Protein AF-0000000080304837 (afdb_homodimer)

Nearest PDB structures (foldseek):
  4jed-assembly1_A-2  TM=8.653E-01  e=2.737E-11  Methylobacterium radiotolerans JCM 2831
  4mk3-assembly1_A-2  TM=8.573E-01  e=1.306E-10  Cupriavidus metallidurans CH34
  3tou-assembly1_B  TM=8.451E-01  e=2.853E-10  Ralstonia solanacearum
  3lxt-assembly1_A  TM=8.981E-01  e=2.446E-09  Pseudomonas protegens Pf-5
  8agq-assembly1_A  TM=6.876E-01  e=3.053E-06  Populus trichocarpa

Secondary structure (DSSP, 8-state):
-EEEE-SS-HHHHHHHHHHHHTT--PPPEE--GGGT-HHHHHH-TT--S-EEE-TTS-EEESHHHHHHHHHHHS-TTTS--SS-SS-HHHHHHHHHHHHHHHHHHHHHHHHHHIIIII--TTGGGSHHHHHHHHHHHHHHHHHHHTGGGGSTTSTT-SSPPHHHHHHHHHHHHHHHHHTT-TTSPP-HHHHHHHHHHTTSHHHHTT------/-EEEE-SS-HHHHHHHHHHHHTT--PPPEE--GGGT-HHHHHH-TT--S-EEE-TTS-EEESHHHHHHHHHHHS-TTTS--SS-SS-HHHHHHHHHHHHHHHHHHHHHHHHHHIIIII--TTGGGSHHHHHHHHHHHHHHHHHHHTGGGGSTTSTT-SSPPHHHHHHHHHHHHHHHHHTT-TTSPP-HHHHHHHHHHTTSHHHHTT------

InterPro domains:
  IPR004045 Glutathione S-transferase, N-terminal [PF13409] (8-71)
  IPR004045 Glutathione S-transferase, N-terminal [PS50404] (1-78)
  IPR036249 Thioredoxin-like superfamily [SSF52833] (2-75)

Sequence (424 aa):
MQLLANTTSPFVRIARIALAEKGLAIEPTLVDPWADDPRLRAANAATRVPTLLLDDGTALTESLLIVHWLELQRPAPDWPSLVGGPDAARAAGVLARAGIALGAIDASVHTIITRKVTAPVLFDETPVGLRRRRSMVEGLQRLDALADRMAPGTPAGTAPTLDAICAVTLFDYQQFRYADQPWLPATPRLRALAEAWRTRPSFAATMPFVPAMQLLANTTSPFVRIARIALAEKGLAIEPTLVDPWADDPRLRAANAATRVPTLLLDDGTALTESLLIVHWLELQRPAPDWPSLVGGPDAARAAGVLARAGIALGAIDASVHTIITRKVTAPVLFDETPVGLRRRRSMVEGLQRLDALADRMAPGTPAGTAPTLDAICAVTLFDYQQFRYADQPWLPATPRLRALAEAWRTRPSFAATMPFVPA

Foldseek 3Di:
DAWEDAQQQLLQLLLQLLCVQLPNNHDHDYDDLVVPPVVLVVQDVVSDDGWDQDPVGHIDHTSVSSNVVSCVVRNPPNTQAQQLPPDPVSSVVLVVLLVLLVQLSVLLVVLVCCCPPVNPDQCCPDPSNVVSLVSNQVSLVVCLVVLVCQAAPHPSHRGGHSSLSSLLSSVLSCCVRPVPPPSRDDRVSSVVRNVRCCVPPSNVVSRGDDDD/DAWEDAQQQLLQLLLQLLCVQLPNNHDHDYDDLVVPPVVLVVQDVVSDDGWDQDPVGHIDHTSVSSNVVSCVVRPPPNTQAQQLPPDPVSSVVLVVLLVLLVQLSVLLVVLVCCCPPVNDPCCCVDPSNVVSLCSNQVSLVVCLVVLVCQAAPHNSHRGGHSSLSSLLSSVLSCCVRPVPPPSRDDRVSSVVRNVRCCVDPSNVVSRGDDDD

pLDDT: mean 93.9, std 8.25, range [54.12, 98.94]

Solvent-accessible surface area (backbone atoms only — not comparable to full-atom values): 22064 Å² total; per-residue (Å²): 108,46,36,39,23,47,56,66,43,55,46,23,34,44,39,51,30,54,32,30,66,63,72,48,75,69,79,62,45,77,52,46,63,86,70,66,35,64,70,47,47,74,63,28,52,53,35,58,61,27,29,37,31,41,80,88,63,52,37,33,27,53,41,68,46,43,50,54,47,43,50,64,70,44,34,64,86,86,23,67,41,47,44,44,56,87,45,52,69,49,21,50,52,31,42,20,50,21,28,37,24,47,38,17,39,52,30,50,53,54,51,54,46,41,57,72,64,60,49,56,92,60,51,66,76,34,67,60,33,44,50,28,50,46,10,36,39,44,18,48,53,56,47,25,76,46,25,79,81,50,33,84,71,35,91,71,34,85,57,72,30,47,21,35,46,32,40,37,40,35,53,53,46,44,54,70,76,40,65,85,40,86,75,58,69,92,42,69,50,38,51,51,41,34,58,62,51,40,72,38,66,46,47,50,77,45,59,66,51,77,82,131,106,46,36,39,23,48,55,66,43,54,46,23,34,45,39,52,31,53,32,32,67,64,73,49,76,68,79,62,46,78,52,48,63,87,69,67,36,66,71,48,48,73,64,27,52,54,35,58,61,27,30,38,30,41,81,88,63,52,37,33,26,52,40,68,48,44,51,52,48,44,51,63,72,44,36,63,86,85,23,68,40,48,45,44,55,86,45,51,69,50,21,48,52,32,42,20,50,22,27,38,23,48,38,16,39,52,28,51,52,53,50,53,48,40,59,73,63,59,50,56,88,61,48,65,75,32,67,60,34,44,50,28,50,46,10,35,38,43,19,49,53,55,45,25,76,45,26,77,79,51,34,82,70,34,93,70,34,85,54,72,31,46,21,36,46,33,41,36,41,34,53,52,45,44,55,72,75,40,64,85,41,86,76,59,71,91,42,70,48,38,51,51,41,35,58,61,51,40,73,38,66,47,49,50,77,45,61,67,51,78,82,130

Organism: Piscinibacter sakaiensis (NCBI:txid1547922)

Radius of gyration: 19.9 Å; Cα contacts (8 Å, |Δi|>4): 736; chains: 2; bounding box: 52×54×52 Å

Structure (mmCIF, N/CA/C/O backbone):
data_AF-0000000080304837-model_v1
#
loop_
_entity.id
_entity.type
_entity.pdbx_description
1 polymer 'Glutathione S-transferase family protein'
#
loop_
_atom_site.group_PDB
_atom_site.id
_atom_site.type_symbol
_atom_site.label_atom_id
_atom_site.label_alt_id
_atom_site.label_comp_id
_atom_site.label_asym_id
_atom_site.label_entity_id
_atom_site.label_seq_id
_atom_site.pdbx_PDB_ins_code
_atom_site.Cartn_x
_atom_site.Cartn_y
_atom_site.Cartn_z
_atom_site.occupancy
_atom_site.B_iso_or_equiv
_atom_site.auth_seq_id
_atom_site.auth_comp_id
_atom_site.auth_asym_id
_atom_site.auth_atom_id
_atom_site.pdbx_PDB_model_num
ATOM 1 N N . MET A 1 1 ? -10.492 4.805 -20.047 1 95.44 1 MET A N 1
ATOM 2 C CA . MET A 1 1 ? -9.617 4.344 -18.969 1 95.44 1 MET A CA 1
ATOM 3 C C . MET A 1 1 ? -8.297 3.828 -19.516 1 95.44 1 MET A C 1
ATOM 5 O O . MET A 1 1 ? -8.266 3.168 -20.562 1 95.44 1 MET A O 1
ATOM 9 N N . GLN A 1 2 ? -7.219 4.285 -18.953 1 97.94 2 GLN A N 1
ATOM 10 C CA . GLN A 1 2 ? -5.875 3.9 -19.375 1 97.94 2 GLN A CA 1
ATOM 11 C C . GLN A 1 2 ? -5.039 3.428 -18.188 1 97.94 2 GLN A C 1
ATOM 13 O O . GLN A 1 2 ? -5.051 4.055 -17.125 1 97.94 2 GLN A O 1
ATOM 18 N N . LEU A 1 3 ? -4.387 2.279 -18.422 1 98.56 3 LEU A N 1
ATOM 19 C CA . LEU A 1 3 ? -3.486 1.78 -17.375 1 98.56 3 LEU A CA 1
ATOM 20 C C . LEU A 1 3 ? -2.029 1.972 -17.781 1 98.56 3 LEU A C 1
ATOM 22 O O . LEU A 1 3 ? -1.565 1.358 -18.75 1 98.56 3 LEU A O 1
ATOM 26 N N . LEU A 1 4 ? -1.303 2.9 -17.156 1 98.75 4 LEU A N 1
ATOM 27 C CA . LEU A 1 4 ? 0.145 3.008 -17.312 1 98.75 4 LEU A CA 1
ATOM 28 C C . LEU A 1 4 ? 0.854 1.923 -16.5 1 98.75 4 LEU A C 1
ATOM 30 O O . LEU A 1 4 ? 0.629 1.792 -15.297 1 98.75 4 LEU A O 1
ATOM 34 N N . ALA A 1 5 ? 1.633 1.119 -17.172 1 98.06 5 ALA A N 1
ATOM 35 C CA . ALA A 1 5 ? 2.131 -0.117 -16.578 1 98.06 5 ALA A CA 1
ATOM 36 C C . ALA A 1 5 ? 3.467 -0.523 -17.188 1 98.06 5 ALA A C 1
ATOM 38 O O . ALA A 1 5 ? 3.879 0.027 -18.219 1 98.06 5 ALA A O 1
ATOM 39 N N . ASN A 1 6 ? 4.199 -1.329 -16.516 1 97 6 ASN A N 1
ATOM 40 C CA . ASN A 1 6 ? 5.273 -2.125 -17.094 1 97 6 ASN A CA 1
ATOM 41 C C . ASN A 1 6 ? 5.043 -3.619 -16.891 1 97 6 ASN A C 1
ATOM 43 O O . ASN A 1 6 ? 4.207 -4.012 -16.078 1 97 6 ASN A O 1
ATOM 47 N N . THR A 1 7 ? 5.715 -4.473 -17.594 1 95.88 7 THR A N 1
ATOM 48 C CA . THR A 1 7 ? 5.395 -5.895 -17.672 1 95.88 7 THR A CA 1
ATOM 49 C C . THR A 1 7 ? 5.996 -6.656 -16.5 1 95.88 7 THR A C 1
ATOM 51 O O . THR A 1 7 ? 5.602 -7.789 -16.219 1 95.88 7 THR A O 1
ATOM 54 N N . THR A 1 8 ? 6.934 -6.059 -15.812 1 97.38 8 THR A N 1
ATOM 55 C CA . THR A 1 8 ? 7.676 -6.816 -14.812 1 97.38 8 THR A CA 1
ATOM 56 C C . THR A 1 8 ? 7.191 -6.473 -13.406 1 97.38 8 THR A C 1
ATOM 58 O O . THR A 1 8 ? 7.559 -7.141 -12.438 1 97.38 8 THR A O 1
ATOM 61 N N . SER A 1 9 ? 6.391 -5.469 -13.273 1 98.12 9 SER A N 1
ATOM 62 C CA . SER A 1 9 ? 5.996 -4.996 -11.945 1 98.12 9 SER A CA 1
ATOM 63 C C . SER A 1 9 ? 4.949 -5.91 -11.32 1 98.12 9 SER A C 1
ATOM 65 O O . SER A 1 9 ? 3.869 -6.098 -11.883 1 98.12 9 SER A O 1
ATOM 67 N N . PRO A 1 10 ? 5.219 -6.41 -10.148 1 98.81 10 PRO A N 1
ATOM 68 C CA . PRO A 1 10 ? 4.188 -7.203 -9.477 1 98.81 10 PRO A CA 1
ATOM 69 C C . PRO A 1 10 ? 2.99 -6.367 -9.039 1 98.81 10 PRO A C 1
ATOM 71 O O . PRO A 1 10 ? 1.874 -6.883 -8.938 1 98.81 10 PRO A O 1
ATOM 74 N N . PHE A 1 11 ? 3.17 -5.082 -8.766 1 98.81 11 PHE A N 1
ATOM 75 C CA . PHE A 1 11 ? 2.062 -4.207 -8.398 1 98.81 11 PHE A CA 1
ATOM 76 C C . PHE A 1 11 ? 1.133 -3.984 -9.586 1 98.81 11 PHE A C 1
ATOM 78 O O . PHE A 1 11 ? -0.09 -3.961 -9.43 1 98.81 11 PHE A O 1
ATOM 85 N N . VAL A 1 12 ? 1.728 -3.852 -10.719 1 98.69 12 VAL A N 1
ATOM 86 C CA . VAL A 1 12 ? 0.948 -3.766 -11.945 1 98.69 12 VAL A CA 1
ATOM 87 C C . VAL A 1 12 ? 0.152 -5.055 -12.141 1 98.69 12 VAL A C 1
ATOM 89 O O . VAL A 1 12 ? -1.025 -5.016 -12.508 1 98.69 12 VAL A O 1
ATOM 92 N N . ARG A 1 13 ? 0.797 -6.18 -11.945 1 98.81 13 ARG A N 1
ATOM 93 C CA . ARG A 1 13 ? 0.136 -7.461 -12.164 1 98.81 13 ARG A CA 1
ATOM 94 C C . ARG A 1 13 ? -1.069 -7.617 -11.242 1 98.81 13 ARG A C 1
ATOM 96 O O . ARG A 1 13 ? -2.131 -8.07 -11.672 1 98.81 13 ARG A O 1
ATOM 103 N N . ILE A 1 14 ? -0.943 -7.254 -10.016 1 98.88 14 ILE A N 1
ATOM 104 C CA . ILE A 1 14 ? -2.061 -7.301 -9.078 1 98.88 14 ILE A CA 1
ATOM 105 C C . ILE A 1 14 ? -3.225 -6.477 -9.625 1 98.88 14 ILE A C 1
ATOM 107 O O . ILE A 1 14 ? -4.359 -6.957 -9.672 1 98.88 14 ILE A O 1
ATOM 111 N N . ALA A 1 15 ? -2.938 -5.254 -10.039 1 98.75 15 ALA A N 1
ATOM 112 C CA . ALA A 1 15 ? -3.973 -4.367 -10.57 1 98.75 15 ALA A CA 1
ATOM 113 C C . ALA A 1 15 ? -4.613 -4.957 -11.82 1 98.75 15 ALA A C 1
ATOM 115 O O . ALA A 1 15 ? -5.836 -4.934 -11.977 1 98.75 15 ALA A O 1
ATOM 116 N N . ARG A 1 16 ? -3.775 -5.504 -12.664 1 98.69 16 ARG A N 1
ATOM 117 C CA . ARG A 1 16 ? -4.277 -6.035 -13.93 1 98.69 16 ARG A CA 1
ATOM 118 C C . ARG A 1 16 ? -5.184 -7.242 -13.695 1 98.69 16 ARG A C 1
ATOM 120 O O . ARG A 1 16 ? -6.238 -7.363 -14.32 1 98.69 16 ARG A O 1
ATOM 127 N N . ILE A 1 17 ? -4.766 -8.156 -12.8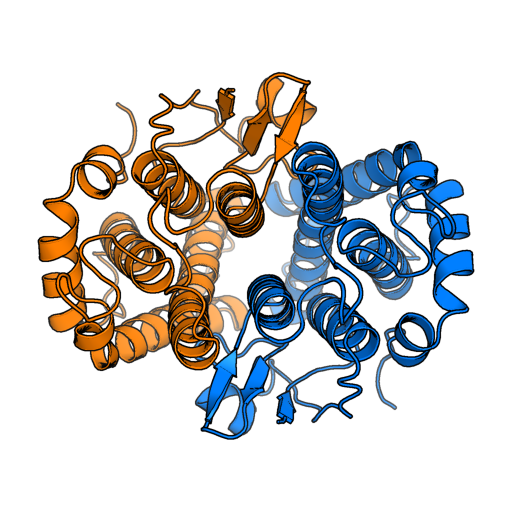28 1 98.62 17 ILE A N 1
ATOM 128 C CA . ILE A 1 17 ? -5.59 -9.32 -12.516 1 98.62 17 ILE A CA 1
ATOM 129 C C . ILE A 1 17 ? -6.914 -8.875 -11.914 1 98.62 17 ILE A C 1
ATOM 131 O O . ILE A 1 17 ? -7.984 -9.328 -12.328 1 98.62 17 ILE A O 1
ATOM 135 N N . ALA A 1 18 ? -6.867 -7.961 -10.938 1 98.5 18 ALA A N 1
ATOM 136 C CA . ALA A 1 18 ? -8.078 -7.457 -10.289 1 98.5 18 ALA A CA 1
ATOM 137 C C . ALA A 1 18 ? -9.016 -6.812 -11.312 1 98.5 18 ALA A C 1
ATOM 139 O O . ALA A 1 18 ? -10.219 -7.059 -11.297 1 98.5 18 ALA A O 1
ATOM 140 N N . LEU A 1 19 ? -8.453 -5.949 -12.18 1 98.44 19 LEU A N 1
ATOM 141 C CA . LEU A 1 19 ? -9.234 -5.293 -13.227 1 98.44 19 LEU A CA 1
ATOM 142 C C . LEU A 1 19 ? -9.922 -6.324 -14.117 1 98.44 19 LEU A C 1
ATOM 144 O O . LEU A 1 19 ? -11.125 -6.227 -14.367 1 98.44 19 LEU A O 1
ATOM 148 N N . ALA A 1 20 ? -9.188 -7.309 -14.523 1 97.94 20 ALA A N 1
ATOM 149 C CA . ALA A 1 20 ? -9.727 -8.328 -15.406 1 97.94 20 ALA A CA 1
ATOM 150 C C . ALA A 1 20 ? -10.852 -9.109 -14.727 1 97.94 20 ALA A C 1
ATOM 152 O O . ALA A 1 20 ? -11.891 -9.367 -15.336 1 97.94 20 ALA A O 1
ATOM 153 N N . GLU A 1 21 ? -10.672 -9.5 -13.477 1 96.75 21 GLU A N 1
ATOM 154 C CA . GLU A 1 21 ? -11.664 -10.273 -12.734 1 96.75 21 GLU A CA 1
ATOM 155 C C . GLU A 1 21 ? -12.945 -9.477 -12.523 1 96.75 21 GLU A C 1
ATOM 157 O O . GLU A 1 21 ? -14.008 -10.047 -12.281 1 96.75 21 GLU A O 1
ATOM 162 N N . LYS A 1 22 ? -12.805 -8.141 -12.602 1 96.81 22 LYS A N 1
ATOM 163 C CA . LYS A 1 22 ? -13.969 -7.262 -12.453 1 96.81 22 LYS A CA 1
ATOM 164 C C . LYS A 1 22 ? -14.469 -6.789 -13.812 1 96.81 22 LYS A C 1
ATOM 166 O O . LYS A 1 22 ? -15.188 -5.789 -13.906 1 96.81 22 LYS A O 1
ATOM 171 N N . GLY A 1 23 ? -13.977 -7.43 -14.867 1 96.62 23 GLY A N 1
ATOM 172 C CA . GLY A 1 23 ? -14.523 -7.227 -16.203 1 96.62 23 GLY A CA 1
ATOM 173 C C . GLY A 1 23 ? -13.898 -6.055 -16.922 1 96.62 23 GLY A C 1
ATOM 174 O O . GLY A 1 23 ? -14.469 -5.551 -17.906 1 96.62 23 GLY A O 1
ATOM 175 N N . LEU A 1 24 ? -12.82 -5.535 -16.453 1 95.94 24 LEU A N 1
ATOM 176 C CA . LEU A 1 24 ? -12.102 -4.422 -17.062 1 95.94 24 LEU A CA 1
ATOM 177 C C . LEU A 1 24 ? -10.742 -4.879 -17.594 1 95.94 24 LEU A C 1
ATOM 179 O O . LEU A 1 24 ? -9.703 -4.391 -17.141 1 95.94 24 LEU A O 1
ATOM 183 N N . ALA A 1 25 ? -10.781 -5.754 -18.578 1 91.69 25 ALA A N 1
ATOM 184 C CA . ALA A 1 25 ? -9.516 -6.176 -19.188 1 91.69 25 ALA A CA 1
ATOM 185 C C . ALA A 1 25 ? -8.945 -5.078 -20.078 1 91.69 25 ALA A C 1
ATOM 187 O O . ALA A 1 25 ? -9.234 -5.023 -21.266 1 91.69 25 ALA A O 1
ATOM 188 N N . ILE A 1 26 ? -8.07 -4.27 -19.562 1 93.81 26 ILE A N 1
ATOM 189 C CA . ILE A 1 26 ? -7.484 -3.109 -20.234 1 93.81 26 ILE A CA 1
ATOM 190 C C . ILE A 1 26 ? -6.09 -3.455 -20.75 1 93.81 26 ILE A C 1
ATOM 192 O O . ILE A 1 26 ? -5.25 -3.961 -20 1 93.81 26 ILE A O 1
ATOM 196 N N . GLU A 1 27 ? -5.883 -3.303 -22.016 1 94.12 27 GLU A N 1
ATOM 197 C CA . GLU A 1 27 ? -4.52 -3.391 -22.516 1 94.12 27 GLU A CA 1
ATOM 198 C C . GLU A 1 27 ? -3.648 -2.264 -21.969 1 94.12 27 GLU A C 1
ATOM 200 O O . GLU A 1 27 ? -3.957 -1.086 -22.156 1 94.12 27 GLU A O 1
ATOM 205 N N . PRO A 1 28 ? -2.59 -2.604 -21.359 1 97.06 28 PRO A N 1
ATOM 206 C CA . PRO A 1 28 ? -1.823 -1.55 -20.688 1 97.06 28 PRO A CA 1
ATOM 207 C C . PRO A 1 28 ? -1.027 -0.688 -21.656 1 97.06 28 PRO A C 1
ATOM 209 O O . PRO A 1 28 ? -0.631 -1.163 -22.734 1 97.06 28 PRO A O 1
ATOM 212 N N . THR A 1 29 ? -0.875 0.567 -21.344 1 97.81 29 THR A N 1
ATOM 213 C CA . THR A 1 29 ? 0.123 1.437 -21.953 1 97.81 29 THR A CA 1
ATOM 214 C C . THR A 1 29 ? 1.469 1.299 -21.25 1 97.81 29 THR A C 1
ATOM 216 O O . THR A 1 29 ? 1.617 1.716 -20.094 1 97.81 29 THR A O 1
ATOM 219 N N . LEU A 1 30 ? 2.404 0.739 -21.984 1 97.06 30 LEU A N 1
ATOM 220 C CA . LEU A 1 30 ? 3.695 0.444 -21.375 1 97.06 30 LEU A CA 1
ATOM 221 C C . LEU A 1 30 ? 4.516 1.716 -21.203 1 97.06 30 LEU A C 1
ATOM 223 O O . LEU A 1 30 ? 4.641 2.514 -22.125 1 97.06 30 LEU A O 1
ATOM 227 N N . VAL A 1 31 ? 4.977 1.954 -19.984 1 97.19 31 VAL A N 1
ATOM 228 C CA . VAL A 1 31 ? 5.863 3.064 -19.641 1 97.19 31 VAL A CA 1
ATOM 229 C C . VAL A 1 31 ? 7.066 2.545 -18.859 1 97.19 31 VAL A C 1
ATOM 231 O O . VAL A 1 31 ? 7.027 1.445 -18.312 1 97.19 31 VAL A O 1
ATOM 234 N N . ASP A 1 32 ? 8.125 3.311 -18.906 1 93.62 32 ASP A N 1
ATOM 235 C CA . ASP A 1 32 ? 9.305 3.049 -18.078 1 93.62 32 ASP A CA 1
ATOM 236 C C . ASP A 1 32 ? 9.43 4.074 -16.953 1 93.62 32 ASP A C 1
ATOM 238 O O . ASP A 1 32 ? 9.812 5.223 -17.188 1 93.62 32 ASP A O 1
ATOM 242 N N . PRO A 1 33 ? 9.141 3.627 -15.75 1 92.31 33 PRO A N 1
ATOM 243 C CA . PRO A 1 33 ? 9.219 4.574 -14.633 1 92.31 33 PRO A CA 1
ATOM 244 C C . PRO A 1 33 ? 10.625 5.148 -14.445 1 92.31 33 PRO A C 1
ATOM 246 O O . PRO A 1 33 ? 10.781 6.234 -13.883 1 92.31 33 PRO A O 1
ATOM 249 N N . TRP A 1 34 ? 11.625 4.52 -14.945 1 90.88 34 TRP A N 1
ATOM 250 C CA . TRP A 1 34 ? 13.008 4.93 -14.711 1 90.88 34 TRP A CA 1
ATOM 251 C C . TRP A 1 34 ? 13.5 5.84 -15.828 1 90.88 34 TRP A C 1
ATOM 253 O O . TRP A 1 34 ? 14.602 6.398 -15.742 1 90.88 34 TRP A O 1
ATOM 263 N N . ALA A 1 35 ? 12.727 6.012 -16.859 1 91.56 35 ALA A N 1
ATOM 264 C CA . ALA A 1 35 ? 13.102 6.875 -17.984 1 91.56 35 ALA A CA 1
ATOM 265 C C . ALA A 1 35 ? 12.359 8.211 -17.922 1 91.56 35 ALA A C 1
ATOM 267 O O . ALA A 1 35 ? 12.297 8.938 -18.922 1 91.56 35 ALA A O 1
ATOM 268 N N . ASP A 1 36 ? 11.734 8.523 -16.844 1 88.38 36 ASP A N 1
ATOM 269 C CA . ASP A 1 36 ? 10.992 9.766 -16.641 1 88.38 36 ASP A CA 1
ATOM 270 C C . ASP A 1 36 ? 9.938 9.961 -17.734 1 88.38 36 ASP A C 1
ATOM 272 O O . ASP A 1 36 ? 9.898 11 -18.391 1 88.38 36 ASP A O 1
ATOM 276 N N . ASP A 1 37 ? 9.273 8.93 -18 1 93.19 37 ASP A N 1
ATOM 277 C CA . ASP A 1 37 ? 8.18 8.977 -18.969 1 93.19 37 ASP A CA 1
ATOM 278 C C . ASP A 1 37 ? 7.234 10.133 -18.656 1 93.19 37 ASP A C 1
ATOM 280 O O . ASP A 1 37 ? 6.668 10.211 -17.578 1 93.19 37 ASP A O 1
ATOM 284 N N . PRO A 1 38 ? 7.035 11.094 -19.641 1 94.25 38 PRO A N 1
ATOM 285 C CA . PRO A 1 38 ? 6.258 12.297 -19.344 1 94.25 38 PRO A CA 1
ATOM 286 C C . PRO A 1 38 ? 4.801 11.992 -19 1 94.25 38 PRO A C 1
ATOM 288 O O . PRO A 1 38 ? 4.188 12.711 -18.203 1 94.25 38 PRO A O 1
ATOM 291 N N . ARG A 1 39 ? 4.242 10.938 -19.656 1 95.88 39 ARG A N 1
ATOM 292 C CA . ARG A 1 39 ? 2.867 10.562 -19.359 1 95.88 39 ARG A CA 1
ATOM 293 C C . ARG A 1 39 ? 2.732 10.117 -17.906 1 95.88 39 ARG A C 1
ATOM 295 O O . ARG A 1 39 ? 1.801 10.531 -17.203 1 95.88 39 ARG A O 1
ATOM 302 N N . LEU A 1 40 ? 3.682 9.32 -17.438 1 97.69 40 LEU A N 1
ATOM 303 C CA . LEU A 1 40 ? 3.676 8.82 -16.062 1 97.69 40 LEU A CA 1
ATOM 304 C C . LEU A 1 40 ? 3.932 9.953 -15.086 1 97.69 40 LEU A C 1
ATOM 306 O O . LEU A 1 40 ? 3.258 10.055 -14.055 1 97.69 40 LEU A O 1
ATOM 310 N N . ARG A 1 41 ? 4.832 10.836 -15.43 1 95.81 41 ARG A N 1
ATOM 311 C CA . ARG A 1 41 ? 5.168 11.953 -14.562 1 95.81 41 ARG A CA 1
ATOM 312 C C . ARG A 1 41 ? 3.971 12.883 -14.375 1 95.81 41 ARG A C 1
ATOM 314 O O . ARG A 1 41 ? 3.734 13.391 -13.273 1 95.81 41 ARG A O 1
ATOM 321 N N . ALA A 1 42 ? 3.275 13.086 -15.359 1 96.56 42 ALA A N 1
ATOM 322 C CA . ALA A 1 42 ? 2.109 13.969 -15.305 1 96.56 42 ALA A CA 1
ATOM 323 C C . ALA A 1 42 ? 0.991 13.344 -14.469 1 96.56 42 ALA A C 1
ATOM 325 O O . ALA A 1 42 ? 0.3 14.047 -13.727 1 96.56 42 ALA A O 1
ATOM 326 N N . ALA A 1 43 ? 0.842 12.016 -14.531 1 97.88 43 ALA A N 1
ATOM 327 C CA . ALA A 1 43 ? -0.298 11.32 -13.938 1 97.88 43 ALA A CA 1
ATOM 328 C C . ALA A 1 43 ? -0.024 10.969 -12.477 1 97.88 43 ALA A C 1
ATOM 330 O O . ALA A 1 43 ? -0.954 10.852 -11.672 1 97.88 43 ALA A O 1
ATOM 331 N N . ASN A 1 44 ? 1.217 10.812 -12.148 1 98.31 44 ASN A N 1
ATOM 332 C CA . ASN A 1 44 ? 1.599 10.266 -10.844 1 98.31 44 ASN A CA 1
ATOM 333 C C . ASN A 1 44 ? 2.855 10.945 -10.305 1 98.31 44 ASN A C 1
ATOM 335 O O . ASN A 1 44 ? 3.961 1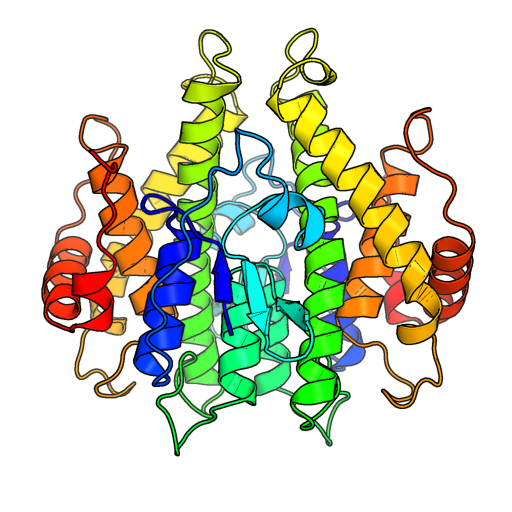0.672 -10.773 1 98.31 44 ASN A O 1
ATOM 339 N N . ALA A 1 45 ? 2.686 11.727 -9.234 1 97.12 45 ALA A N 1
ATOM 340 C CA . ALA A 1 45 ? 3.793 12.477 -8.641 1 97.12 45 ALA A CA 1
ATOM 341 C C . ALA A 1 45 ? 4.93 11.539 -8.234 1 97.12 45 ALA A C 1
ATOM 343 O O . ALA A 1 45 ? 6.102 11.914 -8.281 1 97.12 45 ALA A O 1
ATOM 344 N N . ALA A 1 46 ? 4.629 10.297 -7.879 1 97.69 46 ALA A N 1
ATOM 345 C CA . ALA A 1 46 ? 5.633 9.328 -7.438 1 97.69 46 ALA A CA 1
ATOM 346 C C . ALA A 1 46 ? 6.27 8.617 -8.625 1 97.69 46 ALA A C 1
ATOM 348 O O . ALA A 1 46 ? 7.25 7.887 -8.469 1 97.69 46 ALA A O 1
ATOM 349 N N . THR A 1 47 ? 5.75 8.805 -9.891 1 97.12 47 THR A N 1
ATOM 350 C CA . THR A 1 47 ? 6.262 8.219 -11.125 1 97.12 47 THR A CA 1
ATOM 351 C C . THR A 1 47 ? 6.406 6.707 -10.984 1 97.12 47 THR A C 1
ATOM 353 O O . THR A 1 47 ? 7.461 6.148 -11.305 1 97.12 47 THR A O 1
ATOM 356 N N . ARG A 1 48 ? 5.348 6.105 -10.477 1 97 48 ARG A N 1
ATOM 357 C CA . ARG A 1 48 ? 5.328 4.66 -10.273 1 97 48 ARG A CA 1
ATOM 358 C C . ARG A 1 48 ? 4.152 4.023 -11.008 1 97 48 ARG A C 1
ATOM 360 O O . ARG A 1 48 ? 3.227 4.715 -11.43 1 97 48 ARG A O 1
ATOM 367 N N . VAL A 1 49 ? 4.242 2.805 -11.203 1 98.25 49 VAL A N 1
ATOM 368 C CA . VAL A 1 49 ? 3.18 1.989 -11.781 1 98.25 49 VAL A CA 1
ATOM 369 C C . VAL A 1 49 ? 2.711 0.954 -10.766 1 98.25 49 VAL A C 1
ATOM 371 O O . VAL A 1 49 ? 3.482 0.539 -9.891 1 98.25 49 VAL A O 1
ATOM 374 N N . PRO A 1 50 ? 1.469 0.552 -10.828 1 98.62 50 PRO A N 1
ATOM 375 C CA . PRO A 1 50 ? 0.441 0.935 -11.797 1 98.62 50 PRO A CA 1
ATOM 376 C C . PRO A 1 50 ? -0.111 2.338 -11.547 1 98.62 50 PRO A C 1
ATOM 378 O O . PRO A 1 50 ? -0.171 2.787 -10.406 1 98.62 50 PRO A O 1
ATOM 381 N N . THR A 1 51 ? -0.459 3.012 -12.594 1 98.88 51 THR A N 1
ATOM 382 C CA . THR A 1 51 ? -1.278 4.219 -12.57 1 98.88 51 THR A CA 1
ATOM 383 C C . THR A 1 51 ? -2.48 4.074 -13.5 1 98.88 51 THR A C 1
ATOM 385 O O . THR A 1 51 ? -2.318 3.955 -14.719 1 98.88 51 THR A O 1
ATOM 388 N N . LEU A 1 52 ? -3.674 4.008 -12.953 1 98.81 52 LEU A N 1
ATOM 389 C CA . LEU A 1 52 ? -4.914 3.881 -13.711 1 98.81 52 LEU A CA 1
ATOM 390 C C . LEU A 1 52 ? -5.559 5.246 -13.93 1 98.81 52 LEU A C 1
ATOM 392 O O . LEU A 1 52 ? -6.02 5.879 -12.977 1 98.81 52 LEU A O 1
ATOM 396 N N . LEU A 1 53 ? -5.566 5.719 -15.133 1 98.44 53 LEU A N 1
ATOM 397 C CA . LEU A 1 53 ? -6.246 6.953 -15.5 1 98.44 53 LEU A CA 1
ATOM 398 C C . LEU A 1 53 ? -7.695 6.684 -15.891 1 98.44 53 LEU A C 1
ATOM 400 O O . LEU A 1 53 ? -7.961 5.988 -16.875 1 98.44 53 LEU A O 1
ATOM 404 N N . LEU A 1 54 ? -8.57 7.211 -15.102 1 97.5 54 LEU A N 1
ATOM 405 C CA . LEU A 1 54 ? -9.992 7.09 -15.43 1 97.5 54 LEU A CA 1
ATOM 406 C C . LEU A 1 54 ? -10.375 8.047 -16.562 1 97.5 54 LEU A C 1
ATOM 408 O O . LEU A 1 54 ? -9.57 8.898 -16.953 1 97.5 54 LEU A O 1
ATOM 412 N N . ASP A 1 55 ? -11.594 7.949 -17.031 1 95.62 55 ASP A N 1
ATOM 413 C CA . ASP A 1 55 ? -12.031 8.703 -18.203 1 95.62 55 ASP A CA 1
ATOM 414 C C . ASP A 1 55 ? -12.102 10.195 -17.891 1 95.62 55 ASP A C 1
ATOM 416 O O . ASP A 1 55 ? -11.906 11.031 -18.781 1 95.62 55 ASP A O 1
ATOM 420 N N . ASP A 1 56 ? -12.352 10.547 -16.672 1 95.62 56 ASP A N 1
ATOM 421 C CA . ASP A 1 56 ? -12.492 11.953 -16.312 1 95.62 56 ASP A CA 1
ATOM 422 C C . ASP A 1 56 ? -11.141 12.562 -15.938 1 95.62 56 ASP A C 1
ATOM 424 O O . ASP A 1 56 ? -11.07 13.703 -15.477 1 95.62 56 ASP A O 1
ATOM 428 N N . GLY A 1 57 ? -10.117 11.75 -16.016 1 95.94 57 GLY A N 1
ATOM 429 C CA . GLY A 1 57 ? -8.781 12.258 -15.766 1 95.94 57 GLY A CA 1
ATOM 430 C C . GLY A 1 57 ? -8.266 11.906 -14.375 1 95.94 57 GLY A C 1
ATOM 431 O O . GLY A 1 57 ? -7.086 12.109 -14.078 1 95.94 57 GLY A O 1
ATOM 432 N N . THR A 1 58 ? -9.109 11.359 -13.555 1 97.44 58 THR A N 1
ATOM 433 C CA . THR A 1 58 ? -8.688 10.953 -12.219 1 97.44 58 THR A CA 1
ATOM 434 C C . THR A 1 58 ? -7.641 9.844 -12.297 1 97.44 58 THR A C 1
ATOM 436 O O . THR A 1 58 ? -7.824 8.867 -13.031 1 97.44 58 THR A O 1
ATOM 439 N N . ALA A 1 59 ? -6.52 9.992 -11.594 1 98.62 59 ALA A N 1
ATOM 440 C CA . ALA A 1 59 ? -5.465 8.977 -11.57 1 98.62 59 ALA A CA 1
ATOM 441 C C . ALA A 1 59 ? -5.484 8.188 -10.266 1 98.62 59 ALA A C 1
ATOM 443 O O . ALA A 1 59 ? -5.34 8.766 -9.188 1 98.62 59 ALA A O 1
ATOM 444 N N . LEU A 1 60 ? -5.758 6.965 -10.398 1 98.56 60 LEU A N 1
ATOM 445 C CA . LEU A 1 60 ? -5.641 6.059 -9.258 1 98.56 60 LEU A CA 1
ATOM 446 C C . LEU A 1 60 ? -4.289 5.352 -9.266 1 98.56 60 LEU A C 1
ATOM 448 O O . LEU A 1 60 ? -3.924 4.703 -10.25 1 98.56 60 LEU A O 1
ATOM 452 N N . THR A 1 61 ? -3.607 5.582 -8.164 1 98.44 61 THR A N 1
ATOM 453 C CA . THR A 1 61 ? -2.289 4.977 -8.016 1 98.44 61 THR A CA 1
ATOM 454 C C . THR A 1 61 ? -2.291 3.93 -6.906 1 98.44 61 THR A C 1
ATOM 456 O O . THR A 1 61 ? -3.33 3.67 -6.293 1 98.44 61 THR A O 1
ATOM 459 N N . GLU A 1 62 ? -1.194 3.281 -6.66 1 97.88 62 GLU A N 1
ATOM 460 C CA . GLU A 1 62 ? -1.11 2.213 -5.668 1 97.88 62 GLU A CA 1
ATOM 461 C C . GLU A 1 62 ? -2.07 1.074 -6.004 1 97.88 62 GLU A C 1
ATOM 463 O O . GLU A 1 62 ? -3.277 1.291 -6.129 1 97.88 62 GLU A O 1
ATOM 468 N N . SER A 1 63 ? -1.547 -0.1 -6.086 1 98.62 63 SER A N 1
ATOM 469 C CA . SER A 1 63 ? -2.355 -1.251 -6.477 1 98.62 63 SER A CA 1
ATOM 470 C C . SER A 1 63 ? -3.539 -1.438 -5.531 1 98.62 63 SER A C 1
ATOM 472 O O . SER A 1 63 ? -4.656 -1.705 -5.973 1 98.62 63 SER A O 1
ATOM 474 N N . LEU A 1 64 ? -3.338 -1.195 -4.207 1 98.62 64 LEU A N 1
ATOM 475 C CA . LEU A 1 64 ? -4.395 -1.454 -3.236 1 98.62 64 LEU A CA 1
ATOM 476 C C . LEU A 1 64 ? -5.488 -0.395 -3.328 1 98.62 64 LEU A C 1
ATOM 478 O O . LEU A 1 64 ? -6.652 -0.671 -3.031 1 98.62 64 LEU A O 1
ATOM 482 N N . LEU A 1 65 ? -5.152 0.833 -3.734 1 98.5 65 LEU A N 1
ATOM 483 C CA . LEU A 1 65 ? -6.188 1.845 -3.928 1 98.5 65 LEU A CA 1
ATOM 484 C C . LEU A 1 65 ? -7.016 1.546 -5.176 1 98.5 65 LEU A C 1
ATOM 486 O O . LEU A 1 65 ? -8.227 1.788 -5.195 1 98.5 65 LEU A O 1
ATOM 490 N N . ILE A 1 66 ? -6.367 1.009 -6.199 1 98.31 66 ILE A N 1
ATOM 491 C CA . ILE A 1 66 ? -7.09 0.572 -7.391 1 98.31 66 ILE A CA 1
ATOM 492 C C . ILE A 1 66 ? -8.039 -0.566 -7.027 1 98.31 66 ILE A C 1
ATOM 494 O O . ILE A 1 66 ? -9.195 -0.573 -7.453 1 98.31 66 ILE A O 1
ATOM 498 N N . VAL A 1 67 ? -7.57 -1.488 -6.219 1 97.88 67 VAL A N 1
ATOM 499 C CA . VAL A 1 67 ? -8.391 -2.607 -5.773 1 97.88 67 VAL A CA 1
ATOM 500 C C . VAL A 1 67 ? -9.594 -2.088 -4.98 1 97.88 67 VAL A C 1
ATOM 502 O O . VAL A 1 67 ? -10.719 -2.547 -5.176 1 97.88 67 VAL A O 1
ATOM 505 N N . HIS A 1 68 ? -9.312 -1.129 -4.066 1 96.5 68 HIS A N 1
ATOM 506 C CA . HIS A 1 68 ? -10.398 -0.547 -3.283 1 96.5 68 HIS A CA 1
ATOM 507 C C . HIS A 1 68 ? -11.422 0.142 -4.184 1 96.5 68 HIS A C 1
ATOM 509 O O . HIS A 1 68 ? -12.625 -0.015 -3.992 1 96.5 68 HIS A O 1
ATOM 515 N N . TRP A 1 69 ? -10.953 0.849 -5.164 1 96.69 69 TRP A N 1
ATOM 516 C CA . TRP A 1 69 ? -11.836 1.513 -6.121 1 96.69 69 TRP A CA 1
ATOM 517 C C . TRP A 1 69 ? -12.695 0.497 -6.867 1 96.69 69 TRP A C 1
ATOM 519 O O . TRP A 1 69 ? -13.898 0.694 -7.027 1 96.69 69 TRP A O 1
ATOM 529 N N . LEU A 1 70 ? -12.086 -0.61 -7.258 1 96.31 70 LEU A N 1
ATOM 530 C CA . LEU A 1 70 ? -12.797 -1.656 -7.992 1 96.31 70 LEU A CA 1
ATOM 531 C C . LEU A 1 70 ? -13.914 -2.248 -7.145 1 96.31 70 LEU A C 1
ATOM 533 O O . LEU A 1 70 ? -15 -2.531 -7.656 1 96.31 70 LEU A O 1
ATOM 537 N N . GLU A 1 71 ? -13.617 -2.424 -5.848 1 94.19 71 GLU A N 1
ATOM 538 C CA . GLU A 1 71 ? -14.633 -2.971 -4.953 1 94.19 71 GLU A CA 1
ATOM 539 C C . GLU A 1 71 ? -15.844 -2.043 -4.855 1 94.19 71 GLU A C 1
ATOM 541 O O . GLU A 1 71 ? -16.969 -2.506 -4.691 1 94.19 71 GLU A O 1
ATOM 546 N N . LEU A 1 72 ? -15.602 -0.776 -5 1 93.25 72 LEU A N 1
ATOM 547 C CA . LEU A 1 72 ? -16.672 0.207 -4.898 1 93.25 72 LEU A CA 1
ATOM 548 C C . LEU A 1 72 ? -17.406 0.347 -6.227 1 93.25 72 LEU A C 1
ATOM 550 O O . LEU A 1 72 ? -18.641 0.48 -6.25 1 93.25 72 LEU A O 1
ATOM 554 N N . GLN A 1 73 ? -16.688 0.284 -7.297 1 94 73 GLN A N 1
ATOM 555 C CA . GLN A 1 73 ? -17.234 0.517 -8.625 1 94 73 GLN A CA 1
ATOM 556 C C . GLN A 1 73 ? -17.984 -0.714 -9.133 1 94 73 GLN A C 1
ATOM 558 O O . GLN A 1 73 ? -18.969 -0.592 -9.875 1 94 73 GLN A O 1
ATOM 563 N N . ARG A 1 74 ? -17.516 -1.877 -8.734 1 94.31 74 ARG A N 1
ATOM 564 C CA . ARG A 1 74 ? -18.062 -3.152 -9.18 1 94.31 74 ARG A CA 1
ATOM 565 C C . ARG A 1 74 ? -18.188 -4.133 -8.016 1 94.31 74 ARG A C 1
ATOM 567 O O . ARG A 1 74 ? -17.453 -5.117 -7.949 1 94.31 74 ARG A O 1
ATOM 574 N N . PRO A 1 75 ? -19.156 -3.82 -7.223 1 92.12 75 PRO A N 1
ATOM 575 C CA . PRO A 1 75 ? -19.297 -4.574 -5.977 1 92.12 75 PRO A CA 1
ATOM 576 C C . PRO A 1 75 ? -19.938 -5.941 -6.18 1 92.12 75 PRO A C 1
ATOM 578 O O . PRO A 1 75 ? -20.578 -6.18 -7.207 1 92.12 75 PRO A O 1
ATOM 581 N N . ALA A 1 76 ? -19.672 -6.785 -5.145 1 89.81 76 ALA A N 1
ATOM 582 C CA . ALA A 1 76 ? -20.453 -8.016 -5.035 1 89.81 76 ALA A CA 1
ATOM 583 C C . ALA A 1 76 ? -21.922 -7.711 -4.77 1 89.81 76 ALA A C 1
ATOM 585 O O . ALA A 1 76 ? -22.25 -6.723 -4.113 1 89.81 76 ALA A O 1
ATOM 586 N N . PRO A 1 77 ? -22.891 -8.508 -5.262 1 90.06 77 PRO A N 1
ATOM 587 C CA . PRO A 1 77 ? -22.656 -9.781 -5.949 1 90.06 77 PRO A CA 1
ATOM 588 C C . PRO A 1 77 ? -22.578 -9.625 -7.465 1 90.06 77 PRO A C 1
ATOM 590 O O . PRO A 1 77 ? -22.359 -10.609 -8.18 1 90.06 77 PRO A O 1
ATOM 593 N N . ASP A 1 78 ? -22.703 -8.453 -7.934 1 93.31 78 ASP A N 1
ATOM 594 C CA . ASP A 1 78 ? -22.688 -8.258 -9.375 1 93.31 78 ASP A CA 1
ATOM 595 C C . ASP A 1 78 ? -21.328 -8.656 -9.961 1 93.31 78 ASP A C 1
ATOM 597 O O . ASP A 1 78 ? -21.25 -9.109 -11.109 1 93.31 78 ASP A O 1
ATOM 601 N N . TRP A 1 79 ? -20.281 -8.477 -9.25 1 93.56 79 TRP A N 1
ATOM 602 C CA . TRP A 1 79 ? -18.922 -8.891 -9.57 1 93.56 79 TRP A CA 1
ATOM 603 C C . TRP A 1 79 ? -18.297 -9.633 -8.398 1 93.56 79 TRP A C 1
ATOM 605 O O . TRP A 1 79 ? -18.703 -9.469 -7.25 1 93.56 79 TRP A O 1
ATOM 615 N N . PRO A 1 80 ? -17.375 -10.484 -8.727 1 93 80 PRO A N 1
ATOM 616 C CA . PRO A 1 80 ? -16.719 -11.203 -7.637 1 93 80 PRO A CA 1
ATOM 617 C C . PRO A 1 80 ? -16.062 -10.266 -6.621 1 93 80 PRO A C 1
ATOM 619 O O . PRO A 1 80 ? -15.508 -9.227 -7 1 93 80 PRO A O 1
ATOM 622 N N . SER A 1 81 ? -16.203 -10.664 -5.324 1 94.19 81 SER A N 1
ATOM 623 C CA . SER A 1 81 ? -15.531 -9.891 -4.285 1 94.19 81 SER A CA 1
ATOM 624 C C . SER A 1 81 ? -14.039 -10.203 -4.242 1 94.19 81 SER A C 1
ATOM 626 O O . SER A 1 81 ? -13.648 -11.367 -4.191 1 94.19 81 SER A O 1
ATOM 628 N N . LEU A 1 82 ? -13.227 -9.188 -4.223 1 96 82 LEU A N 1
ATOM 629 C CA . LEU A 1 82 ? -11.781 -9.375 -4.105 1 96 82 LEU A CA 1
ATOM 630 C C . LEU A 1 82 ? -11.375 -9.602 -2.652 1 96 82 LEU A C 1
ATOM 632 O O . LEU A 1 82 ? -10.273 -10.062 -2.377 1 96 82 LEU A O 1
ATOM 636 N N . VAL A 1 83 ? -12.297 -9.266 -1.722 1 94.19 83 VAL A N 1
ATOM 637 C CA . VAL A 1 83 ? -11.906 -9.328 -0.317 1 94.19 83 VAL A CA 1
ATOM 638 C C . VAL A 1 83 ? -12.703 -10.43 0.389 1 94.19 83 VAL A C 1
ATOM 640 O O . VAL A 1 83 ? -12.656 -10.539 1.616 1 94.19 83 VAL A O 1
ATOM 643 N N . GLY A 1 84 ? -13.352 -11.312 -0.266 1 86.56 84 GLY A N 1
ATOM 644 C CA . GLY A 1 84 ? -13.984 -12.5 0.289 1 86.56 84 GLY A CA 1
ATOM 645 C C . GLY A 1 84 ? -15.414 -12.266 0.735 1 86.56 84 GLY A C 1
ATOM 646 O O . GLY A 1 84 ? -15.969 -13.055 1.508 1 86.56 84 GLY A O 1
ATOM 647 N N . GLY A 1 85 ? -16.156 -11.258 0.227 1 76.88 85 GLY A N 1
ATOM 648 C CA . GLY A 1 85 ? -17.578 -11.016 0.469 1 76.88 85 GLY A CA 1
ATOM 649 C C . GLY A 1 85 ? -17.828 -10.148 1.689 1 76.88 85 GLY A C 1
ATOM 650 O O . GLY A 1 85 ? -16.906 -9.523 2.217 1 76.88 85 GLY A O 1
ATOM 651 N N . PRO A 1 86 ? -19.094 -10.234 2.068 1 73.5 86 PRO A N 1
ATOM 652 C CA . PRO A 1 86 ? -19.516 -9.32 3.133 1 73.5 86 PRO A CA 1
ATOM 653 C C . PRO A 1 86 ? -19.203 -9.859 4.527 1 73.5 86 PRO A C 1
ATOM 655 O O . PRO A 1 86 ? -19.344 -9.133 5.52 1 73.5 86 PRO A O 1
ATOM 658 N N . ASP A 1 87 ? -18.734 -11.102 4.547 1 82.5 87 ASP A N 1
ATOM 659 C CA . ASP A 1 87 ? -18.375 -11.656 5.844 1 82.5 87 ASP A CA 1
ATOM 660 C C . ASP A 1 87 ? -17.062 -11.062 6.352 1 82.5 87 ASP A C 1
ATOM 662 O O . ASP A 1 87 ? -15.992 -11.328 5.785 1 82.5 87 ASP A O 1
ATOM 666 N N . ALA A 1 88 ? -17.188 -10.406 7.418 1 80.88 88 ALA A N 1
ATOM 667 C CA . ALA A 1 88 ? -16.062 -9.633 7.938 1 80.88 88 ALA A CA 1
ATOM 668 C C . ALA A 1 88 ? -14.922 -10.555 8.367 1 80.88 88 ALA A C 1
ATOM 670 O O . ALA A 1 88 ? -13.742 -10.219 8.203 1 80.88 88 ALA A O 1
ATOM 671 N N . ALA A 1 89 ? -15.289 -11.672 8.914 1 85.62 89 ALA A N 1
ATOM 672 C CA . ALA A 1 89 ? -14.258 -12.609 9.344 1 85.62 89 ALA A CA 1
ATOM 673 C C . ALA A 1 89 ? -13.492 -13.172 8.156 1 85.62 89 ALA A C 1
ATOM 675 O O . ALA A 1 89 ? -12.266 -13.289 8.195 1 85.62 89 ALA A O 1
ATOM 676 N N . ARG A 1 90 ? -14.234 -13.516 7.148 1 90 90 ARG A N 1
ATOM 677 C CA . ARG A 1 90 ? -13.594 -14.008 5.934 1 90 90 ARG A CA 1
ATOM 678 C C . ARG A 1 90 ? -12.719 -12.93 5.301 1 90 90 ARG A C 1
ATOM 680 O O . ARG A 1 90 ? -11.586 -13.203 4.895 1 90 90 ARG A O 1
ATOM 687 N N . ALA A 1 91 ? -13.211 -11.766 5.305 1 93.88 91 ALA A N 1
ATOM 688 C CA . ALA A 1 91 ? -12.469 -10.648 4.73 1 93.88 91 ALA A CA 1
ATOM 689 C C . ALA A 1 91 ? -11.172 -10.406 5.492 1 93.88 91 ALA A C 1
ATOM 691 O O . ALA A 1 91 ? -10.125 -10.148 4.891 1 93.88 91 ALA A O 1
ATOM 692 N N . ALA A 1 92 ? -11.258 -10.531 6.816 1 96.62 92 ALA A N 1
ATOM 693 C CA . ALA A 1 92 ? -10.062 -10.344 7.637 1 96.62 92 ALA A CA 1
ATOM 694 C C . ALA A 1 92 ? -8.984 -11.352 7.273 1 96.62 92 ALA A C 1
ATOM 696 O O . ALA A 1 92 ? -7.805 -11.008 7.188 1 96.62 92 ALA A O 1
ATOM 697 N N . GLY A 1 93 ? -9.422 -12.609 7.07 1 96.62 93 GLY A N 1
ATOM 698 C CA . GLY A 1 93 ? -8.484 -13.641 6.672 1 96.62 93 GLY A CA 1
ATOM 699 C C . GLY A 1 93 ? -7.848 -13.375 5.316 1 96.62 93 GLY A C 1
ATOM 700 O O . GLY A 1 93 ? -6.633 -13.516 5.156 1 96.62 93 GLY A O 1
ATOM 701 N N . VAL A 1 94 ? -8.625 -12.977 4.352 1 97.12 94 VAL A N 1
ATOM 702 C CA . VAL A 1 94 ? -8.148 -12.664 3.008 1 97.12 94 VAL A CA 1
ATOM 703 C C . VAL A 1 94 ? -7.148 -11.516 3.066 1 97.12 94 VAL A C 1
ATOM 705 O O . VAL A 1 94 ? -6.055 -11.609 2.504 1 97.12 94 VAL A O 1
ATOM 708 N N . LEU A 1 95 ? -7.512 -10.477 3.781 1 98.31 95 LEU A N 1
ATOM 709 C CA . LEU A 1 95 ? -6.672 -9.289 3.861 1 98.31 95 LEU A CA 1
ATOM 710 C C . LEU A 1 95 ? -5.379 -9.586 4.621 1 98.31 95 LEU A C 1
ATOM 712 O O . LEU A 1 95 ? -4.32 -9.055 4.281 1 98.31 95 LEU A O 1
ATOM 716 N N . ALA A 1 96 ? -5.473 -10.438 5.605 1 98.56 96 ALA A N 1
ATOM 717 C CA . ALA A 1 96 ? -4.285 -10.828 6.359 1 98.56 96 ALA A CA 1
ATOM 718 C C . ALA A 1 96 ? -3.287 -11.562 5.469 1 98.56 96 ALA A C 1
ATOM 720 O O . ALA A 1 96 ? -2.094 -11.25 5.473 1 98.56 96 ALA A O 1
ATOM 721 N N . ARG A 1 97 ? -3.746 -12.5 4.688 1 98.56 97 ARG A N 1
ATOM 722 C CA . ARG A 1 97 ? -2.871 -13.266 3.805 1 98.56 97 ARG A CA 1
ATOM 723 C C . ARG A 1 97 ? -2.326 -12.391 2.682 1 98.56 97 ARG A C 1
ATOM 725 O O . ARG A 1 97 ? -1.167 -12.531 2.287 1 98.56 97 ARG A O 1
ATOM 732 N N . ALA A 1 98 ? -3.154 -11.469 2.178 1 98.81 98 ALA A N 1
ATOM 733 C CA . ALA A 1 98 ? -2.664 -10.5 1.205 1 98.81 98 ALA A CA 1
ATOM 734 C C . ALA A 1 98 ? -1.52 -9.672 1.787 1 98.81 98 ALA A C 1
ATOM 736 O O . ALA A 1 98 ? -0.547 -9.367 1.091 1 98.81 98 ALA A O 1
ATOM 737 N N . GLY A 1 99 ? -1.644 -9.336 3.061 1 98.88 99 GLY A N 1
ATOM 738 C CA . GLY A 1 99 ? -0.609 -8.555 3.725 1 98.88 99 GLY A CA 1
ATOM 739 C C . GLY A 1 99 ? 0.729 -9.266 3.779 1 98.88 99 GLY A C 1
ATOM 740 O O . GLY A 1 99 ? 1.777 -8.648 3.59 1 98.88 99 GLY A O 1
ATOM 741 N N . ILE A 1 100 ? 0.686 -10.531 4.035 1 98.88 100 ILE A N 1
ATOM 742 C CA . ILE A 1 100 ? 1.911 -11.328 4.031 1 98.88 100 ILE A CA 1
ATOM 743 C C . ILE A 1 100 ? 2.584 -11.234 2.666 1 98.88 100 ILE A C 1
ATOM 745 O O . ILE A 1 100 ? 3.783 -10.961 2.572 1 98.88 100 ILE A O 1
ATOM 749 N N . ALA A 1 101 ? 1.805 -11.445 1.635 1 98.94 101 ALA A N 1
ATOM 750 C CA . ALA A 1 101 ? 2.336 -11.43 0.274 1 98.94 101 ALA A CA 1
ATOM 751 C C . ALA A 1 101 ? 2.881 -10.055 -0.091 1 98.94 101 ALA A C 1
ATOM 753 O O . ALA A 1 101 ? 3.965 -9.938 -0.667 1 98.94 101 ALA A O 1
ATOM 754 N N . LEU A 1 102 ? 2.166 -9.023 0.26 1 98.88 102 LEU A N 1
ATOM 755 C CA . LEU A 1 102 ? 2.533 -7.66 -0.114 1 98.88 102 LEU A CA 1
ATOM 756 C C . LEU A 1 102 ? 3.832 -7.238 0.567 1 98.88 102 LEU A C 1
ATOM 758 O O . LEU A 1 102 ? 4.648 -6.531 -0.026 1 98.88 102 LEU A O 1
ATOM 762 N N . GLY A 1 103 ? 3.979 -7.652 1.851 1 98.69 103 GLY A N 1
ATOM 763 C CA . GLY A 1 103 ? 5.25 -7.391 2.51 1 98.69 103 GLY A CA 1
ATOM 764 C C . GLY A 1 103 ? 6.434 -7.992 1.779 1 98.69 103 GLY A C 1
ATOM 765 O O . GLY A 1 103 ? 7.469 -7.34 1.625 1 98.69 103 GLY A O 1
ATOM 766 N N . ALA A 1 104 ? 6.301 -9.195 1.334 1 98.81 104 ALA A N 1
ATOM 767 C CA . ALA A 1 104 ? 7.371 -9.891 0.621 1 98.81 104 ALA A CA 1
ATOM 768 C C . ALA A 1 104 ? 7.555 -9.312 -0.782 1 98.81 104 ALA A C 1
ATOM 770 O O . ALA A 1 104 ? 8.672 -9.258 -1.294 1 98.81 104 ALA A O 1
ATOM 771 N N . ILE A 1 105 ? 6.469 -8.914 -1.433 1 98.88 105 ILE A N 1
ATOM 772 C CA . ILE A 1 105 ? 6.547 -8.273 -2.74 1 98.88 105 ILE A CA 1
ATOM 773 C C . ILE A 1 105 ? 7.344 -6.973 -2.631 1 98.88 105 ILE A C 1
ATOM 775 O O . ILE A 1 105 ? 8.266 -6.738 -3.414 1 98.88 105 ILE A O 1
ATOM 779 N N . ASP A 1 106 ? 7.008 -6.16 -1.64 1 98.44 106 ASP A N 1
ATOM 780 C CA . ASP A 1 106 ? 7.715 -4.902 -1.424 1 98.44 106 ASP A CA 1
ATOM 781 C C . ASP A 1 106 ? 9.211 -5.141 -1.229 1 98.44 106 ASP A C 1
ATOM 783 O O . ASP A 1 106 ? 10.039 -4.48 -1.863 1 98.44 106 ASP A O 1
ATOM 787 N N . ALA A 1 107 ? 9.547 -6.094 -0.382 1 97.75 107 ALA A N 1
ATOM 788 C CA . ALA A 1 107 ? 10.945 -6.441 -0.151 1 97.75 107 ALA A CA 1
ATOM 789 C C . ALA A 1 107 ? 11.633 -6.859 -1.448 1 97.75 107 ALA A C 1
ATOM 791 O O . ALA A 1 107 ? 12.75 -6.438 -1.732 1 97.75 107 ALA A O 1
ATOM 792 N N . SER A 1 108 ? 10.984 -7.66 -2.227 1 98.19 108 SER A N 1
ATOM 793 C CA . SER A 1 108 ? 11.539 -8.188 -3.469 1 98.19 108 SER A CA 1
ATOM 794 C C . SER A 1 108 ? 11.805 -7.07 -4.477 1 98.19 108 SER A C 1
ATOM 796 O O . SER A 1 108 ? 12.867 -7.016 -5.09 1 98.19 108 SER A O 1
ATOM 798 N N . VAL A 1 109 ? 10.828 -6.172 -4.605 1 97 109 VAL A N 1
ATOM 799 C CA . VAL A 1 109 ? 10.914 -5.098 -5.59 1 97 109 VAL A CA 1
ATOM 800 C C . VAL A 1 109 ? 12.016 -4.117 -5.188 1 97 109 VAL A C 1
ATOM 802 O O . VAL A 1 109 ? 12.836 -3.723 -6.016 1 97 109 VAL A O 1
ATOM 805 N N . HIS A 1 110 ? 12.055 -3.777 -3.93 1 93.69 110 HIS A N 1
ATOM 806 C CA . HIS A 1 110 ? 13.062 -2.816 -3.486 1 93.69 110 HIS A CA 1
ATOM 807 C C . HIS A 1 110 ? 14.461 -3.408 -3.576 1 93.69 110 HIS A C 1
ATOM 809 O O . HIS A 1 110 ? 15.43 -2.689 -3.852 1 93.69 110 HIS A O 1
ATOM 815 N N . THR A 1 111 ? 14.586 -4.707 -3.344 1 93.88 111 THR A N 1
ATOM 816 C CA . THR A 1 111 ? 15.875 -5.367 -3.488 1 93.88 111 THR A CA 1
ATOM 817 C C . THR A 1 111 ? 16.359 -5.293 -4.934 1 93.88 111 THR A C 1
ATOM 819 O O . THR A 1 111 ? 17.5 -4.891 -5.188 1 93.88 111 THR A O 1
ATOM 822 N N . ILE A 1 112 ? 15.492 -5.594 -5.891 1 92.5 112 ILE A N 1
ATOM 823 C CA . ILE A 1 112 ? 15.898 -5.594 -7.293 1 92.5 112 ILE A CA 1
ATOM 824 C C . ILE A 1 112 ? 16.219 -4.168 -7.738 1 92.5 112 ILE A C 1
ATOM 826 O O . ILE A 1 112 ? 17.172 -3.941 -8.477 1 92.5 112 ILE A O 1
ATOM 830 N N . ILE A 1 113 ? 15.484 -3.16 -7.32 1 90.81 113 ILE A N 1
ATOM 831 C CA . ILE A 1 113 ? 15.719 -1.765 -7.676 1 90.81 113 ILE A CA 1
ATOM 832 C C . ILE A 1 113 ? 17.062 -1.31 -7.117 1 90.81 113 ILE A C 1
ATOM 834 O O . ILE A 1 113 ? 17.844 -0.672 -7.82 1 90.81 113 ILE A O 1
ATOM 838 N N . THR A 1 114 ? 17.266 -1.656 -5.863 1 87.25 114 THR A N 1
ATOM 839 C CA . THR A 1 114 ? 18.516 -1.258 -5.242 1 87.25 114 THR A CA 1
ATOM 840 C C . THR A 1 114 ? 19.703 -1.896 -5.965 1 87.25 114 THR A C 1
ATOM 842 O O . THR A 1 114 ? 20.703 -1.229 -6.234 1 87.25 114 THR A O 1
ATOM 845 N N . ARG A 1 115 ? 19.625 -3.15 -6.316 1 86 115 ARG A N 1
ATOM 846 C CA . ARG A 1 115 ? 20.672 -3.869 -7.023 1 86 115 ARG A CA 1
ATOM 847 C C . ARG A 1 115 ? 20.953 -3.234 -8.383 1 86 115 ARG A C 1
ATOM 849 O O . ARG A 1 115 ? 22.125 -3.086 -8.773 1 86 115 ARG A O 1
ATOM 856 N N . LYS A 1 116 ? 19.906 -2.795 -9.055 1 84.31 116 LYS A N 1
ATOM 857 C CA . LYS A 1 116 ? 20.031 -2.365 -10.445 1 84.31 116 LYS A CA 1
ATOM 858 C C . LYS A 1 116 ? 20.391 -0.883 -10.531 1 84.31 116 LYS A C 1
ATOM 860 O O . LYS A 1 116 ? 21.109 -0.462 -11.438 1 84.31 116 LYS A O 1
ATOM 865 N N . VAL A 1 117 ? 19.859 -0.138 -9.688 1 79.19 117 VAL A N 1
ATOM 866 C CA . VAL A 1 117 ? 19.891 1.306 -9.891 1 79.19 117 VAL A CA 1
ATOM 867 C C . VAL A 1 117 ? 20.844 1.953 -8.898 1 79.19 117 VAL A C 1
ATOM 869 O O . VAL A 1 117 ? 21.453 2.986 -9.195 1 79.19 117 VAL A O 1
ATOM 872 N N . THR A 1 118 ? 20.891 1.555 -7.727 1 71.81 118 THR A N 1
ATOM 873 C CA . THR A 1 118 ? 21.719 2.174 -6.691 1 71.81 118 THR A CA 1
ATOM 874 C C . THR A 1 118 ? 22.984 1.363 -6.449 1 71.81 118 THR A C 1
ATOM 876 O O . THR A 1 118 ? 24.031 1.921 -6.098 1 71.81 118 THR A O 1
ATOM 879 N N . ALA A 1 119 ? 23.219 0.173 -6.914 1 59.81 119 ALA A N 1
ATOM 880 C CA . ALA A 1 119 ? 24.078 -1.007 -7.02 1 59.81 119 ALA A CA 1
ATOM 881 C C . ALA A 1 119 ? 25.328 -0.861 -6.148 1 59.81 119 ALA A C 1
ATOM 883 O O . ALA A 1 119 ? 26.422 -0.636 -6.66 1 59.81 119 ALA A O 1
ATOM 884 N N . PRO A 1 120 ? 25.125 -0.434 -4.836 1 58.16 120 PRO A N 1
ATOM 885 C CA . PRO A 1 120 ? 26.391 -0.462 -4.109 1 58.16 120 PRO A CA 1
ATOM 886 C C . PRO A 1 120 ? 26.984 -1.867 -4.004 1 58.16 120 PRO A C 1
ATOM 888 O O . PRO A 1 120 ? 26.234 -2.854 -4.004 1 58.16 120 PRO A O 1
ATOM 891 N N . VAL A 1 121 ? 28.109 -1.92 -4.094 1 60.56 121 VAL A N 1
ATOM 892 C CA . VAL A 1 121 ? 28.922 -3.08 -3.74 1 60.56 121 VAL A CA 1
ATOM 893 C C . VAL A 1 121 ? 28.484 -3.629 -2.387 1 60.56 121 VAL A C 1
ATOM 895 O O . VAL A 1 121 ? 28.375 -2.883 -1.409 1 60.56 121 VAL A O 1
ATOM 898 N N . LEU A 1 122 ? 27.5 -4.688 -2.201 1 73 122 LEU A N 1
ATOM 899 C CA . LEU A 1 122 ? 27.266 -5.484 -1.005 1 73 122 LEU A CA 1
ATOM 900 C C . LEU A 1 122 ? 25.906 -5.148 -0.388 1 73 122 LEU A C 1
ATOM 902 O O . LEU A 1 122 ? 25.688 -5.383 0.802 1 73 122 LEU A O 1
ATOM 906 N N . PHE A 1 123 ? 24.922 -4.547 -1.057 1 81.38 123 PHE A N 1
ATOM 907 C CA . PHE A 1 123 ? 23.609 -4.234 -0.503 1 81.38 123 PHE A CA 1
ATOM 908 C C . PHE A 1 123 ? 23.016 -5.453 0.193 1 81.38 123 PHE A C 1
ATOM 910 O O . PHE A 1 123 ? 22.469 -5.344 1.297 1 81.38 123 PHE A O 1
ATOM 917 N N . ASP A 1 124 ? 23.219 -6.523 -0.364 1 86.62 124 ASP A N 1
ATOM 918 C CA . ASP A 1 124 ? 22.578 -7.742 0.127 1 86.62 124 ASP A CA 1
ATOM 919 C C . ASP A 1 124 ? 23.062 -8.086 1.534 1 86.62 124 ASP A C 1
ATOM 921 O O . ASP A 1 124 ? 22.359 -8.773 2.283 1 86.62 124 ASP A O 1
ATOM 925 N N . GLU A 1 125 ? 24.188 -7.531 1.868 1 87.06 125 GLU A N 1
ATOM 926 C CA . GLU A 1 125 ? 24.75 -7.875 3.166 1 87.06 125 GLU A CA 1
ATOM 927 C C . GLU A 1 125 ? 24.484 -6.789 4.199 1 87.06 125 GLU A C 1
ATOM 929 O O . GLU A 1 125 ? 24.797 -6.953 5.379 1 87.06 125 GLU A O 1
ATOM 934 N N . THR A 1 126 ? 23.859 -5.68 3.766 1 85.19 126 THR A N 1
ATOM 935 C CA . THR A 1 126 ? 23.5 -4.621 4.699 1 85.19 126 THR A CA 1
ATOM 936 C C . THR A 1 126 ? 22.328 -5.062 5.586 1 85.19 126 THR A C 1
ATOM 938 O O . THR A 1 126 ? 21.625 -6.016 5.262 1 85.19 126 THR A O 1
ATOM 941 N N . PRO A 1 127 ? 22.141 -4.367 6.691 1 86 127 PRO A N 1
ATOM 942 C CA . PRO A 1 127 ? 21 -4.699 7.559 1 86 127 PRO A CA 1
ATOM 943 C C . PRO A 1 127 ? 19.672 -4.637 6.828 1 86 127 PRO A C 1
ATOM 945 O O . PRO A 1 127 ? 18.812 -5.5 7.031 1 86 127 PRO A O 1
ATOM 948 N N . VAL A 1 128 ? 19.578 -3.701 5.945 1 88.62 128 VAL A N 1
ATOM 949 C CA . VAL A 1 128 ? 18.328 -3.557 5.203 1 88.62 128 VAL A CA 1
ATOM 950 C C . VAL A 1 128 ? 18.188 -4.703 4.207 1 88.62 128 VAL A C 1
ATOM 952 O O . VAL A 1 128 ? 17.094 -5.27 4.059 1 88.62 128 VAL A O 1
ATOM 955 N N . GLY A 1 129 ? 19.297 -4.984 3.527 1 90.81 129 GLY A N 1
ATOM 956 C CA . GLY A 1 129 ? 19.266 -6.094 2.59 1 90.81 129 GLY A CA 1
ATOM 957 C C . GLY A 1 129 ? 18.922 -7.418 3.242 1 90.81 129 GLY A C 1
ATOM 958 O O . GLY A 1 129 ? 18.125 -8.188 2.713 1 90.81 129 GLY A O 1
ATOM 959 N N . LEU A 1 130 ? 19.531 -7.641 4.391 1 92.5 130 LEU A N 1
ATOM 960 C CA . LEU A 1 130 ? 19.297 -8.883 5.117 1 92.5 130 LEU A CA 1
ATOM 961 C C . LEU A 1 130 ? 17.859 -8.953 5.625 1 92.5 130 LEU A C 1
ATOM 963 O O . LEU A 1 130 ? 17.234 -10.023 5.602 1 92.5 130 LEU A O 1
ATOM 967 N N . ARG A 1 131 ? 17.359 -7.871 6.047 1 93.88 131 ARG A N 1
ATOM 968 C CA . ARG A 1 131 ? 15.969 -7.809 6.496 1 93.88 131 ARG A CA 1
ATOM 969 C C . ARG A 1 131 ? 15.008 -8.094 5.348 1 93.88 131 ARG A C 1
ATOM 971 O O . ARG A 1 131 ? 14.016 -8.805 5.523 1 93.88 131 ARG A O 1
ATOM 978 N N . ARG A 1 132 ? 15.289 -7.512 4.215 1 95.5 132 ARG A N 1
ATOM 979 C CA . ARG A 1 132 ? 14.43 -7.734 3.055 1 95.5 132 ARG A CA 1
ATOM 980 C C . ARG A 1 132 ? 14.484 -9.195 2.609 1 95.5 132 ARG A C 1
ATOM 982 O O . ARG A 1 132 ? 13.453 -9.781 2.266 1 95.5 132 ARG A O 1
ATOM 989 N N . ARG A 1 133 ? 15.695 -9.766 2.639 1 97 133 ARG A N 1
ATOM 990 C CA . ARG A 1 133 ? 15.82 -11.18 2.314 1 97 133 ARG A CA 1
ATOM 991 C C . ARG A 1 133 ? 14.984 -12.039 3.262 1 97 133 ARG A C 1
ATOM 993 O O . ARG A 1 133 ? 14.281 -12.953 2.826 1 97 133 ARG A O 1
ATOM 1000 N N . ARG A 1 134 ? 15.055 -11.758 4.473 1 97.44 134 ARG A N 1
ATOM 1001 C CA . ARG A 1 134 ? 14.273 -12.5 5.457 1 97.44 134 ARG A CA 1
ATOM 1002 C C . ARG A 1 134 ? 12.773 -12.367 5.184 1 97.44 134 ARG A C 1
ATOM 1004 O O . ARG A 1 134 ? 12.039 -13.352 5.266 1 97.44 134 ARG A O 1
ATOM 1011 N N . SER A 1 135 ? 12.352 -11.125 4.918 1 97.88 135 SER A N 1
ATOM 1012 C CA . SER A 1 135 ? 10.945 -10.875 4.594 1 97.88 135 SER A CA 1
ATOM 1013 C C . SER A 1 135 ? 10.5 -11.711 3.398 1 97.88 135 SER A C 1
ATOM 1015 O O . SER A 1 135 ? 9.398 -12.266 3.4 1 97.88 135 SER A O 1
ATOM 1017 N N . MET A 1 136 ? 11.312 -11.781 2.387 1 98.5 136 MET A N 1
ATOM 1018 C CA . MET A 1 136 ? 11.016 -12.57 1.193 1 98.5 136 MET A CA 1
ATOM 1019 C C . MET A 1 136 ? 10.875 -14.047 1.537 1 98.5 136 MET A C 1
ATOM 1021 O O . MET A 1 136 ? 9.891 -14.688 1.165 1 98.5 136 MET A O 1
ATOM 1025 N N . VAL A 1 137 ? 11.844 -14.547 2.318 1 98.62 137 VAL A N 1
ATOM 1026 C CA . VAL A 1 137 ? 11.891 -15.969 2.662 1 98.62 137 VAL A CA 1
ATOM 1027 C C . VAL A 1 137 ? 10.719 -16.312 3.576 1 98.62 137 VAL A C 1
ATOM 1029 O O . VAL A 1 137 ? 9.961 -17.234 3.287 1 98.62 137 VAL A O 1
ATOM 1032 N N . GLU A 1 138 ? 10.523 -15.57 4.621 1 98.31 138 GLU A N 1
ATOM 1033 C CA . GLU A 1 138 ? 9.469 -15.852 5.594 1 98.31 138 GLU A CA 1
ATOM 1034 C C . GLU A 1 138 ? 8.086 -15.656 4.988 1 98.31 138 GLU A C 1
ATOM 1036 O O . GLU A 1 138 ? 7.16 -16.406 5.289 1 98.31 138 GLU A O 1
ATOM 1041 N N . GLY A 1 139 ? 7.945 -14.594 4.168 1 98.75 139 GLY A N 1
ATOM 1042 C CA . GLY A 1 139 ? 6.68 -14.398 3.48 1 98.75 139 GLY A CA 1
ATOM 1043 C C . GLY A 1 139 ? 6.273 -15.594 2.637 1 98.75 139 GLY A C 1
ATOM 1044 O O . GLY A 1 139 ? 5.137 -16.062 2.73 1 98.75 139 GLY A O 1
ATOM 1045 N N . LEU A 1 140 ? 7.18 -16.156 1.865 1 98.75 140 LEU A N 1
ATOM 1046 C CA . LEU A 1 140 ? 6.918 -17.328 1.032 1 98.75 140 LEU A CA 1
ATOM 1047 C C . LEU A 1 140 ? 6.555 -18.531 1.888 1 98.75 140 LEU A C 1
ATOM 1049 O O . LEU A 1 140 ? 5.594 -19.25 1.589 1 98.75 140 LEU A O 1
ATOM 1053 N N . GLN A 1 141 ? 7.297 -18.719 2.93 1 98.75 141 GLN A N 1
ATOM 1054 C CA . GLN A 1 141 ? 7.094 -19.891 3.779 1 98.75 141 GLN A CA 1
ATOM 1055 C C . GLN A 1 141 ? 5.734 -19.828 4.473 1 98.75 141 GLN A C 1
ATOM 1057 O O . GLN A 1 141 ? 5.027 -20.844 4.547 1 98.75 141 GLN A O 1
ATOM 1062 N N . ARG A 1 142 ? 5.383 -18.656 4.984 1 98.81 142 ARG A N 1
ATOM 1063 C CA . ARG A 1 142 ? 4.09 -18.516 5.645 1 98.81 142 ARG A CA 1
ATOM 1064 C C . ARG A 1 142 ? 2.947 -18.719 4.652 1 98.81 142 ARG A C 1
ATOM 1066 O O . ARG A 1 142 ? 1.957 -19.375 4.969 1 98.81 142 ARG A O 1
ATOM 1073 N N . LEU A 1 143 ? 3.07 -18.172 3.479 1 98.88 143 LEU A N 1
ATOM 1074 C CA . LEU A 1 143 ? 2.02 -18.312 2.477 1 98.88 143 LEU A CA 1
ATOM 1075 C C . LEU A 1 143 ? 1.927 -19.766 1.993 1 98.88 143 LEU A C 1
ATOM 1077 O O . LEU A 1 143 ? 0.838 -20.25 1.68 1 98.88 143 LEU A O 1
ATOM 1081 N N . ASP A 1 144 ? 3.076 -20.406 1.894 1 98.88 144 ASP A N 1
ATOM 1082 C CA . ASP A 1 144 ? 3.066 -21.828 1.525 1 98.88 144 ASP A CA 1
ATOM 1083 C C . ASP A 1 144 ? 2.234 -22.641 2.512 1 98.88 144 ASP A C 1
ATOM 1085 O O . ASP A 1 144 ? 1.456 -23.5 2.107 1 98.88 144 ASP A O 1
ATOM 1089 N N . ALA A 1 145 ? 2.428 -22.328 3.74 1 98.62 145 ALA A N 1
ATOM 1090 C CA . ALA A 1 145 ? 1.71 -23.047 4.793 1 98.62 145 ALA A CA 1
ATOM 1091 C C . ALA A 1 145 ? 0.211 -22.766 4.719 1 98.62 145 ALA A C 1
ATOM 1093 O O . ALA A 1 145 ? -0.598 -23.547 5.223 1 98.62 145 ALA A O 1
ATOM 1094 N N . LEU A 1 146 ? -0.199 -21.672 4.055 1 98.06 146 LEU A N 1
ATOM 1095 C CA . LEU A 1 146 ? -1.598 -21.266 4.023 1 98.06 146 LEU A CA 1
ATOM 1096 C C . LEU A 1 146 ? -2.189 -21.453 2.631 1 98.06 146 LEU A C 1
ATOM 1098 O O . LEU A 1 146 ? -3.293 -20.984 2.35 1 98.06 146 LEU A O 1
ATOM 1102 N N . ALA A 1 147 ? -1.523 -22.109 1.737 1 98.06 147 ALA A N 1
ATOM 1103 C CA . ALA A 1 147 ? -1.866 -22.156 0.318 1 98.06 147 ALA A CA 1
ATOM 1104 C C . ALA A 1 147 ? -3.26 -22.75 0.111 1 98.06 147 ALA A C 1
ATOM 1106 O O . ALA A 1 147 ? -3.998 -22.312 -0.773 1 98.06 147 ALA A O 1
ATOM 1107 N N . ASP A 1 148 ? -3.666 -23.672 0.949 1 95.62 148 ASP A N 1
ATOM 1108 C CA . ASP A 1 148 ? -4.949 -24.359 0.799 1 95.62 148 ASP A CA 1
ATOM 1109 C C . ASP A 1 148 ? -6.113 -23.375 0.991 1 95.62 148 ASP A C 1
ATOM 1111 O O . ASP A 1 148 ? -7.188 -23.578 0.423 1 95.62 148 ASP A O 1
ATOM 1115 N N . ARG A 1 149 ? -5.891 -22.344 1.752 1 94.56 149 ARG A N 1
ATOM 1116 C CA . ARG A 1 149 ? -6.938 -21.359 2.039 1 94.56 149 ARG A CA 1
ATOM 1117 C C . ARG A 1 149 ? -7.184 -20.453 0.838 1 94.56 149 ARG A C 1
ATOM 1119 O O . ARG A 1 149 ? -8.18 -19.734 0.792 1 94.56 149 ARG A O 1
ATOM 1126 N N . MET A 1 150 ? -6.285 -20.531 -0.124 1 96.44 150 MET A N 1
ATOM 1127 C CA . MET A 1 150 ? -6.332 -19.594 -1.246 1 96.44 150 MET A CA 1
ATOM 1128 C C . MET A 1 150 ? -6.582 -20.328 -2.557 1 96.44 150 MET A C 1
ATOM 1130 O O . MET A 1 150 ? -6.594 -19.719 -3.627 1 96.44 150 MET A O 1
ATOM 1134 N N . ALA A 1 151 ? -6.812 -21.609 -2.5 1 94.31 151 ALA A N 1
ATOM 1135 C CA . ALA A 1 151 ? -6.98 -22.438 -3.688 1 94.31 151 ALA A CA 1
ATOM 1136 C C . ALA A 1 151 ? -8.344 -22.203 -4.336 1 94.31 151 ALA A C 1
ATOM 1138 O O . ALA A 1 151 ? -9.281 -21.75 -3.676 1 94.31 151 ALA A O 1
ATOM 1139 N N . PRO A 1 152 ? -8.445 -22.484 -5.66 1 89.62 152 PRO A N 1
ATOM 1140 C CA . PRO A 1 152 ? -9.758 -22.438 -6.301 1 89.62 152 PRO A CA 1
ATOM 1141 C C . PRO A 1 152 ? -10.773 -23.359 -5.629 1 89.62 152 PRO A C 1
ATOM 1143 O O . PRO A 1 152 ? -10.414 -24.438 -5.168 1 89.62 152 PRO A O 1
ATOM 1146 N N . GLY A 1 153 ? -12.062 -22.938 -5.707 1 78.44 153 GLY A N 1
ATOM 1147 C CA . GLY A 1 153 ? -13.133 -23.781 -5.184 1 78.44 153 GLY A CA 1
ATOM 1148 C C . GLY A 1 153 ? -13.344 -23.609 -3.693 1 78.44 153 GLY A C 1
ATOM 1149 O O . GLY A 1 153 ? -14.25 -24.219 -3.115 1 78.44 153 GLY A O 1
ATOM 1150 N N . THR A 1 154 ? -12.492 -22.812 -3.117 1 68.31 154 THR A N 1
ATOM 1151 C CA . THR A 1 154 ? -12.711 -22.5 -1.708 1 68.31 154 THR A CA 1
ATOM 1152 C C . THR A 1 154 ? -14.008 -21.719 -1.521 1 68.31 154 THR A C 1
ATOM 1154 O O . THR A 1 154 ? -14.617 -21.266 -2.494 1 68.31 154 THR A O 1
ATOM 1157 N N . PRO A 1 155 ? -14.562 -21.797 -0.418 1 54.47 155 PRO A N 1
ATOM 1158 C CA . PRO A 1 155 ? -15.828 -21.094 -0.185 1 54.47 155 PRO A CA 1
ATOM 1159 C C . PRO A 1 155 ? -15.805 -19.672 -0.722 1 54.47 155 PRO A C 1
ATOM 1161 O O . PRO A 1 155 ? -16.859 -19.031 -0.848 1 54.47 155 PRO A O 1
ATOM 1164 N N . ALA A 1 156 ? -14.609 -19.172 -0.875 1 54.12 156 ALA A N 1
ATOM 1165 C CA . ALA A 1 156 ? -14.539 -17.812 -1.421 1 54.12 156 ALA A CA 1
ATOM 1166 C C . ALA A 1 156 ? -15.102 -17.766 -2.838 1 54.12 156 ALA A C 1
ATOM 1168 O O . ALA A 1 156 ? -15.445 -16.688 -3.338 1 54.12 156 ALA A O 1
ATOM 1169 N N . GLY A 1 157 ? -15.32 -18.844 -3.416 1 61.16 157 GLY A N 1
ATOM 1170 C CA . GLY A 1 157 ? -15.953 -18.906 -4.719 1 61.16 157 GLY A CA 1
ATOM 1171 C C . GLY A 1 157 ? -15.008 -19.312 -5.832 1 61.16 157 GLY A C 1
ATOM 1172 O O . GLY A 1 157 ? -13.93 -19.859 -5.57 1 61.16 157 GLY A O 1
ATOM 1173 N N . THR A 1 158 ? -15.492 -19.156 -6.969 1 79.56 158 THR A N 1
ATOM 1174 C CA . THR A 1 158 ? -14.773 -19.578 -8.164 1 79.56 158 THR A CA 1
ATOM 1175 C C . THR A 1 158 ? -13.789 -18.5 -8.617 1 79.56 158 THR A C 1
ATOM 1177 O O . THR A 1 158 ? -12.852 -18.781 -9.367 1 79.56 158 THR A O 1
ATOM 1180 N N . ALA A 1 159 ? -13.914 -17.312 -8.031 1 91.44 159 ALA A N 1
ATOM 1181 C CA . ALA A 1 159 ? -13.023 -16.219 -8.43 1 91.44 159 ALA A CA 1
ATOM 1182 C C . ALA A 1 159 ? -11.938 -15.992 -7.391 1 91.44 159 ALA A C 1
ATOM 1184 O O . ALA A 1 159 ? -12.156 -16.203 -6.195 1 91.44 159 ALA A O 1
ATOM 1185 N N . PRO A 1 160 ? -10.758 -15.602 -7.82 1 96.44 160 PRO A N 1
ATOM 1186 C CA . PRO A 1 160 ? -9.68 -15.352 -6.867 1 96.44 160 PRO A CA 1
ATOM 1187 C C . PRO A 1 160 ? -9.93 -14.125 -5.988 1 96.44 160 PRO A C 1
ATOM 1189 O O . PRO A 1 160 ? -10.484 -13.125 -6.461 1 96.44 160 PRO A O 1
ATOM 1192 N N . THR A 1 161 ? -9.57 -14.273 -4.75 1 96.94 161 THR A N 1
ATOM 1193 C CA . THR A 1 161 ? -9.555 -13.117 -3.863 1 96.94 161 THR A CA 1
ATOM 1194 C C . THR A 1 161 ? -8.164 -12.469 -3.842 1 96.94 161 THR A C 1
ATOM 1196 O O . THR A 1 161 ? -7.23 -12.984 -4.453 1 96.94 161 THR A O 1
ATOM 1199 N N . LEU A 1 162 ? -8.062 -11.32 -3.174 1 98.25 162 LEU A N 1
ATOM 1200 C CA . LEU A 1 162 ? -6.855 -10.5 -3.164 1 98.25 162 LEU A CA 1
ATOM 1201 C C . LEU A 1 162 ? -5.664 -11.297 -2.645 1 98.25 162 LEU A C 1
ATOM 1203 O O . LEU A 1 162 ? -4.539 -11.109 -3.111 1 98.25 162 LEU A O 1
ATOM 1207 N N . ASP A 1 163 ? -5.902 -12.156 -1.618 1 98.25 163 ASP A N 1
ATOM 1208 C CA . ASP A 1 163 ? -4.812 -12.953 -1.062 1 98.25 163 ASP A CA 1
ATOM 1209 C C . ASP A 1 163 ? -4.227 -13.891 -2.113 1 98.25 163 ASP A C 1
ATOM 1211 O O . ASP A 1 163 ? -3.008 -13.945 -2.295 1 98.25 163 ASP A O 1
ATOM 1215 N N . ALA A 1 164 ? -5.051 -14.594 -2.873 1 98.38 164 ALA A N 1
ATOM 1216 C CA . ALA A 1 164 ? -4.578 -15.469 -3.943 1 98.38 164 ALA A CA 1
ATOM 1217 C C . ALA A 1 164 ? -3.867 -14.672 -5.031 1 98.38 164 ALA A C 1
ATOM 1219 O O . ALA A 1 164 ? -2.807 -15.078 -5.516 1 98.38 164 ALA A O 1
ATOM 1220 N N . ILE A 1 165 ? -4.422 -13.562 -5.41 1 98.75 165 ILE A N 1
ATOM 1221 C CA . ILE A 1 165 ? -3.83 -12.703 -6.426 1 98.75 165 ILE A CA 1
ATOM 1222 C C . ILE A 1 165 ? -2.43 -12.273 -5.992 1 98.75 165 ILE A C 1
ATOM 1224 O O . ILE A 1 165 ? -1.468 -12.414 -6.75 1 98.75 165 ILE A O 1
ATOM 1228 N N . CYS A 1 166 ? -2.295 -11.82 -4.781 1 98.94 166 CYS A N 1
ATOM 1229 C CA . CYS A 1 166 ? -1.016 -11.32 -4.285 1 98.94 166 CYS A CA 1
ATOM 1230 C C . CYS A 1 166 ? -0.022 -12.461 -4.098 1 98.94 166 CYS A C 1
ATOM 1232 O O . CYS A 1 166 ? 1.157 -12.32 -4.426 1 98.94 166 CYS A O 1
ATOM 1234 N N . ALA A 1 167 ? -0.516 -13.594 -3.576 1 98.88 167 ALA A N 1
ATOM 1235 C CA . ALA A 1 167 ? 0.374 -14.719 -3.309 1 98.88 167 ALA A CA 1
ATOM 1236 C C . ALA A 1 167 ? 0.957 -15.273 -4.605 1 98.88 167 ALA A C 1
ATOM 1238 O O . ALA A 1 167 ? 2.162 -15.523 -4.691 1 98.88 167 ALA A O 1
ATOM 1239 N N . VAL A 1 168 ? 0.118 -15.453 -5.574 1 98.88 168 VAL A N 1
ATOM 1240 C CA . VAL A 1 168 ? 0.571 -15.984 -6.855 1 98.88 168 VAL A CA 1
ATOM 1241 C C . VAL A 1 168 ? 1.486 -14.969 -7.543 1 98.88 168 VAL A C 1
ATOM 1243 O O . VAL A 1 168 ? 2.512 -15.344 -8.117 1 98.88 168 VAL A O 1
ATOM 1246 N N . THR A 1 169 ? 1.138 -13.711 -7.492 1 98.94 169 THR A N 1
ATOM 1247 C CA . THR A 1 169 ? 1.98 -12.648 -8.039 1 98.94 169 THR A CA 1
ATOM 1248 C C . THR A 1 169 ? 3.357 -12.656 -7.379 1 98.94 169 THR A C 1
ATOM 1250 O O . THR A 1 169 ? 4.379 -12.57 -8.062 1 98.94 169 THR A O 1
ATOM 1253 N N . LEU A 1 170 ? 3.396 -12.773 -6.039 1 98.94 170 LEU A N 1
ATOM 1254 C CA . LEU A 1 170 ? 4.66 -12.852 -5.312 1 98.94 170 LEU A CA 1
ATOM 1255 C C . LEU A 1 170 ? 5.492 -14.031 -5.801 1 98.94 170 LEU A C 1
ATOM 1257 O O . LEU A 1 170 ? 6.668 -13.875 -6.141 1 98.94 170 LEU A O 1
ATOM 1261 N N . PHE A 1 171 ? 4.855 -15.203 -5.812 1 98.81 171 PHE A N 1
ATOM 1262 C CA . PHE A 1 171 ? 5.559 -16.422 -6.203 1 98.81 171 PHE A CA 1
ATOM 1263 C C . PHE A 1 171 ? 6.168 -16.266 -7.594 1 98.81 171 PHE A C 1
ATOM 1265 O O . PHE A 1 171 ? 7.367 -16.5 -7.777 1 98.81 171 PHE A O 1
ATOM 1272 N N . ASP A 1 172 ? 5.359 -15.836 -8.516 1 98.75 172 ASP A N 1
ATOM 1273 C CA . ASP A 1 172 ? 5.812 -15.734 -9.898 1 98.75 172 ASP A CA 1
ATOM 1274 C C . ASP A 1 172 ? 6.883 -14.656 -10.047 1 98.75 172 ASP A C 1
ATOM 1276 O O . ASP A 1 172 ? 7.82 -14.805 -10.836 1 98.75 172 ASP A O 1
ATOM 1280 N N . TYR A 1 173 ? 6.758 -13.555 -9.359 1 98.81 173 TYR A N 1
ATOM 1281 C CA . TYR A 1 173 ? 7.75 -12.492 -9.422 1 98.81 173 TYR A CA 1
ATOM 1282 C C . TYR A 1 173 ? 9.102 -12.977 -8.906 1 98.81 173 TYR A C 1
ATOM 1284 O O . TYR A 1 173 ? 10.141 -12.672 -9.5 1 98.81 173 TYR A O 1
ATOM 1292 N N . GLN A 1 174 ? 9.07 -13.68 -7.754 1 98.44 174 GLN A N 1
ATOM 1293 C CA . GLN A 1 174 ? 10.32 -14.133 -7.168 1 98.44 174 GLN A CA 1
ATOM 1294 C C . GLN A 1 174 ? 10.969 -15.219 -8.023 1 98.44 174 GLN A C 1
ATOM 1296 O O . GLN A 1 174 ? 12.195 -15.297 -8.117 1 98.44 174 GLN A O 1
ATOM 1301 N N . GLN A 1 175 ? 10.133 -16.062 -8.695 1 97.69 175 GLN A N 1
ATOM 1302 C CA . GLN A 1 175 ? 10.688 -17 -9.664 1 97.69 175 GLN A CA 1
ATOM 1303 C C . GLN A 1 175 ? 11.297 -16.266 -10.859 1 97.69 175 GLN A C 1
ATOM 1305 O O . GLN A 1 175 ? 12.289 -16.719 -11.43 1 97.69 175 GLN A O 1
ATOM 1310 N N . PHE A 1 176 ? 10.734 -15.195 -11.219 1 97.94 176 PHE A N 1
ATOM 1311 C CA . PHE A 1 176 ? 11.148 -14.383 -12.359 1 97.94 176 PHE A CA 1
ATOM 1312 C C . PHE A 1 176 ? 12.453 -13.656 -12.062 1 97.94 176 PHE A C 1
ATOM 1314 O O . PHE A 1 176 ? 13.336 -13.586 -12.914 1 97.94 176 PHE A O 1
ATOM 1321 N N . ARG A 1 177 ? 12.648 -13.172 -10.812 1 97.06 177 ARG A N 1
ATOM 1322 C CA . ARG A 1 177 ? 13.75 -12.258 -10.523 1 97.06 177 ARG A CA 1
ATOM 1323 C C . ARG A 1 177 ? 14.82 -12.93 -9.672 1 97.06 177 ARG A C 1
ATOM 1325 O O . ARG A 1 177 ? 15.977 -12.5 -9.664 1 97.06 177 ARG A O 1
ATOM 1332 N N . TYR A 1 178 ? 14.398 -13.977 -8.914 1 96.38 178 TYR A N 1
ATOM 1333 C CA . TYR A 1 178 ? 15.312 -14.461 -7.879 1 96.38 178 TYR A CA 1
ATOM 1334 C C . TYR A 1 178 ? 15.5 -15.969 -7.984 1 96.38 178 TYR A C 1
ATOM 1336 O O . TYR A 1 178 ? 15.977 -16.609 -7.043 1 96.38 178 TYR A O 1
ATOM 1344 N N . ALA A 1 179 ? 15.172 -16.641 -9.055 1 94.19 179 ALA A N 1
ATOM 1345 C CA . ALA A 1 179 ? 15.195 -18.094 -9.195 1 94.19 179 ALA A CA 1
ATOM 1346 C C . ALA A 1 179 ? 16.594 -18.641 -8.961 1 94.19 179 ALA A C 1
ATOM 1348 O O . ALA A 1 179 ? 16.766 -19.797 -8.539 1 94.19 179 ALA A O 1
ATOM 1349 N N . ASP A 1 180 ? 17.562 -17.828 -9.117 1 94.06 180 ASP A N 1
ATOM 1350 C CA . ASP A 1 180 ? 18.953 -18.281 -9.023 1 94.06 180 ASP A CA 1
ATOM 1351 C C . ASP A 1 180 ? 19.5 -18.047 -7.613 1 94.06 180 ASP A C 1
ATOM 1353 O O . ASP A 1 180 ? 20.656 -18.391 -7.332 1 94.06 180 ASP A O 1
ATOM 1357 N N . GLN A 1 181 ? 18.703 -17.516 -6.754 1 95 181 GLN A N 1
ATOM 1358 C CA . GLN A 1 181 ? 19.172 -17.25 -5.398 1 95 181 GLN A CA 1
ATOM 1359 C C . GLN A 1 181 ? 19.031 -18.484 -4.508 1 95 181 GLN A C 1
ATOM 1361 O O . GLN A 1 181 ? 17.906 -18.969 -4.293 1 95 181 GLN A O 1
ATOM 1366 N N . PRO A 1 182 ? 20.094 -18.906 -3.846 1 95.06 182 PRO A N 1
ATOM 1367 C CA . PRO A 1 182 ? 20.047 -20.141 -3.045 1 95.06 182 PRO A CA 1
ATOM 1368 C C . PRO A 1 182 ? 19.172 -19.984 -1.795 1 95.06 182 PRO A C 1
ATOM 1370 O O . PRO A 1 182 ? 18.734 -20.984 -1.229 1 95.06 182 PRO A O 1
ATOM 1373 N N . TRP A 1 183 ? 18.984 -18.719 -1.423 1 95.44 183 TRP A N 1
ATOM 1374 C CA . TRP A 1 183 ? 18.234 -18.5 -0.19 1 95.44 183 TRP A CA 1
ATOM 1375 C C . TRP A 1 183 ? 16.734 -18.531 -0.456 1 95.44 183 TRP A C 1
ATOM 1377 O O . TRP A 1 183 ? 15.93 -18.469 0.478 1 95.44 183 TRP A O 1
ATOM 1387 N N . LEU A 1 184 ? 16.359 -18.547 -1.742 1 96.69 184 LEU A N 1
ATOM 1388 C CA . LEU A 1 184 ? 14.938 -18.656 -2.031 1 96.69 184 LEU A CA 1
ATOM 1389 C C . LEU A 1 184 ? 14.422 -20.047 -1.681 1 96.69 184 LEU A C 1
ATOM 1391 O O . LEU A 1 184 ? 14.883 -21.047 -2.234 1 96.69 184 LEU A O 1
ATOM 1395 N N . PRO A 1 185 ? 13.422 -20.156 -0.783 1 97.44 185 PRO A N 1
ATOM 1396 C CA . PRO A 1 185 ? 13.008 -21.484 -0.296 1 97.44 185 PRO A CA 1
ATOM 1397 C C . PRO A 1 185 ? 12.117 -22.219 -1.291 1 97.44 185 PRO A C 1
ATOM 1399 O O . PRO A 1 185 ? 11.406 -21.594 -2.08 1 97.44 185 PRO A O 1
ATOM 1402 N N . ALA A 1 186 ? 12.141 -23.531 -1.184 1 96.5 186 ALA A N 1
ATOM 1403 C CA . ALA A 1 186 ? 11.133 -24.344 -1.875 1 96.5 186 ALA A CA 1
ATOM 1404 C C . ALA A 1 186 ? 9.758 -24.172 -1.233 1 96.5 186 ALA A C 1
ATOM 1406 O O . ALA A 1 186 ? 9.625 -24.25 -0.01 1 96.5 186 ALA A O 1
ATOM 1407 N N . THR A 1 187 ? 8.797 -23.844 -2.033 1 98.31 187 THR A N 1
ATOM 1408 C CA . THR A 1 187 ? 7.422 -23.688 -1.576 1 98.31 187 THR A CA 1
ATOM 1409 C C . THR A 1 187 ? 6.461 -24.469 -2.48 1 98.31 187 THR A C 1
ATOM 1411 O O . THR A 1 187 ? 5.746 -23.859 -3.285 1 98.31 187 THR A O 1
ATOM 1414 N N . PRO A 1 188 ? 6.355 -25.781 -2.266 1 98.56 188 PRO A N 1
ATOM 1415 C CA . PRO A 1 188 ? 5.617 -26.625 -3.203 1 98.56 188 PRO A CA 1
ATOM 1416 C C . PRO A 1 188 ? 4.117 -26.344 -3.207 1 98.56 188 PRO A C 1
ATOM 1418 O O . PRO A 1 188 ? 3.465 -26.469 -4.246 1 98.56 188 PRO A O 1
ATOM 1421 N N . ARG A 1 189 ? 3.561 -26 -2.08 1 98.69 189 ARG A N 1
ATOM 1422 C CA . ARG A 1 189 ? 2.127 -25.734 -2.043 1 98.69 189 ARG A CA 1
ATOM 1423 C C . ARG A 1 189 ? 1.798 -24.422 -2.754 1 98.69 189 ARG A C 1
ATOM 1425 O O . ARG A 1 189 ? 0.768 -24.312 -3.42 1 98.69 189 ARG A O 1
ATOM 1432 N N . LEU A 1 190 ? 2.646 -23.438 -2.596 1 98.38 190 LEU A N 1
ATOM 1433 C CA . LEU A 1 190 ? 2.465 -22.172 -3.32 1 98.38 190 LEU A CA 1
ATOM 1434 C C . LEU A 1 190 ? 2.627 -22.391 -4.82 1 98.38 190 LEU A C 1
ATOM 1436 O O . LEU A 1 190 ? 1.932 -21.766 -5.621 1 98.38 190 LEU A O 1
ATOM 1440 N N . ARG A 1 191 ? 3.646 -23.203 -5.164 1 98.38 191 ARG A N 1
ATOM 1441 C CA . ARG A 1 191 ? 3.816 -23.547 -6.574 1 98.38 191 ARG A CA 1
ATOM 1442 C C . ARG A 1 191 ? 2.543 -24.156 -7.141 1 98.38 191 ARG A C 1
ATOM 1444 O O . ARG A 1 191 ? 2.086 -23.766 -8.219 1 98.38 191 ARG A O 1
ATOM 1451 N N . ALA A 1 192 ? 1.987 -25.094 -6.449 1 98.44 192 ALA A N 1
ATOM 1452 C CA . ALA A 1 192 ? 0.753 -25.75 -6.887 1 98.44 192 ALA A CA 1
ATOM 1453 C C . ALA A 1 192 ? -0.391 -24.75 -6.98 1 98.44 192 ALA A C 1
ATOM 1455 O O . ALA A 1 192 ? -1.195 -24.797 -7.914 1 98.44 192 ALA A O 1
ATOM 1456 N N . LEU A 1 193 ? -0.509 -23.875 -6.02 1 98.31 193 LEU A N 1
ATOM 1457 C CA . LEU A 1 193 ? -1.512 -22.812 -6.027 1 98.31 193 LEU A CA 1
ATOM 1458 C C . LEU A 1 193 ? -1.373 -21.953 -7.27 1 98.31 193 LEU A C 1
ATOM 1460 O O . LEU A 1 193 ? -2.365 -21.656 -7.941 1 98.31 193 LEU A O 1
ATOM 1464 N N . ALA A 1 194 ? -0.121 -21.531 -7.547 1 98.38 194 ALA A N 1
ATOM 1465 C CA . ALA A 1 194 ? 0.155 -20.688 -8.703 1 98.38 194 ALA A CA 1
ATOM 1466 C C . ALA A 1 194 ? -0.232 -21.391 -10 1 98.38 194 ALA A C 1
ATOM 1468 O O . ALA A 1 194 ? -0.87 -20.781 -10.875 1 98.38 194 ALA A O 1
ATOM 1469 N N . GLU A 1 195 ? 0.149 -22.609 -10.102 1 98 195 GLU A N 1
ATOM 1470 C CA . GLU A 1 195 ? -0.182 -23.391 -11.289 1 98 195 GLU A CA 1
ATOM 1471 C C . GLU A 1 195 ? -1.693 -23.5 -11.477 1 98 195 GLU A C 1
ATOM 1473 O O . GLU A 1 195 ? -2.199 -23.391 -12.594 1 98 195 GLU A O 1
ATOM 1478 N N . ALA A 1 196 ? -2.408 -23.703 -10.43 1 97 196 ALA A N 1
ATOM 1479 C CA . ALA A 1 196 ? -3.863 -23.828 -10.484 1 97 196 ALA A CA 1
ATOM 1480 C C . ALA A 1 196 ? -4.508 -22.516 -10.953 1 97 196 ALA A C 1
ATOM 1482 O O . ALA A 1 196 ? -5.371 -22.531 -11.828 1 97 196 ALA A O 1
ATOM 1483 N N . TRP A 1 197 ? -4.105 -21.391 -10.406 1 97.5 197 TRP A N 1
ATOM 1484 C CA . TRP A 1 197 ? -4.719 -20.109 -10.734 1 97.5 197 TRP A CA 1
ATOM 1485 C C . TRP A 1 197 ? -4.285 -19.641 -12.117 1 97.5 197 TRP A C 1
ATOM 1487 O O . TRP A 1 197 ? -5.035 -18.938 -12.805 1 97.5 197 TRP A O 1
ATOM 1497 N N . ARG A 1 198 ? -3.109 -20.031 -12.578 1 96.94 198 ARG A N 1
ATOM 1498 C CA . ARG A 1 198 ? -2.568 -19.594 -13.859 1 96.94 198 ARG A CA 1
ATOM 1499 C C . ARG A 1 198 ? -3.404 -20.125 -15.016 1 96.94 198 ARG A C 1
ATOM 1501 O O . ARG A 1 198 ? -3.295 -19.641 -16.141 1 96.94 198 ARG A O 1
ATOM 1508 N N . THR A 1 199 ? -4.246 -21.062 -14.75 1 95.19 199 THR A N 1
ATOM 1509 C CA . THR A 1 199 ? -5.156 -21.562 -15.781 1 95.19 199 THR A CA 1
ATOM 1510 C C . THR A 1 199 ? -6.23 -20.516 -16.094 1 95.19 199 THR A C 1
ATOM 1512 O O . THR A 1 199 ? -6.906 -20.609 -17.125 1 95.19 199 THR A O 1
ATOM 1515 N N . ARG A 1 200 ? -6.418 -19.625 -15.203 1 94.75 200 ARG A N 1
ATOM 1516 C CA . ARG A 1 200 ? -7.391 -18.562 -15.398 1 94.75 200 ARG A CA 1
ATOM 1517 C C . ARG A 1 200 ? -6.824 -17.469 -16.297 1 94.75 200 ARG A C 1
ATOM 1519 O O . ARG A 1 200 ? -5.656 -17.078 -16.172 1 94.75 200 ARG A O 1
ATOM 1526 N N . PRO A 1 201 ? -7.613 -16.906 -17.219 1 95.94 201 PRO A N 1
ATOM 1527 C CA . PRO A 1 201 ? -7.102 -15.922 -18.172 1 95.94 201 PRO A CA 1
ATOM 1528 C C . PRO A 1 201 ? -6.473 -14.703 -17.5 1 95.94 201 PRO A C 1
ATOM 1530 O O . PRO A 1 201 ? -5.457 -14.188 -17.969 1 95.94 201 PRO A O 1
ATOM 1533 N N . SER A 1 202 ? -7.012 -14.203 -16.422 1 97.12 202 SER A N 1
ATOM 1534 C CA . SER A 1 202 ? -6.496 -13.008 -15.742 1 97.12 202 SER A CA 1
ATOM 1535 C C . SER A 1 202 ? -5.059 -13.219 -15.281 1 97.12 202 SER A C 1
ATOM 1537 O O . SER A 1 202 ? -4.227 -12.32 -15.398 1 97.12 202 SER A O 1
ATOM 1539 N N . PHE A 1 203 ? -4.73 -14.414 -14.742 1 98 203 PHE A N 1
ATOM 1540 C CA . PHE A 1 203 ? -3.381 -14.734 -14.297 1 98 203 PHE A CA 1
ATOM 1541 C C . PHE A 1 203 ? -2.473 -15.031 -15.484 1 98 203 PHE A C 1
ATOM 1543 O O . PHE A 1 203 ? -1.34 -14.547 -15.539 1 98 203 PHE A O 1
ATOM 1550 N N . ALA A 1 204 ? -2.969 -15.758 -16.453 1 97.75 204 ALA A N 1
ATOM 1551 C CA . ALA A 1 204 ? -2.168 -16.172 -17.594 1 97.75 204 ALA A CA 1
ATOM 1552 C C . ALA A 1 204 ? -1.719 -14.961 -18.406 1 97.75 204 ALA A C 1
ATOM 1554 O O . ALA A 1 204 ? -0.561 -14.875 -18.828 1 97.75 204 ALA A O 1
ATOM 1555 N N . ALA A 1 205 ? -2.561 -14.031 -18.594 1 96.81 205 ALA A N 1
ATOM 1556 C CA . ALA A 1 205 ? -2.32 -12.891 -19.484 1 96.81 205 ALA A CA 1
ATOM 1557 C C . ALA A 1 205 ? -1.383 -11.875 -18.828 1 96.81 205 ALA A C 1
ATOM 1559 O O . ALA A 1 205 ? -0.898 -10.961 -19.5 1 96.81 205 ALA A O 1
ATOM 1560 N N . THR A 1 206 ? -1.088 -12.078 -17.5 1 97.62 206 THR A N 1
ATOM 1561 C CA . THR A 1 206 ? -0.347 -11.023 -16.812 1 97.62 206 THR A CA 1
ATOM 1562 C C . THR A 1 206 ? 0.998 -11.547 -16.312 1 97.62 206 THR A C 1
ATOM 1564 O O . THR A 1 206 ? 1.67 -10.891 -15.516 1 97.62 206 THR A O 1
ATOM 1567 N N . MET A 1 207 ? 1.423 -12.75 -16.75 1 97.88 207 MET A N 1
ATOM 1568 C CA . MET A 1 207 ? 2.732 -13.281 -16.391 1 97.88 207 MET A CA 1
ATOM 1569 C C . MET A 1 207 ? 3.834 -12.273 -16.688 1 97.88 207 MET A C 1
ATOM 1571 O O . MET A 1 207 ? 3.809 -11.617 -17.734 1 97.88 207 MET A O 1
ATOM 1575 N N . PRO A 1 208 ? 4.73 -12.062 -15.727 1 97.19 208 PRO A N 1
ATOM 1576 C CA . PRO A 1 208 ? 5.785 -11.078 -15.977 1 97.19 208 PRO A CA 1
ATOM 1577 C C . PRO A 1 208 ? 6.746 -11.516 -17.078 1 97.19 208 PRO A C 1
ATOM 1579 O O . PRO A 1 208 ? 7.055 -12.711 -17.203 1 97.19 208 PRO A O 1
ATOM 1582 N N . PHE A 1 209 ? 7.211 -10.602 -17.828 1 93.44 209 PHE A N 1
ATOM 1583 C CA . PHE A 1 209 ? 8.219 -10.844 -18.859 1 93.44 209 PHE A CA 1
ATOM 1584 C C . PHE A 1 209 ? 8.969 -9.562 -19.188 1 93.44 209 PHE A C 1
ATOM 1586 O O . PHE A 1 209 ? 8.516 -8.469 -18.859 1 93.44 209 PHE A O 1
ATOM 1593 N N . VAL A 1 210 ? 10.156 -9.695 -19.734 1 90.12 210 VAL A N 1
ATOM 1594 C CA . VAL A 1 210 ? 10.922 -8.57 -20.25 1 90.12 210 VAL A CA 1
ATOM 1595 C C . VAL A 1 210 ? 10.617 -8.367 -21.734 1 90.12 210 VAL A C 1
ATOM 1597 O O . VAL A 1 210 ? 10.844 -9.266 -22.547 1 90.12 210 VAL A O 1
ATOM 1600 N N . PRO A 1 211 ? 10.039 -7.27 -21.953 1 84.12 211 PRO A N 1
ATOM 1601 C CA . PRO A 1 211 ? 9.773 -7.051 -23.375 1 84.12 211 PRO A CA 1
ATOM 1602 C C . PRO A 1 211 ? 11.031 -7.16 -24.234 1 84.12 211 PRO A C 1
ATOM 1604 O O . PRO A 1 211 ? 12.133 -6.852 -23.766 1 84.12 211 PRO A O 1
ATOM 1607 N N . ALA A 1 212 ? 10.82 -7.844 -25.438 1 75.44 212 ALA A N 1
ATOM 1608 C CA . ALA A 1 212 ? 11.922 -8.008 -26.391 1 75.44 212 ALA A CA 1
ATOM 1609 C C . ALA A 1 212 ? 12.477 -6.656 -26.828 1 75.44 212 ALA A C 1
ATOM 1611 O O . ALA A 1 212 ? 11.727 -5.68 -26.938 1 75.44 212 ALA A O 1
ATOM 1612 N N . MET B 1 1 ? -7.988 -6.863 20.625 1 95.44 1 MET B N 1
ATOM 1613 C CA . MET B 1 1 ? -7.285 -6.266 19.484 1 95.44 1 MET B CA 1
ATOM 1614 C C . MET B 1 1 ? -6.047 -5.508 19.953 1 95.44 1 MET B C 1
ATOM 1616 O O . MET B 1 1 ? -6.074 -4.844 20.984 1 95.44 1 MET B O 1
ATOM 1620 N N . GLN B 1 2 ? -4.953 -5.746 19.312 1 97.94 2 GLN B N 1
ATOM 1621 C CA . GLN B 1 2 ? -3.682 -5.113 19.656 1 97.94 2 GLN B CA 1
ATOM 1622 C C . GLN B 1 2 ? -3.033 -4.5 18.406 1 97.94 2 GLN B C 1
ATOM 1624 O O . GLN B 1 2 ? -2.996 -5.125 17.344 1 97.94 2 GLN B O 1
ATOM 1629 N N . LEU B 1 3 ? -2.598 -3.254 18.594 1 98.56 3 LEU B N 1
ATOM 1630 C CA . LEU B 1 3 ? -1.88 -2.602 17.516 1 98.56 3 LEU B CA 1
ATOM 1631 C C . LEU B 1 3 ? -0.389 -2.51 17.812 1 98.56 3 LEU B C 1
ATOM 1633 O O . LEU B 1 3 ? 0.014 -1.814 18.75 1 98.56 3 LEU B O 1
ATOM 1637 N N . LEU B 1 4 ? 0.449 -3.277 17.141 1 98.75 4 LEU B N 1
ATOM 1638 C CA . LEU B 1 4 ? 1.897 -3.107 17.188 1 98.75 4 LEU B CA 1
ATOM 1639 C C . LEU B 1 4 ? 2.334 -1.914 16.344 1 98.75 4 LEU B C 1
ATOM 1641 O O . LEU B 1 4 ? 2.008 -1.835 15.156 1 98.75 4 LEU B O 1
ATOM 1645 N N . ALA B 1 5 ? 2.99 -0.983 16.969 1 98.12 5 ALA B N 1
ATOM 1646 C CA . ALA B 1 5 ? 3.209 0.322 16.344 1 98.12 5 ALA B CA 1
ATOM 1647 C C . ALA B 1 5 ? 4.48 0.975 16.875 1 98.12 5 ALA B C 1
ATOM 1649 O O . ALA B 1 5 ? 5.055 0.518 17.875 1 98.12 5 ALA B O 1
ATOM 1650 N N . ASN B 1 6 ? 5.008 1.898 16.156 1 97 6 ASN B N 1
ATOM 1651 C CA . ASN B 1 6 ? 5.949 2.887 16.672 1 97 6 ASN B CA 1
ATOM 1652 C C . ASN B 1 6 ? 5.43 4.309 16.484 1 97 6 ASN B C 1
ATOM 1654 O O . ASN B 1 6 ? 4.473 4.531 15.742 1 97 6 ASN B O 1
ATOM 1658 N N . THR B 1 7 ? 5.977 5.281 17.156 1 95.94 7 THR B N 1
ATOM 1659 C CA . THR B 1 7 ? 5.402 6.617 17.266 1 95.94 7 THR B CA 1
ATOM 1660 C C . THR B 1 7 ? 5.766 7.469 16.047 1 95.94 7 THR B C 1
ATOM 1662 O O . THR B 1 7 ? 5.145 8.5 15.805 1 95.94 7 THR B O 1
ATOM 1665 N N . THR B 1 8 ? 6.754 7.059 15.305 1 97.38 8 THR B N 1
ATOM 1666 C CA . THR B 1 8 ? 7.266 7.938 14.266 1 97.38 8 THR B CA 1
ATOM 1667 C C . THR B 1 8 ? 6.758 7.504 12.891 1 97.38 8 THR B C 1
ATOM 1669 O O . THR B 1 8 ? 6.898 8.242 11.914 1 97.38 8 THR B O 1
ATOM 1672 N N . SER B 1 9 ? 6.156 6.359 12.797 1 98.12 9 SER B N 1
ATOM 1673 C CA . SER B 1 9 ? 5.77 5.809 11.5 1 98.12 9 SER B CA 1
ATOM 1674 C C . SER B 1 9 ? 4.527 6.504 10.953 1 98.12 9 SER B C 1
ATOM 1676 O O . SER B 1 9 ? 3.473 6.492 11.586 1 98.12 9 SER B O 1
ATOM 1678 N N . PRO B 1 10 ? 4.621 7.039 9.773 1 98.81 10 PRO B N 1
ATOM 1679 C CA . PRO B 1 10 ? 3.418 7.617 9.172 1 98.81 10 PRO B CA 1
ATOM 1680 C C . PRO B 1 10 ? 2.373 6.566 8.812 1 98.81 10 PRO B C 1
ATOM 1682 O O . PRO B 1 10 ? 1.176 6.863 8.781 1 98.81 10 PRO B O 1
ATOM 1685 N N . PHE B 1 11 ? 2.771 5.34 8.516 1 98.81 11 PHE B N 1
ATOM 1686 C CA . PHE B 1 11 ? 1.827 4.27 8.219 1 98.81 11 PHE B CA 1
ATOM 1687 C C . PHE B 1 11 ? 1.035 3.887 9.461 1 98.81 11 PHE B C 1
ATOM 1689 O O . PHE B 1 11 ? -0.168 3.633 9.391 1 98.81 11 PHE B O 1
ATOM 1696 N N . VAL B 1 12 ? 1.715 3.879 10.555 1 98.75 12 VAL B N 1
ATOM 1697 C CA . VAL B 1 12 ? 1.049 3.656 11.828 1 98.75 12 VAL B CA 1
ATOM 1698 C C . VAL B 1 12 ? 0.04 4.773 12.086 1 98.75 12 VAL B C 1
ATOM 1700 O O . VAL B 1 12 ? -1.084 4.516 12.523 1 98.75 12 VAL B O 1
ATOM 1703 N N . ARG B 1 13 ? 0.448 5.988 11.859 1 98.81 13 ARG B N 1
ATOM 1704 C CA . ARG B 1 13 ? -0.428 7.125 12.125 1 98.81 13 ARG B CA 1
ATOM 1705 C C . ARG B 1 13 ? -1.7 7.043 11.289 1 98.81 13 ARG B C 1
ATOM 1707 O O . ARG B 1 13 ? -2.797 7.297 11.789 1 98.81 13 ARG B O 1
ATOM 1714 N N . ILE B 1 14 ? -1.589 6.707 10.047 1 98.88 14 ILE B N 1
ATOM 1715 C CA . ILE B 1 14 ? -2.756 6.535 9.188 1 98.88 14 ILE B CA 1
ATOM 1716 C C . ILE B 1 14 ? -3.707 5.512 9.805 1 98.88 14 ILE B C 1
ATOM 1718 O O . ILE B 1 14 ? -4.906 5.77 9.938 1 98.88 14 ILE B O 1
ATOM 1722 N N . ALA B 1 15 ? -3.168 4.367 10.195 1 98.81 15 ALA B N 1
ATOM 1723 C CA . ALA B 1 15 ? -3.98 3.305 10.781 1 98.81 15 ALA B CA 1
ATOM 1724 C C . ALA B 1 15 ? -4.633 3.771 12.078 1 98.81 15 ALA B C 1
ATOM 1726 O O . ALA B 1 15 ? -5.82 3.525 12.312 1 98.81 15 ALA B O 1
ATOM 1727 N N . ARG B 1 16 ? -3.861 4.469 12.875 1 98.69 16 ARG B N 1
ATOM 1728 C CA . ARG B 1 16 ? -4.367 4.906 14.172 1 98.69 16 ARG B CA 1
ATOM 1729 C C . ARG B 1 16 ? -5.496 5.918 14.008 1 98.69 16 ARG B C 1
ATOM 1731 O O . ARG B 1 16 ? -6.512 5.844 14.703 1 98.69 16 ARG B O 1
ATOM 1738 N N . ILE B 1 17 ? -5.316 6.891 13.125 1 98.62 17 ILE B N 1
ATOM 1739 C CA . ILE B 1 17 ? -6.359 7.879 12.875 1 98.62 17 ILE B CA 1
ATOM 1740 C C . ILE B 1 17 ? -7.617 7.184 12.359 1 98.62 17 ILE B C 1
ATOM 1742 O O . ILE B 1 17 ? -8.719 7.434 12.852 1 98.62 17 ILE B O 1
ATOM 1746 N N . ALA B 1 18 ? -7.473 6.289 11.375 1 98.5 18 ALA B N 1
ATOM 1747 C CA . ALA B 1 18 ? -8.609 5.57 10.812 1 98.5 18 ALA B CA 1
ATOM 1748 C C . ALA B 1 18 ? -9.336 4.766 11.883 1 98.5 18 ALA B C 1
ATOM 1750 O O . ALA B 1 18 ? -10.562 4.777 11.953 1 98.5 18 ALA B O 1
ATOM 1751 N N . LEU B 1 19 ? -8.562 4.027 12.703 1 98.44 19 LEU B N 1
ATOM 1752 C CA . LEU B 1 19 ? -9.133 3.244 13.789 1 98.44 19 LEU B CA 1
ATOM 1753 C C . LEU B 1 19 ? -9.938 4.129 14.734 1 98.44 19 LEU B C 1
ATOM 1755 O O . LEU B 1 19 ? -11.086 3.809 15.062 1 98.44 19 LEU B O 1
ATOM 1759 N N . ALA B 1 20 ? -9.375 5.234 15.094 1 97.94 20 ALA B N 1
ATOM 1760 C CA . ALA B 1 20 ? -10.039 6.145 16.031 1 97.94 20 ALA B CA 1
ATOM 1761 C C . ALA B 1 20 ? -11.328 6.695 15.43 1 97.94 20 ALA B C 1
ATOM 1763 O O . ALA B 1 20 ? -12.359 6.754 16.109 1 97.94 20 ALA B O 1
ATOM 1764 N N . GLU B 1 21 ? -11.312 7.105 14.172 1 96.81 21 GLU B N 1
ATOM 1765 C CA . GLU B 1 21 ? -12.477 7.676 13.492 1 96.81 21 GLU B CA 1
ATOM 1766 C C . GLU B 1 21 ? -13.594 6.648 13.367 1 96.81 21 GLU B C 1
ATOM 1768 O O . GLU B 1 21 ? -14.766 7.012 13.195 1 96.81 21 GLU B O 1
ATOM 1773 N N . LYS B 1 22 ? -13.211 5.359 13.43 1 96.81 22 LYS B N 1
ATOM 1774 C CA . LYS B 1 22 ? -14.195 4.281 13.359 1 96.81 22 LYS B CA 1
ATOM 1775 C C . LYS B 1 22 ? -14.508 3.729 14.75 1 96.81 22 LYS B C 1
ATOM 1777 O O . LYS B 1 22 ? -15.016 2.613 14.875 1 96.81 22 LYS B O 1
ATOM 1782 N N . GLY B 1 23 ? -14.07 4.449 15.766 1 96.69 23 GLY B N 1
ATOM 1783 C CA . GLY B 1 23 ? -14.484 4.152 17.125 1 96.69 23 GLY B CA 1
ATOM 1784 C C . GLY B 1 23 ? -13.594 3.131 17.812 1 96.69 23 GLY B C 1
ATOM 1785 O O . GLY B 1 23 ? -13.984 2.537 18.812 1 96.69 23 GLY B O 1
ATOM 1786 N N . LEU B 1 24 ? -12.461 2.83 17.25 1 95.94 24 LEU B N 1
ATOM 1787 C CA . LEU B 1 24 ? -11.508 1.881 17.812 1 95.94 24 LEU B CA 1
ATOM 1788 C C . LEU B 1 24 ? -10.227 2.588 18.25 1 95.94 24 LEU B C 1
ATOM 1790 O O . LEU B 1 24 ? -9.148 2.309 17.719 1 95.94 24 LEU B O 1
ATOM 1794 N N . ALA B 1 25 ? -10.359 3.445 19.25 1 91.81 25 ALA B N 1
ATOM 1795 C CA . ALA B 1 25 ? -9.164 4.102 19.766 1 91.81 25 ALA B CA 1
ATOM 1796 C C . ALA B 1 25 ? -8.328 3.139 20.609 1 91.81 25 ALA B C 1
ATOM 1798 O O . ALA B 1 25 ? -8.516 3.049 21.828 1 91.81 25 ALA B O 1
ATOM 1799 N N . ILE B 1 26 ? -7.355 2.512 20.031 1 93.81 26 ILE B N 1
ATOM 1800 C CA . ILE B 1 26 ? -6.523 1.481 20.656 1 93.81 26 ILE B CA 1
ATOM 1801 C C . ILE B 1 26 ? -5.188 2.084 21.078 1 93.81 26 ILE B C 1
ATOM 1803 O O . ILE B 1 26 ? -4.508 2.734 20.281 1 93.81 26 ILE B O 1
ATOM 1807 N N . GLU B 1 27 ? -4.871 1.98 22.312 1 94.06 27 GLU B N 1
ATOM 1808 C CA . GLU B 1 27 ? -3.514 2.322 22.734 1 94.06 27 GLU B CA 1
ATOM 1809 C C . GLU B 1 27 ? -2.49 1.372 22.125 1 94.06 27 GLU B C 1
ATOM 1811 O O . GLU B 1 27 ? -2.562 0.158 22.328 1 94.06 27 GLU B O 1
ATOM 1816 N N . PRO B 1 28 ? -1.56 1.896 21.453 1 97.06 28 PRO B N 1
ATOM 1817 C CA . PRO B 1 28 ? -0.659 0.997 20.719 1 97.06 28 PRO B CA 1
ATOM 1818 C C . PRO B 1 28 ? 0.348 0.304 21.641 1 97.06 28 PRO B C 1
ATOM 1820 O O . PRO B 1 28 ? 0.717 0.85 22.672 1 97.06 28 PRO B O 1
ATOM 1823 N N . THR B 1 29 ? 0.715 -0.891 21.297 1 97.81 29 THR B N 1
ATOM 1824 C CA . THR B 1 29 ? 1.897 -1.555 21.844 1 97.81 29 THR B CA 1
ATOM 1825 C C . THR B 1 29 ? 3.143 -1.168 21.047 1 97.81 29 THR B C 1
ATOM 1827 O O . THR B 1 29 ? 3.289 -1.554 19.875 1 97.81 29 THR B O 1
ATOM 1830 N N . LEU B 1 30 ? 4.008 -0.44 21.734 1 97.12 30 LEU B N 1
ATOM 1831 C CA . LEU B 1 30 ? 5.176 0.087 21.031 1 97.12 30 LEU B CA 1
ATOM 1832 C C . LEU B 1 30 ? 6.207 -1.01 20.797 1 97.12 30 LEU B C 1
ATOM 1834 O O . LEU B 1 30 ? 6.539 -1.766 21.703 1 97.12 30 LEU B O 1
ATOM 1838 N N . VAL B 1 31 ? 6.621 -1.156 19.547 1 97.19 31 VAL B N 1
ATOM 1839 C CA . VAL B 1 31 ? 7.672 -2.084 19.141 1 97.19 31 VAL B CA 1
ATOM 1840 C C . VAL B 1 31 ? 8.703 -1.354 18.281 1 97.19 31 VAL B C 1
ATOM 1842 O O . VAL B 1 31 ? 8.422 -0.282 17.734 1 97.19 31 VAL B O 1
ATOM 1845 N N . ASP B 1 32 ? 9.891 -1.914 18.234 1 93.69 32 ASP B N 1
ATOM 1846 C CA . ASP B 1 32 ? 10.938 -1.44 17.344 1 93.69 32 ASP B CA 1
ATOM 1847 C C . ASP B 1 32 ? 11.18 -2.43 16.203 1 93.69 32 ASP B C 1
ATOM 1849 O O . ASP B 1 32 ? 11.789 -3.482 16.406 1 93.69 32 ASP B O 1
ATOM 1853 N N . PRO B 1 33 ? 10.734 -2.07 15.008 1 92.25 33 PRO B N 1
ATOM 1854 C CA . PRO B 1 33 ? 10.93 -2.99 13.883 1 92.25 33 PRO B CA 1
ATOM 1855 C C . PRO B 1 33 ? 12.398 -3.291 13.609 1 92.25 33 PRO B C 1
ATOM 1857 O O . PRO B 1 33 ? 12.719 -4.34 13.055 1 92.25 33 PRO B O 1
ATOM 1860 N N . TRP B 1 34 ? 13.289 -2.467 14.047 1 90.88 34 TRP B N 1
ATOM 1861 C CA . TRP B 1 34 ? 14.703 -2.611 13.719 1 90.88 34 TRP B CA 1
ATOM 1862 C C . TRP B 1 34 ? 15.43 -3.41 14.789 1 90.88 34 TRP B C 1
ATOM 1864 O O . TRP B 1 34 ? 16.609 -3.766 14.625 1 90.88 34 TRP B O 1
ATOM 1874 N N . ALA B 1 35 ? 14.766 -3.721 15.875 1 91.62 35 ALA B N 1
ATOM 1875 C CA . ALA B 1 35 ? 15.367 -4.496 16.953 1 91.62 35 ALA B CA 1
ATOM 1876 C C . ALA B 1 35 ? 14.883 -5.941 16.938 1 91.62 35 ALA B C 1
ATOM 1878 O O . ALA B 1 35 ? 15.039 -6.676 17.906 1 91.62 35 ALA B O 1
ATOM 1879 N N . ASP B 1 36 ? 14.25 -6.375 15.906 1 88.44 36 ASP B N 1
ATOM 1880 C CA . ASP B 1 36 ? 13.734 -7.73 15.742 1 88.44 36 ASP B CA 1
ATOM 1881 C C . ASP B 1 36 ? 12.812 -8.109 16.906 1 88.44 36 ASP B C 1
ATOM 1883 O O . ASP B 1 36 ? 13.008 -9.133 17.547 1 88.44 36 ASP B O 1
ATOM 1887 N N . ASP B 1 37 ? 12 -7.203 17.234 1 93.31 37 ASP B N 1
ATOM 1888 C CA . ASP B 1 37 ? 11 -7.449 18.266 1 93.31 37 ASP B CA 1
ATOM 1889 C C . ASP B 1 37 ? 10.273 -8.766 18.031 1 93.31 37 ASP B C 1
ATOM 1891 O O . ASP B 1 37 ? 9.656 -8.961 16.969 1 93.31 37 ASP B O 1
ATOM 1895 N N . PRO B 1 38 ? 10.32 -9.734 19 1 94.31 38 PRO B N 1
ATOM 1896 C CA . PRO B 1 38 ? 9.766 -11.07 18.75 1 94.31 38 PRO B CA 1
ATOM 1897 C C . PRO B 1 38 ? 8.258 -11.055 18.516 1 94.31 38 PRO B C 1
ATOM 1899 O O . PRO B 1 38 ? 7.742 -11.883 17.766 1 94.31 38 PRO B O 1
ATOM 1902 N N . ARG B 1 39 ? 7.547 -10.125 19.219 1 95.94 39 ARG B N 1
ATOM 1903 C CA . ARG B 1 39 ? 6.109 -10.016 19 1 95.94 39 ARG B CA 1
ATOM 1904 C C . ARG B 1 39 ? 5.801 -9.617 17.562 1 95.94 39 ARG B C 1
ATOM 1906 O O . ARG B 1 39 ? 4.918 -10.195 16.922 1 95.94 39 ARG B O 1
ATOM 1913 N N . LEU B 1 40 ? 6.555 -8.664 17.047 1 97.69 40 LEU B N 1
ATOM 1914 C CA . LEU B 1 40 ? 6.367 -8.188 15.68 1 97.69 40 LEU B CA 1
ATOM 1915 C C . LEU B 1 40 ? 6.766 -9.258 14.672 1 97.69 40 LEU B C 1
ATOM 1917 O O . LEU B 1 40 ? 6.055 -9.492 13.695 1 97.69 40 LEU B O 1
ATOM 1921 N N . ARG B 1 41 ? 7.844 -9.945 14.953 1 95.94 41 ARG B N 1
ATOM 1922 C CA . ARG B 1 41 ? 8.328 -10.992 14.055 1 95.94 41 ARG B CA 1
ATOM 1923 C C . ARG B 1 41 ? 7.316 -12.133 13.953 1 95.94 41 ARG B C 1
ATOM 1925 O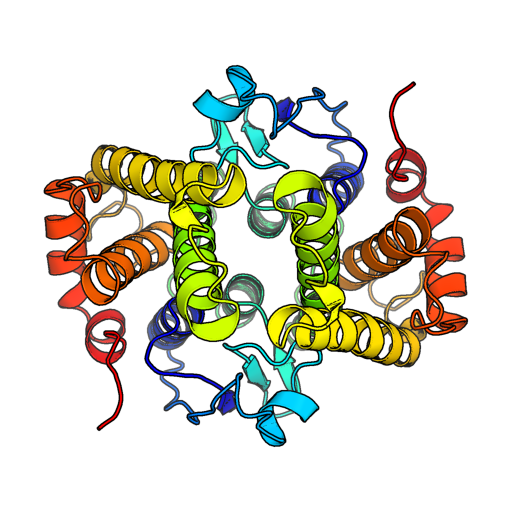 O . ARG B 1 41 ? 7.109 -12.688 12.867 1 95.94 41 ARG B O 1
ATOM 1932 N N . ALA B 1 42 ? 6.727 -12.453 14.977 1 96.69 42 ALA B N 1
ATOM 1933 C CA . ALA B 1 42 ? 5.742 -13.531 15 1 96.69 42 ALA B CA 1
ATOM 1934 C C . ALA B 1 42 ? 4.477 -13.141 14.242 1 96.69 42 ALA B C 1
ATOM 1936 O O . ALA B 1 42 ? 3.883 -13.961 13.539 1 96.69 42 ALA B O 1
ATOM 1937 N N . ALA B 1 43 ? 4.086 -11.859 14.312 1 97.88 43 ALA B N 1
ATOM 1938 C CA . ALA B 1 43 ? 2.797 -11.398 13.797 1 97.88 43 ALA B CA 1
ATOM 1939 C C . ALA B 1 43 ? 2.902 -11.008 12.328 1 97.88 43 ALA B C 1
ATOM 1941 O O . ALA B 1 43 ? 1.914 -11.07 11.594 1 97.88 43 ALA B O 1
ATOM 1942 N N . ASN B 1 44 ? 4.066 -10.625 11.914 1 98.38 44 ASN B N 1
ATOM 1943 C CA . ASN B 1 44 ? 4.254 -10.023 10.594 1 98.38 44 ASN B CA 1
ATOM 1944 C C . ASN B 1 44 ? 5.574 -10.461 9.961 1 98.38 44 ASN B C 1
ATOM 1946 O O . ASN B 1 44 ? 6.641 -9.992 10.367 1 98.38 44 ASN B O 1
ATOM 1950 N N . ALA B 1 45 ? 5.48 -11.258 8.906 1 97.06 45 ALA B N 1
ATOM 1951 C CA . ALA B 1 45 ? 6.664 -11.789 8.234 1 97.06 45 ALA B CA 1
ATOM 1952 C C . ALA B 1 45 ? 7.574 -10.664 7.758 1 97.06 45 ALA B C 1
ATOM 1954 O O . ALA B 1 45 ? 8.797 -10.82 7.719 1 97.06 45 ALA B O 1
ATOM 1955 N N . ALA B 1 46 ? 7.027 -9.5 7.434 1 97.69 46 ALA B N 1
ATOM 1956 C CA . ALA B 1 46 ? 7.801 -8.367 6.934 1 97.69 46 ALA B CA 1
ATOM 1957 C C . ALA B 1 46 ? 8.375 -7.539 8.078 1 97.69 46 ALA B C 1
ATOM 1959 O O . ALA B 1 46 ? 9.188 -6.641 7.863 1 97.69 46 ALA B O 1
ATOM 1960 N N . THR B 1 47 ? 7.977 -7.812 9.367 1 97.06 47 THR B N 1
ATOM 1961 C CA . THR B 1 47 ? 8.453 -7.137 10.57 1 97.06 47 THR B CA 1
ATOM 1962 C C . THR B 1 47 ? 8.305 -5.625 10.43 1 97.06 47 THR B C 1
ATOM 1964 O O . THR B 1 47 ? 9.25 -4.875 10.688 1 97.06 47 THR B O 1
ATOM 1967 N N . ARG B 1 48 ? 7.117 -5.23 10.008 1 97 48 ARG B N 1
ATOM 1968 C CA . ARG B 1 48 ? 6.809 -3.816 9.812 1 97 48 ARG B CA 1
ATOM 1969 C C . ARG B 1 48 ? 5.59 -3.404 10.633 1 97 48 ARG B C 1
ATOM 1971 O O . ARG B 1 48 ? 4.844 -4.258 11.117 1 97 48 ARG B O 1
ATOM 1978 N N . VAL B 1 49 ? 5.469 -2.199 10.828 1 98.31 49 VAL B N 1
ATOM 1979 C CA . VAL B 1 49 ? 4.309 -1.594 11.477 1 98.31 49 VAL B CA 1
ATOM 1980 C C . VAL B 1 49 ? 3.592 -0.67 10.492 1 98.31 49 VAL B C 1
ATOM 1982 O O . VAL B 1 49 ? 4.211 -0.127 9.578 1 98.31 49 VAL B O 1
ATOM 1985 N N . PRO B 1 50 ? 2.301 -0.506 10.648 1 98.62 50 PRO B N 1
ATOM 1986 C CA . PRO B 1 50 ? 1.425 -1.065 11.688 1 98.62 50 PRO B CA 1
ATOM 1987 C C . PRO B 1 50 ? 1.127 -2.547 11.469 1 98.62 50 PRO B C 1
ATOM 1989 O O . PRO B 1 50 ? 1.07 -3.008 10.32 1 98.62 50 PRO B O 1
ATOM 1992 N N . THR B 1 51 ? 0.983 -3.264 12.523 1 98.88 51 THR B N 1
ATOM 1993 C CA . THR B 1 51 ? 0.407 -4.602 12.555 1 98.88 51 THR B CA 1
ATOM 1994 C C . THR B 1 51 ? -0.735 -4.68 13.562 1 98.88 51 THR B C 1
ATOM 1996 O O . THR B 1 51 ? -0.52 -4.52 14.766 1 98.88 51 THR B O 1
ATOM 1999 N N . LEU B 1 52 ? -1.948 -4.852 13.102 1 98.81 52 LEU B N 1
ATOM 2000 C CA . LEU B 1 52 ? -3.137 -4.957 13.938 1 98.81 52 LEU B CA 1
ATOM 2001 C C . LEU B 1 52 ? -3.498 -6.418 14.188 1 98.81 52 LEU B C 1
ATOM 2003 O O . LEU B 1 52 ? -3.9 -7.129 13.266 1 98.81 52 LEU B O 1
ATOM 2007 N N . LEU B 1 53 ? -3.334 -6.867 15.383 1 98.44 53 LEU B N 1
ATOM 2008 C CA . LEU B 1 53 ? -3.738 -8.211 15.781 1 98.44 53 LEU B CA 1
ATOM 2009 C C . LEU B 1 53 ? -5.184 -8.219 16.266 1 98.44 53 LEU B C 1
ATOM 2011 O O . LEU B 1 53 ? -5.512 -7.578 17.266 1 98.44 53 LEU B O 1
ATOM 2015 N N . LEU B 1 54 ? -5.992 -8.914 15.547 1 97.5 54 LEU B N 1
ATOM 2016 C CA . LEU B 1 54 ? -7.383 -9.062 15.961 1 97.5 54 LEU B CA 1
ATOM 2017 C C . LEU B 1 54 ? -7.5 -10.07 17.109 1 97.5 54 LEU B C 1
ATOM 2019 O O . LEU B 1 54 ? -6.527 -10.75 17.438 1 97.5 54 LEU B O 1
ATOM 2023 N N . ASP B 1 55 ? -8.68 -10.195 17.672 1 95.62 55 ASP B N 1
ATOM 2024 C CA . ASP B 1 55 ? -8.891 -11.016 18.859 1 95.62 55 ASP B CA 1
ATOM 2025 C C . ASP B 1 55 ? -8.695 -12.492 18.547 1 95.62 55 ASP B C 1
ATOM 2027 O O . ASP B 1 55 ? -8.281 -13.266 19.406 1 95.62 55 ASP B O 1
ATOM 2031 N N . ASP B 1 56 ? -8.961 -12.891 17.359 1 95.62 56 ASP B N 1
ATOM 2032 C CA . ASP B 1 56 ? -8.852 -14.297 16.984 1 95.62 56 ASP B CA 1
ATOM 2033 C C . ASP B 1 56 ? -7.441 -14.641 16.516 1 95.62 56 ASP B C 1
ATOM 2035 O O . ASP B 1 56 ? -7.188 -15.75 16.047 1 95.62 56 ASP B O 1
ATOM 2039 N N . GLY B 1 57 ? -6.598 -13.656 16.547 1 95.88 57 GLY B N 1
ATOM 2040 C CA . GLY B 1 57 ? -5.207 -13.906 16.188 1 95.88 57 GLY B CA 1
ATOM 2041 C C . GLY B 1 57 ? -4.863 -13.477 14.773 1 95.88 57 GLY B C 1
ATOM 2042 O O . GLY B 1 57 ? -3.689 -13.453 14.398 1 95.88 57 GLY B O 1
ATOM 2043 N N . THR B 1 58 ? -5.852 -13.102 14 1 97.44 58 THR B N 1
ATOM 2044 C CA . THR B 1 58 ? -5.598 -12.633 12.648 1 97.44 58 THR B CA 1
ATOM 2045 C C . THR B 1 58 ? -4.781 -11.344 12.664 1 97.44 58 THR B C 1
ATOM 2047 O O . THR B 1 58 ? -5.098 -10.414 13.414 1 97.44 58 THR B O 1
ATOM 2050 N N . ALA B 1 59 ? -3.707 -11.266 11.891 1 98.62 59 ALA B N 1
ATOM 2051 C CA . ALA B 1 59 ? -2.865 -10.078 11.805 1 98.62 59 ALA B CA 1
ATOM 2052 C C . ALA B 1 59 ? -3.121 -9.312 10.508 1 98.62 59 ALA B C 1
ATOM 2054 O O . ALA B 1 59 ? -2.934 -9.859 9.414 1 98.62 59 ALA B O 1
ATOM 2055 N N . LEU B 1 60 ? -3.611 -8.172 10.656 1 98.56 60 LEU B N 1
ATOM 2056 C CA . LEU B 1 60 ? -3.746 -7.262 9.523 1 98.56 60 LEU B CA 1
ATOM 2057 C C . LEU B 1 60 ? -2.553 -6.316 9.438 1 98.56 60 LEU B C 1
ATOM 2059 O O . LEU B 1 60 ? -2.242 -5.617 10.406 1 98.56 60 LEU B O 1
ATOM 2063 N N . THR B 1 61 ? -1.935 -6.406 8.297 1 98.44 61 THR B N 1
ATOM 2064 C CA . THR B 1 61 ? -0.762 -5.566 8.07 1 98.44 61 THR B CA 1
ATOM 2065 C C . THR B 1 61 ? -1.031 -4.547 6.969 1 98.44 61 THR B C 1
ATOM 2067 O O . THR B 1 61 ? -2.137 -4.484 6.426 1 98.44 61 THR B O 1
ATOM 2070 N N . GLU B 1 62 ? -0.086 -3.705 6.656 1 97.88 62 GLU B N 1
ATOM 2071 C CA . GLU B 1 62 ? -0.264 -2.643 5.672 1 97.88 62 GLU B CA 1
ATOM 2072 C C . GLU B 1 62 ? -1.396 -1.702 6.074 1 97.88 62 GLU B C 1
ATOM 2074 O O . GLU B 1 62 ? -2.531 -2.141 6.281 1 97.88 62 GLU B O 1
ATOM 2079 N N . SER B 1 63 ? -1.104 -0.451 6.125 1 98.62 63 SER B N 1
ATOM 2080 C CA . SER B 1 63 ? -2.088 0.528 6.57 1 98.62 63 SER B CA 1
ATOM 2081 C C . SER B 1 63 ? -3.346 0.482 5.707 1 98.62 63 SER B C 1
ATOM 2083 O O . SER B 1 63 ? -4.461 0.544 6.227 1 98.62 63 SER B O 1
ATOM 2085 N N . LEU B 1 64 ? -3.186 0.27 4.375 1 98.62 64 LEU B N 1
ATOM 2086 C CA . LEU B 1 64 ? -4.336 0.319 3.479 1 98.62 64 LEU B CA 1
ATOM 2087 C C . LEU B 1 64 ? -5.203 -0.927 3.635 1 98.62 64 LEU B C 1
ATOM 2089 O O . LEU B 1 64 ? -6.414 -0.876 3.418 1 98.62 64 LEU B O 1
ATOM 2093 N N . LEU B 1 65 ? -4.617 -2.068 4.012 1 98.5 65 LEU B N 1
ATOM 2094 C CA . LEU B 1 65 ? -5.426 -3.256 4.27 1 98.5 65 LEU B CA 1
ATOM 2095 C C . LEU B 1 65 ? -6.207 -3.109 5.57 1 98.5 65 LEU B C 1
ATOM 2097 O O . LEU B 1 65 ? -7.348 -3.574 5.668 1 98.5 65 LEU B O 1
ATOM 2101 N N . ILE B 1 66 ? -5.605 -2.455 6.551 1 98.31 66 ILE B N 1
ATOM 2102 C CA . ILE B 1 66 ? -6.312 -2.152 7.793 1 98.31 66 ILE B CA 1
ATOM 2103 C C . ILE B 1 66 ? -7.484 -1.218 7.5 1 98.31 66 ILE B C 1
ATOM 2105 O O . ILE B 1 66 ? -8.594 -1.426 8 1 98.31 66 ILE B O 1
ATOM 2109 N N . VAL B 1 67 ? -7.254 -0.23 6.664 1 97.81 67 VAL B N 1
ATOM 2110 C CA . VAL B 1 67 ? -8.297 0.713 6.281 1 97.81 67 VAL B CA 1
ATOM 2111 C C . VAL B 1 67 ? -9.43 -0.027 5.566 1 97.81 67 VAL B C 1
ATOM 2113 O O . VAL B 1 67 ? -10.609 0.214 5.84 1 97.81 67 VAL B O 1
ATOM 2116 N N . HIS B 1 68 ? -9.039 -0.919 4.629 1 96.44 68 HIS B N 1
ATOM 2117 C CA . HIS B 1 68 ? -10.047 -1.698 3.92 1 96.44 68 HIS B CA 1
ATOM 2118 C C . HIS B 1 68 ? -10.859 -2.561 4.883 1 96.44 68 HIS B C 1
ATOM 2120 O O . HIS B 1 68 ? -12.086 -2.635 4.777 1 96.44 68 HIS B O 1
ATOM 2126 N N . TRP B 1 69 ? -10.203 -3.166 5.824 1 96.69 69 TRP B N 1
ATOM 2127 C CA . TRP B 1 69 ? -10.875 -3.975 6.836 1 96.69 69 TRP B CA 1
ATOM 2128 C C . TRP B 1 69 ? -11.859 -3.135 7.645 1 96.69 69 TRP B C 1
ATOM 2130 O O . TRP B 1 69 ? -12.992 -3.553 7.883 1 96.69 69 TRP B O 1
ATOM 2140 N N . LEU B 1 70 ? -11.445 -1.926 8 1 96.31 70 LEU B N 1
ATOM 2141 C CA . LEU B 1 70 ? -12.289 -1.025 8.781 1 96.31 70 LEU B CA 1
ATOM 2142 C C . LEU B 1 70 ? -13.555 -0.662 8.016 1 96.31 70 LEU B C 1
ATOM 2144 O O . LEU B 1 70 ? -14.641 -0.585 8.602 1 96.31 70 LEU B O 1
ATOM 2148 N N . GLU B 1 71 ? -13.383 -0.454 6.703 1 94.19 71 GLU B N 1
ATOM 2149 C CA . GLU B 1 71 ? -14.539 -0.113 5.883 1 94.19 71 GLU B CA 1
ATOM 2150 C C . GLU B 1 71 ? -15.555 -1.251 5.859 1 94.19 71 GLU B C 1
ATOM 2152 O O . GLU B 1 71 ? -16.766 -1.012 5.773 1 94.19 71 GLU B O 1
ATOM 2157 N N . LEU B 1 72 ? -15.07 -2.441 5.977 1 93.19 72 LEU B N 1
ATOM 2158 C CA . LEU B 1 72 ? -15.945 -3.609 5.938 1 93.19 72 LEU B CA 1
ATOM 2159 C C . LEU B 1 72 ? -16.562 -3.873 7.309 1 93.19 72 LEU B C 1
ATOM 2161 O O . LEU B 1 72 ? -17.734 -4.238 7.41 1 93.19 72 LEU B O 1
ATOM 2165 N N . GLN B 1 73 ? -15.789 -3.666 8.328 1 94 73 GLN B N 1
ATOM 2166 C CA . GLN B 1 73 ? -16.203 -3.992 9.695 1 94 73 GLN B CA 1
ATOM 2167 C C . GLN B 1 73 ? -17.125 -2.92 10.258 1 94 73 GLN B C 1
ATOM 2169 O O . GLN B 1 73 ? -18.016 -3.219 11.055 1 94 73 GLN B O 1
ATOM 2174 N N . ARG B 1 74 ? -16.906 -1.691 9.836 1 94.31 74 ARG B N 1
ATOM 2175 C CA . ARG B 1 74 ? -17.641 -0.537 10.328 1 94.31 74 ARG B CA 1
ATOM 2176 C C . ARG B 1 74 ? -18.031 0.396 9.188 1 94.31 74 ARG B C 1
ATOM 2178 O O . ARG B 1 74 ? -17.484 1.499 9.07 1 94.31 74 ARG B O 1
ATOM 2185 N N . PRO B 1 75 ? -18.984 -0.098 8.453 1 92.12 75 PRO B N 1
ATOM 2186 C CA . PRO B 1 75 ? -19.344 0.611 7.227 1 92.12 75 PRO B CA 1
ATOM 2187 C C . PRO B 1 75 ? -20.219 1.837 7.484 1 92.12 75 PRO B C 1
ATOM 2189 O O . PRO B 1 75 ? -20.812 1.959 8.555 1 92.12 75 PRO B O 1
ATOM 2192 N N . ALA B 1 76 ? -20.172 2.715 6.441 1 89.81 76 ALA B N 1
ATOM 2193 C CA . ALA B 1 76 ? -21.188 3.777 6.398 1 89.81 76 ALA B CA 1
ATOM 2194 C C . ALA B 1 76 ? -22.578 3.203 6.238 1 89.81 76 ALA B C 1
ATOM 2196 O O . ALA B 1 76 ? -22.766 2.168 5.594 1 89.81 76 ALA B O 1
ATOM 2197 N N . PRO B 1 77 ? -23.656 3.809 6.797 1 90.06 77 PRO B N 1
ATOM 2198 C CA . PRO B 1 77 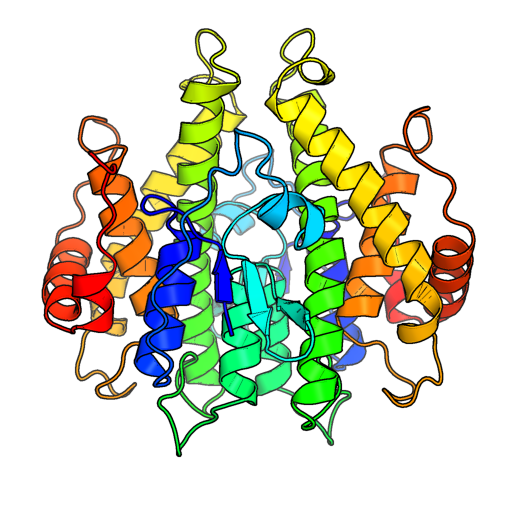? -23.609 5.105 7.477 1 90.06 77 PRO B CA 1
ATOM 2199 C C . PRO B 1 77 ? -23.391 4.977 8.984 1 90.06 77 PRO B C 1
ATOM 2201 O O . PRO B 1 77 ? -23.297 5.988 9.688 1 90.06 77 PRO B O 1
ATOM 2204 N N . ASP B 1 78 ? -23.281 3.816 9.453 1 93.31 78 ASP B N 1
ATOM 2205 C CA . ASP B 1 78 ? -23.109 3.637 10.891 1 93.31 78 ASP B CA 1
ATOM 2206 C C . ASP B 1 78 ? -21.812 4.281 11.383 1 93.31 78 ASP B C 1
ATOM 2208 O O . ASP B 1 78 ? -21.75 4.742 12.523 1 93.31 78 ASP B O 1
ATOM 2212 N N . TRP B 1 79 ? -20.812 4.285 10.594 1 93.62 79 TRP B N 1
ATOM 2213 C CA . TRP B 1 79 ? -19.531 4.941 10.82 1 93.62 79 TRP B CA 1
ATOM 2214 C C . TRP B 1 79 ? -19.125 5.781 9.609 1 93.62 79 TRP B C 1
ATOM 2216 O O . TRP B 1 79 ? -19.578 5.531 8.492 1 93.62 79 TRP B O 1
ATOM 2226 N N . PRO B 1 80 ? -18.359 6.801 9.883 1 93.12 80 PRO B N 1
ATOM 2227 C CA . PRO B 1 80 ? -17.938 7.621 8.75 1 93.12 80 PRO B CA 1
ATOM 2228 C C . PRO B 1 80 ? -17.188 6.816 7.691 1 93.12 80 PRO B C 1
ATOM 2230 O O . PRO B 1 80 ? -16.422 5.906 8.023 1 93.12 80 PRO B O 1
ATOM 2233 N N . SER B 1 81 ? -17.5 7.172 6.414 1 94.31 81 SER B N 1
ATOM 2234 C CA . SER B 1 81 ? -16.766 6.527 5.324 1 94.31 81 SER B CA 1
ATOM 2235 C C . SER B 1 81 ? -15.367 7.113 5.176 1 94.31 81 SER B C 1
ATOM 2237 O O . SER B 1 81 ? -15.195 8.328 5.105 1 94.31 81 SER B O 1
ATOM 2239 N N . LEU B 1 82 ? -14.383 6.258 5.09 1 96.06 82 LEU B N 1
ATOM 2240 C CA . LEU B 1 82 ? -13.008 6.711 4.875 1 96.06 82 LEU B CA 1
ATOM 2241 C C . LEU B 1 82 ? -12.758 6.992 3.4 1 96.06 82 LEU B C 1
ATOM 2243 O O . LEU B 1 82 ? -11.773 7.648 3.049 1 96.06 82 LEU B O 1
ATOM 2247 N N . VAL B 1 83 ? -13.664 6.5 2.545 1 94.25 83 VAL B N 1
ATOM 2248 C CA . VAL B 1 83 ? -13.398 6.629 1.116 1 94.25 83 VAL B CA 1
ATOM 2249 C C . VAL B 1 83 ? -14.43 7.555 0.479 1 94.25 83 VAL B C 1
ATOM 2251 O O . VAL B 1 83 ? -14.5 7.668 -0.748 1 94.25 83 VAL B O 1
ATOM 2254 N N . GLY B 1 84 ? -15.18 8.312 1.18 1 86.62 84 GLY B N 1
ATOM 2255 C CA . GLY B 1 84 ? -16.062 9.359 0.683 1 86.62 84 GLY B CA 1
ATOM 2256 C C . GLY B 1 84 ? -17.438 8.859 0.335 1 86.62 84 GLY B C 1
ATOM 2257 O O . GLY B 1 84 ? -18.188 9.523 -0.384 1 86.62 84 GLY B O 1
ATOM 2258 N N . GLY B 1 85 ? -17.938 7.715 0.874 1 77 85 GLY B N 1
ATOM 2259 C CA . GLY B 1 85 ? -19.297 7.215 0.724 1 77 85 GLY B CA 1
ATOM 2260 C C . GLY B 1 85 ? -19.469 6.297 -0.472 1 77 85 GLY B C 1
ATOM 2261 O O . GLY B 1 85 ? -18.484 5.836 -1.052 1 77 85 GLY B O 1
ATOM 2262 N N . PRO B 1 86 ? -20.766 6.145 -0.772 1 73.62 86 PRO B N 1
ATOM 2263 C CA . PRO B 1 86 ? -21.078 5.152 -1.808 1 73.62 86 PRO B CA 1
ATOM 2264 C C . PRO B 1 86 ? -20.953 5.719 -3.221 1 73.62 86 PRO B C 1
ATOM 2266 O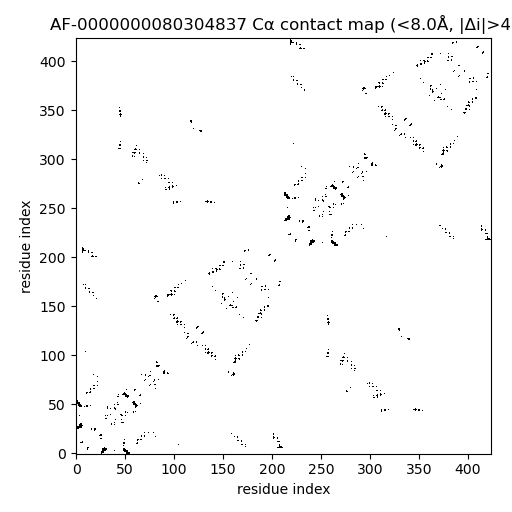 O . PRO B 1 86 ? -21.016 4.969 -4.199 1 73.62 86 PRO B O 1
ATOM 2269 N N . ASP B 1 87 ? -20.719 7.039 -3.273 1 82.38 87 ASP B N 1
ATOM 2270 C CA . ASP B 1 87 ? -20.562 7.641 -4.594 1 82.38 87 ASP B CA 1
ATOM 2271 C C . ASP B 1 87 ? -19.188 7.301 -5.18 1 82.38 87 ASP B C 1
ATOM 2273 O O . ASP B 1 87 ? -18.156 7.766 -4.684 1 82.38 87 ASP B O 1
ATOM 2277 N N . ALA B 1 88 ? -19.266 6.598 -6.242 1 80.88 88 ALA B N 1
ATOM 2278 C CA . ALA B 1 88 ? -18.047 6.055 -6.832 1 80.88 88 ALA B CA 1
ATOM 2279 C C . ALA B 1 88 ? -17.125 7.172 -7.336 1 80.88 88 ALA B C 1
ATOM 2281 O O . ALA B 1 88 ? -15.906 7.066 -7.25 1 80.88 88 ALA B O 1
ATOM 2282 N N . ALA B 1 89 ? -17.734 8.195 -7.844 1 85.75 89 ALA B N 1
ATOM 2283 C CA . ALA B 1 89 ? -16.938 9.312 -8.344 1 85.75 89 ALA B CA 1
ATOM 2284 C C . ALA B 1 89 ? -16.219 10.023 -7.203 1 85.75 89 ALA B C 1
ATOM 2286 O O . ALA B 1 89 ? -15.039 10.367 -7.32 1 85.75 89 ALA B O 1
ATOM 2287 N N . ARG B 1 90 ? -16.953 10.234 -6.145 1 90 90 ARG B N 1
ATOM 2288 C CA . ARG B 1 90 ? -16.344 10.844 -4.973 1 90 90 ARG B CA 1
ATOM 2289 C C . ARG B 1 90 ? -15.234 9.961 -4.406 1 90 90 ARG B C 1
ATOM 2291 O O . ARG B 1 90 ? -14.148 10.445 -4.074 1 90 90 ARG B O 1
ATOM 2298 N N . ALA B 1 91 ? -15.492 8.719 -4.383 1 93.88 91 ALA B N 1
ATOM 2299 C CA . ALA B 1 91 ? -14.516 7.77 -3.863 1 93.88 91 ALA B CA 1
ATOM 2300 C C . ALA B 1 91 ? -13.25 7.77 -4.715 1 93.88 91 ALA B C 1
ATOM 2302 O O . ALA B 1 91 ? -12.133 7.711 -4.184 1 93.88 91 ALA B O 1
ATOM 2303 N N . ALA B 1 92 ? -13.445 7.867 -6.023 1 96.62 92 ALA B N 1
ATOM 2304 C CA . ALA B 1 92 ? -12.297 7.898 -6.922 1 96.62 92 ALA B CA 1
ATOM 2305 C C . ALA B 1 92 ? -11.398 9.102 -6.629 1 96.62 92 ALA B C 1
ATOM 2307 O O . ALA B 1 92 ? -10.172 8.984 -6.625 1 96.62 92 ALA B O 1
ATOM 2308 N N . GLY B 1 93 ? -12.055 10.25 -6.395 1 96.62 93 GLY B N 1
ATOM 2309 C CA . GLY B 1 93 ? -11.305 11.438 -6.055 1 96.62 93 GLY B CA 1
ATOM 2310 C C . GLY B 1 93 ? -10.539 11.312 -4.75 1 96.62 93 GLY B C 1
ATOM 2311 O O . GLY B 1 93 ? -9.367 11.68 -4.672 1 96.62 93 GLY B O 1
ATOM 2312 N N . VAL B 1 94 ? -11.156 10.781 -3.732 1 97.12 94 VAL B N 1
ATOM 2313 C CA . VAL B 1 94 ? -10.547 10.57 -2.424 1 97.12 94 VAL B CA 1
ATOM 2314 C C . VAL B 1 94 ? -9.352 9.633 -2.555 1 97.12 94 VAL B C 1
ATOM 2316 O O . VAL B 1 94 ? -8.258 9.93 -2.066 1 97.12 94 VAL B O 1
ATOM 2319 N N . LEU B 1 95 ? -9.562 8.539 -3.258 1 98.31 95 LEU B N 1
ATOM 2320 C CA . LEU B 1 95 ? -8.523 7.527 -3.4 1 98.31 95 LEU B CA 1
ATOM 2321 C C . LEU B 1 95 ? -7.363 8.055 -4.242 1 98.31 95 LEU B C 1
ATOM 2323 O O . LEU B 1 95 ? -6.199 7.742 -3.977 1 98.31 95 LEU B O 1
ATOM 2327 N N . ALA B 1 96 ? -7.672 8.867 -5.211 1 98.56 96 ALA B N 1
ATOM 2328 C CA . ALA B 1 96 ? -6.633 9.469 -6.039 1 98.56 96 ALA B CA 1
ATOM 2329 C C . ALA B 1 96 ? -5.734 10.391 -5.215 1 98.56 96 ALA B C 1
ATOM 2331 O O . ALA B 1 96 ? -4.508 10.312 -5.301 1 98.56 96 ALA B O 1
ATOM 2332 N N . ARG B 1 97 ? -6.309 11.227 -4.398 1 98.56 97 ARG B N 1
ATOM 2333 C CA . ARG B 1 97 ? -5.539 12.148 -3.572 1 98.56 97 ARG B CA 1
ATOM 2334 C C . ARG B 1 97 ? -4.766 11.398 -2.494 1 98.56 97 ARG B C 1
ATOM 2336 O O . ARG B 1 97 ? -3.629 11.758 -2.176 1 98.56 97 ARG B O 1
ATOM 2343 N N . ALA B 1 98 ? -5.371 10.344 -1.939 1 98.81 98 ALA B N 1
ATOM 2344 C CA . ALA B 1 98 ? -4.641 9.484 -1.009 1 98.81 98 ALA B CA 1
ATOM 2345 C C . ALA B 1 98 ? -3.402 8.883 -1.671 1 98.81 98 ALA B C 1
ATOM 2347 O O . ALA B 1 98 ? -2.346 8.781 -1.045 1 98.81 98 ALA B O 1
ATOM 2348 N N . GLY B 1 99 ? -3.549 8.523 -2.932 1 98.88 99 GLY B N 1
ATOM 2349 C CA . GLY B 1 99 ? -2.432 7.949 -3.668 1 98.88 99 GLY B CA 1
ATOM 2350 C C . GLY B 1 99 ? -1.259 8.898 -3.811 1 98.88 99 GLY B C 1
ATOM 2351 O O . GLY B 1 99 ? -0.103 8.492 -3.699 1 98.88 99 GLY B O 1
ATOM 2352 N N . ILE B 1 100 ? -1.556 10.141 -4.059 1 98.88 100 ILE B N 1
ATOM 2353 C CA . ILE B 1 100 ? -0.504 11.148 -4.137 1 98.88 100 ILE B CA 1
ATOM 2354 C C . ILE B 1 100 ? 0.266 11.195 -2.818 1 98.88 100 ILE B C 1
ATOM 2356 O O . ILE B 1 100 ? 1.498 11.148 -2.811 1 98.88 100 ILE B O 1
ATOM 2360 N N . ALA B 1 101 ? -0.461 11.258 -1.729 1 98.94 101 ALA B N 1
ATOM 2361 C CA . ALA B 1 101 ? 0.155 11.352 -0.408 1 98.94 101 ALA B CA 1
ATOM 2362 C C . ALA B 1 101 ? 0.972 10.102 -0.091 1 98.94 101 ALA B C 1
ATOM 2364 O O . ALA B 1 101 ? 2.096 10.203 0.408 1 98.94 101 ALA B O 1
ATOM 2365 N N . LEU B 1 102 ? 0.444 8.961 -0.396 1 98.88 102 LEU B N 1
ATOM 2366 C CA . LEU B 1 102 ? 1.082 7.691 -0.055 1 98.88 102 LEU B CA 1
ATOM 2367 C C . LEU B 1 102 ? 2.387 7.516 -0.824 1 98.88 102 LEU B C 1
ATOM 2369 O O . LEU B 1 102 ? 3.357 6.977 -0.291 1 98.88 102 LEU B O 1
ATOM 2373 N N . GLY B 1 103 ? 2.369 7.938 -2.111 1 98.69 103 GLY B N 1
ATOM 2374 C CA . GLY B 1 103 ? 3.619 7.91 -2.855 1 98.69 103 GLY B CA 1
ATOM 2375 C C . GLY B 1 103 ? 4.719 8.727 -2.205 1 98.69 103 GLY B C 1
ATOM 2376 O O . GLY B 1 103 ? 5.863 8.289 -2.125 1 98.69 103 GLY B O 1
ATOM 2377 N N . ALA B 1 104 ? 4.383 9.898 -1.752 1 98.81 104 ALA B N 1
ATOM 2378 C CA . ALA B 1 104 ? 5.352 10.781 -1.109 1 98.81 104 ALA B CA 1
ATOM 2379 C C . ALA B 1 104 ? 5.734 10.258 0.274 1 98.81 104 ALA B C 1
ATOM 2381 O O . ALA B 1 104 ? 6.879 10.414 0.707 1 98.81 104 ALA B O 1
ATOM 2382 N N . ILE B 1 105 ? 4.789 9.664 0.998 1 98.88 105 ILE B N 1
ATOM 2383 C CA . ILE B 1 105 ? 5.078 9.055 2.293 1 98.88 105 ILE B CA 1
ATOM 2384 C C . ILE B 1 105 ? 6.094 7.93 2.119 1 98.88 105 ILE B C 1
ATOM 2386 O O . ILE B 1 105 ? 7.094 7.871 2.84 1 98.88 105 ILE B O 1
ATOM 2390 N N . ASP B 1 106 ? 5.848 7.066 1.151 1 98.44 106 ASP B N 1
ATOM 2391 C CA . ASP B 1 106 ? 6.762 5.961 0.878 1 98.44 106 ASP B CA 1
ATOM 2392 C C . ASP B 1 106 ? 8.172 6.473 0.588 1 98.44 106 ASP B C 1
ATOM 2394 O O . ASP B 1 106 ? 9.148 5.984 1.163 1 98.44 106 ASP B O 1
ATOM 2398 N N . ALA B 1 107 ? 8.273 7.465 -0.275 1 97.75 107 ALA B N 1
ATOM 2399 C CA . ALA B 1 107 ? 9.562 8.07 -0.596 1 97.75 107 ALA B CA 1
ATOM 2400 C C . ALA B 1 107 ? 10.242 8.617 0.657 1 97.75 107 ALA B C 1
ATOM 2402 O O . ALA B 1 107 ? 11.438 8.414 0.861 1 97.75 107 ALA B O 1
ATOM 2403 N N . SER B 1 108 ? 9.508 9.289 1.485 1 98.12 108 SER B N 1
ATOM 2404 C CA . SER B 1 108 ? 10.031 9.922 2.689 1 98.12 108 SER B CA 1
ATOM 2405 C C . SER B 1 108 ? 10.57 8.883 3.67 1 98.12 108 SER B C 1
ATOM 2407 O O . SER B 1 108 ? 11.664 9.031 4.211 1 98.12 108 SER B O 1
ATOM 2409 N N . VAL B 1 109 ? 9.789 7.816 3.861 1 97 109 VAL B N 1
ATOM 2410 C CA . VAL B 1 109 ? 10.148 6.785 4.832 1 97 109 VAL B CA 1
ATOM 2411 C C . VAL B 1 109 ? 11.383 6.023 4.352 1 97 109 VAL B C 1
ATOM 2413 O O . VAL B 1 109 ? 12.32 5.797 5.121 1 97 109 VAL B O 1
ATOM 2416 N N . HIS B 1 110 ? 11.398 5.684 3.09 1 93.75 110 HIS B N 1
ATOM 2417 C CA . HIS B 1 110 ? 12.523 4.922 2.574 1 93.75 110 HIS B CA 1
ATOM 2418 C C . HIS B 1 110 ? 13.797 5.762 2.566 1 93.75 110 HIS B C 1
ATOM 2420 O O . HIS B 1 110 ? 14.898 5.238 2.771 1 93.75 110 HIS B O 1
ATOM 2426 N N . THR B 1 111 ? 13.656 7.062 2.338 1 93.88 111 THR B N 1
ATOM 2427 C CA . THR B 1 111 ? 14.805 7.953 2.396 1 93.88 111 THR B CA 1
ATOM 2428 C C . THR B 1 111 ? 15.398 7.98 3.803 1 93.88 111 THR B C 1
ATOM 2430 O O . THR B 1 111 ? 16.609 7.797 3.977 1 93.88 111 THR B O 1
ATOM 2433 N N . ILE B 1 112 ? 14.547 8.117 4.824 1 92.38 112 ILE B N 1
ATOM 2434 C CA . ILE B 1 112 ? 15.047 8.203 6.195 1 92.38 112 ILE B CA 1
ATOM 2435 C C . ILE B 1 112 ? 15.648 6.867 6.609 1 92.38 112 ILE B C 1
ATOM 2437 O O . ILE B 1 112 ? 16.688 6.828 7.277 1 92.38 112 ILE B O 1
ATOM 2441 N N . ILE B 1 113 ? 15.094 5.734 6.234 1 90.75 113 ILE B N 1
ATOM 2442 C CA . ILE B 1 113 ? 15.602 4.406 6.562 1 90.75 113 ILE B CA 1
ATOM 2443 C C . ILE B 1 113 ? 16.969 4.203 5.906 1 90.75 113 ILE B C 1
ATOM 2445 O O . ILE B 1 113 ? 17.906 3.727 6.551 1 90.75 113 ILE B O 1
ATOM 2449 N N . THR B 1 114 ? 17.016 4.578 4.641 1 87.19 114 THR B N 1
ATOM 2450 C CA . THR B 1 114 ? 18.281 4.414 3.934 1 87.19 114 THR B CA 1
ATOM 2451 C C . THR B 1 114 ? 19.375 5.262 4.574 1 87.19 114 THR B C 1
ATOM 2453 O O . THR B 1 114 ? 20.5 4.789 4.777 1 87.19 114 THR B O 1
ATOM 2456 N N . ARG B 1 115 ? 19.094 6.477 4.957 1 85.94 115 ARG B N 1
ATOM 2457 C CA . ARG B 1 115 ? 20.047 7.383 5.594 1 85.94 115 ARG B CA 1
ATOM 2458 C C . ARG B 1 115 ? 20.531 6.82 6.926 1 85.94 115 ARG B C 1
ATOM 2460 O O . ARG B 1 115 ? 21.719 6.891 7.238 1 85.94 115 ARG B O 1
ATOM 2467 N N . LYS B 1 116 ? 19.625 6.199 7.672 1 84.31 116 LYS B N 1
ATOM 2468 C CA . LYS B 1 116 ? 19.906 5.812 9.047 1 84.31 116 LYS B CA 1
ATOM 2469 C C . LYS B 1 116 ? 20.531 4.418 9.109 1 84.31 116 LYS B C 1
ATOM 2471 O O . LYS B 1 116 ? 21.375 4.141 9.969 1 84.31 116 LYS B O 1
ATOM 2476 N N . VAL B 1 117 ? 20.094 3.602 8.273 1 79.5 117 VAL B N 1
ATOM 2477 C CA . VAL B 1 117 ? 20.406 2.188 8.461 1 79.5 117 VAL B CA 1
ATOM 2478 C C . VAL B 1 117 ? 21.422 1.729 7.422 1 79.5 117 VAL B C 1
ATOM 2480 O O . VAL B 1 117 ? 22.234 0.852 7.691 1 79.5 117 VAL B O 1
ATOM 2483 N N . THR B 1 118 ? 21.312 2.158 6.258 1 72.56 118 THR B N 1
ATOM 2484 C CA . THR B 1 118 ? 22.172 1.697 5.176 1 72.56 118 THR B CA 1
ATOM 2485 C C . THR B 1 118 ? 23.266 2.729 4.875 1 72.56 118 THR B C 1
ATOM 2487 O O . THR B 1 118 ? 24.375 2.369 4.477 1 72.56 118 THR B O 1
ATOM 2490 N N . ALA B 1 119 ? 23.312 3.904 5.281 1 62.41 119 ALA B N 1
ATOM 2491 C CA . ALA B 1 119 ? 24.109 5.133 5.18 1 62.41 119 ALA B CA 1
ATOM 2492 C C . ALA B 1 119 ? 25.094 5.059 4.016 1 62.41 119 ALA B C 1
ATOM 2494 O O . ALA B 1 119 ? 26.297 4.891 4.227 1 62.41 119 ALA B O 1
ATOM 2495 N N . PRO B 1 120 ? 24.656 4.562 2.73 1 58.38 120 PRO B N 1
ATOM 2496 C CA . PRO B 1 120 ? 25.766 4.785 1.801 1 58.38 120 PRO B CA 1
ATOM 2497 C C . PRO B 1 120 ? 26.188 6.254 1.725 1 58.38 120 PRO B C 1
ATOM 2499 O O . PRO B 1 120 ? 25.344 7.145 1.907 1 58.38 120 PRO B O 1
ATOM 2502 N N . VAL B 1 121 ? 27.375 6.441 1.816 1 61.34 121 VAL B N 1
ATOM 2503 C CA . VAL B 1 121 ? 27.922 7.754 1.502 1 61.34 121 VAL B CA 1
ATOM 2504 C C . VAL B 1 121 ? 27.266 8.305 0.242 1 61.34 121 VAL B C 1
ATOM 2506 O O . VAL B 1 121 ? 27.188 7.621 -0.782 1 61.34 121 VAL B O 1
ATOM 2509 N N . LEU B 1 122 ? 26.312 9.297 0.195 1 72.62 122 LEU B N 1
ATOM 2510 C CA . LEU B 1 122 ? 25.828 10.062 -0.945 1 72.62 122 LEU B CA 1
ATOM 2511 C C . LEU B 1 122 ? 24.5 9.5 -1.455 1 72.62 122 LEU B C 1
ATOM 2513 O O . LEU B 1 122 ? 24.156 9.672 -2.627 1 72.62 122 LEU B O 1
ATOM 2517 N N . PHE B 1 123 ? 23.656 8.758 -0.693 1 81.38 123 PHE B N 1
ATOM 2518 C CA . PHE B 1 123 ? 22.391 8.211 -1.142 1 81.38 123 PHE B CA 1
ATOM 2519 C C . PHE B 1 123 ? 21.531 9.289 -1.788 1 81.38 123 PHE B C 1
ATOM 2521 O O . PHE B 1 123 ? 20.938 9.07 -2.85 1 81.38 123 PHE B O 1
ATOM 2528 N N . ASP B 1 124 ? 21.578 10.398 -1.238 1 86.56 124 ASP B N 1
ATOM 2529 C CA . ASP B 1 124 ? 20.688 11.469 -1.676 1 86.56 124 ASP B CA 1
ATOM 2530 C C . ASP B 1 124 ? 21 11.891 -3.109 1 86.56 124 ASP B C 1
ATOM 2532 O O . ASP B 1 124 ? 20.141 12.438 -3.805 1 86.56 124 ASP B O 1
ATOM 2536 N N . GLU B 1 125 ? 22.188 11.547 -3.523 1 87.12 125 GLU B N 1
ATOM 2537 C CA . GLU B 1 125 ? 22.609 11.984 -4.855 1 87.12 125 GLU B CA 1
ATOM 2538 C C . GLU B 1 125 ? 22.453 10.859 -5.875 1 87.12 125 GLU B C 1
ATOM 2540 O O . GLU B 1 125 ? 22.656 11.07 -7.074 1 87.12 125 GLU B O 1
ATOM 2545 N N . THR B 1 126 ? 22.078 9.664 -5.398 1 85.12 126 THR B N 1
ATOM 2546 C CA . THR B 1 126 ? 21.844 8.547 -6.309 1 85.12 126 THR B CA 1
ATOM 2547 C C . THR B 1 126 ? 20.562 8.766 -7.113 1 85.12 126 THR B C 1
ATOM 2549 O O . THR B 1 126 ? 19.719 9.578 -6.734 1 85.12 126 THR B O 1
ATOM 2552 N N . PRO B 1 127 ? 20.422 8.047 -8.211 1 85.94 127 PRO B N 1
ATOM 2553 C CA . PRO B 1 127 ? 19.188 8.164 -9 1 85.94 127 PRO B CA 1
ATOM 2554 C C . PRO B 1 127 ? 17.938 7.855 -8.18 1 85.94 127 PRO B C 1
ATOM 2556 O O . PRO B 1 127 ? 16.922 8.539 -8.312 1 85.94 127 PRO B O 1
ATOM 2559 N N . VAL B 1 128 ? 18.094 6.926 -7.281 1 88.75 128 VAL B N 1
ATOM 2560 C CA . VAL B 1 128 ? 16.938 6.559 -6.457 1 88.75 128 VAL B CA 1
ATOM 2561 C C . VAL B 1 128 ? 16.656 7.664 -5.445 1 88.75 128 VAL B C 1
ATOM 2563 O O . VAL B 1 128 ? 15.5 8.023 -5.215 1 88.75 128 VAL B O 1
ATOM 2566 N N . GLY B 1 129 ? 17.734 8.156 -4.844 1 90.88 129 GLY B N 1
ATOM 2567 C CA . GLY B 1 129 ? 17.578 9.242 -3.898 1 90.88 129 GLY B CA 1
ATOM 2568 C C . GLY B 1 129 ? 16.953 10.477 -4.52 1 90.88 129 GLY B C 1
ATOM 2569 O O . GLY B 1 129 ? 16.047 11.086 -3.93 1 90.88 129 GLY B O 1
ATOM 2570 N N . LEU B 1 130 ? 17.406 10.812 -5.699 1 92.44 130 LEU B N 1
ATOM 2571 C CA . LEU B 1 130 ? 16.906 11.984 -6.402 1 92.44 130 LEU B CA 1
ATOM 2572 C C . LEU B 1 130 ? 15.445 11.781 -6.812 1 92.44 130 LEU B C 1
ATOM 2574 O O . LEU B 1 130 ? 14.641 12.719 -6.742 1 92.44 130 LEU B O 1
ATOM 2578 N N . ARG B 1 131 ? 15.117 10.625 -7.203 1 93.88 131 ARG B N 1
ATOM 2579 C CA . ARG B 1 131 ? 13.742 10.297 -7.559 1 93.88 131 ARG B CA 1
ATOM 2580 C C . ARG B 1 131 ? 12.82 10.406 -6.344 1 93.88 131 ARG B C 1
ATOM 2582 O O . ARG B 1 131 ? 11.711 10.922 -6.445 1 93.88 131 ARG B O 1
ATOM 2589 N N . ARG B 1 132 ? 13.297 9.898 -5.238 1 95.56 132 ARG B N 1
ATOM 2590 C CA . ARG B 1 132 ? 12.492 9.969 -4.016 1 95.56 132 ARG B CA 1
ATOM 2591 C C . ARG B 1 132 ? 12.305 11.414 -3.57 1 95.56 132 ARG B C 1
ATOM 2593 O O . ARG B 1 132 ? 11.211 11.805 -3.154 1 95.56 132 ARG B O 1
ATOM 2600 N N . ARG B 1 133 ? 13.383 12.203 -3.676 1 97 133 ARG B N 1
ATOM 2601 C CA . ARG B 1 133 ? 13.266 13.625 -3.35 1 97 133 ARG B CA 1
ATOM 2602 C C . ARG B 1 133 ? 12.219 14.297 -4.234 1 97 133 ARG B C 1
ATOM 2604 O O . ARG B 1 133 ? 11.391 15.078 -3.746 1 97 133 ARG B O 1
ATOM 2611 N N . ARG B 1 134 ? 12.25 14.031 -5.453 1 97.38 134 ARG B N 1
ATOM 2612 C CA . ARG B 1 134 ? 11.281 14.602 -6.379 1 97.38 134 ARG B CA 1
ATOM 2613 C C . ARG B 1 134 ? 9.859 14.195 -6.004 1 97.38 134 ARG B C 1
ATOM 2615 O O . ARG B 1 134 ? 8.945 15.023 -6.027 1 97.38 134 ARG B O 1
ATOM 2622 N N . SER B 1 135 ? 9.695 12.898 -5.711 1 97.88 135 SER B N 1
ATOM 2623 C CA . SER B 1 135 ? 8.391 12.398 -5.293 1 97.88 135 SER B CA 1
ATOM 2624 C C . SER B 1 135 ? 7.875 13.148 -4.066 1 97.88 135 SER B C 1
ATOM 2626 O O . SER B 1 135 ? 6.695 13.492 -3.99 1 97.88 135 SER B O 1
ATOM 2628 N N . MET B 1 136 ? 8.734 13.383 -3.115 1 98.5 136 MET B N 1
ATOM 2629 C CA . MET B 1 136 ? 8.383 14.109 -1.899 1 98.5 136 MET B CA 1
ATOM 2630 C C . MET B 1 136 ? 7.945 15.531 -2.223 1 98.5 136 MET B C 1
ATOM 2632 O O . MET B 1 136 ? 6.883 15.977 -1.78 1 98.5 136 MET B O 1
ATOM 2636 N N . VAL B 1 137 ? 8.734 16.203 -3.068 1 98.62 137 VAL B N 1
ATOM 2637 C CA . VAL B 1 137 ? 8.5 17.594 -3.406 1 98.62 137 VAL B CA 1
ATOM 2638 C C . VAL B 1 137 ? 7.219 17.719 -4.238 1 98.62 137 VAL B C 1
ATOM 2640 O O . VAL B 1 137 ? 6.32 18.484 -3.893 1 98.62 137 VAL B O 1
ATOM 2643 N N . GLU B 1 138 ? 7.09 16.938 -5.266 1 98.31 138 GLU B N 1
ATOM 2644 C CA . GLU B 1 138 ? 5.945 17 -6.168 1 98.31 138 GLU B CA 1
ATOM 2645 C C . GLU B 1 138 ? 4.664 16.562 -5.469 1 98.31 138 GLU B C 1
ATOM 2647 O O . GLU B 1 138 ? 3.592 17.125 -5.703 1 98.31 138 GLU B O 1
ATOM 2652 N N . GLY B 1 139 ? 4.785 15.5 -4.652 1 98.69 139 GLY B N 1
ATOM 2653 C CA . GLY B 1 139 ? 3.627 15.07 -3.883 1 98.69 139 GLY B CA 1
ATOM 2654 C C . GLY B 1 139 ? 3.059 16.172 -3.008 1 98.69 139 GLY B C 1
ATOM 2655 O O . GLY B 1 139 ? 1.852 16.422 -3.021 1 98.69 139 GLY B O 1
ATOM 2656 N N . LEU B 1 140 ? 3.898 16.906 -2.299 1 98.75 140 LEU B N 1
ATOM 2657 C CA . LEU B 1 140 ? 3.479 18.016 -1.441 1 98.75 140 LEU B CA 1
ATOM 2658 C C . LEU B 1 140 ? 2.84 19.125 -2.264 1 98.75 140 LEU B C 1
ATOM 2660 O O . LEU B 1 140 ? 1.786 19.656 -1.895 1 98.75 140 LEU B O 1
ATOM 2664 N N . GLN B 1 141 ? 3.451 19.438 -3.344 1 98.75 141 GLN B N 1
ATOM 2665 C CA . GLN B 1 141 ? 2.973 20.531 -4.168 1 98.75 141 GLN B CA 1
ATOM 2666 C C . GLN B 1 141 ? 1.605 20.219 -4.77 1 98.75 141 GLN B C 1
ATOM 2668 O O . GLN B 1 141 ? 0.716 21.078 -4.785 1 98.75 141 GLN B O 1
ATOM 2673 N N . ARG B 1 142 ? 1.45 18.984 -5.266 1 98.81 142 ARG B N 1
ATOM 2674 C CA . ARG B 1 142 ? 0.163 18.594 -5.836 1 98.81 142 ARG B CA 1
ATOM 2675 C C . ARG B 1 142 ? -0.927 18.594 -4.77 1 98.81 142 ARG B C 1
ATOM 2677 O O . ARG B 1 142 ? -2.041 19.062 -5.012 1 98.81 142 ARG B O 1
ATOM 2684 N N . LEU B 1 143 ? -0.618 18.094 -3.611 1 98.88 143 LEU B N 1
ATOM 2685 C CA . LEU B 1 143 ? -1.606 18.047 -2.539 1 98.88 143 LEU B CA 1
ATOM 2686 C C . LEU B 1 143 ? -1.934 19.453 -2.041 1 98.88 143 LEU B C 1
ATOM 2688 O O . LEU B 1 143 ? -3.07 19.734 -1.65 1 98.88 143 LEU B O 1
ATOM 2692 N N . ASP B 1 144 ? -0.931 20.312 -2.014 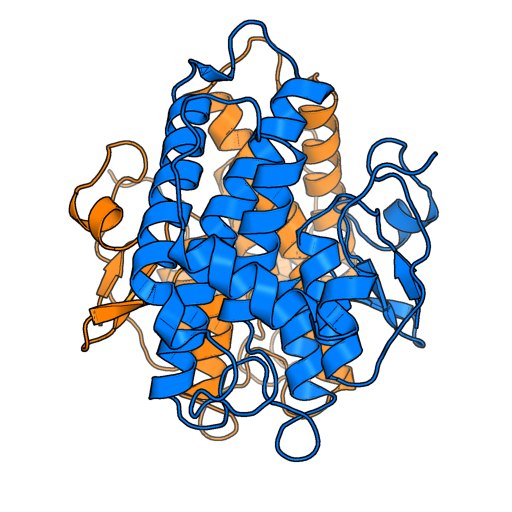1 98.88 144 ASP B N 1
ATOM 2693 C CA . ASP B 1 144 ? -1.182 21.688 -1.64 1 98.88 144 ASP B CA 1
ATOM 2694 C C . ASP B 1 144 ? -2.215 22.328 -2.562 1 98.88 144 ASP B C 1
ATOM 2696 O O . ASP B 1 144 ? -3.115 23.047 -2.102 1 98.88 144 ASP B O 1
ATOM 2700 N N . ALA B 1 145 ? -2.047 22.047 -3.803 1 98.62 145 ALA B N 1
ATOM 2701 C CA . ALA B 1 145 ? -2.955 22.609 -4.801 1 98.62 145 ALA B CA 1
ATOM 2702 C C . ALA B 1 145 ? -4.367 22.062 -4.629 1 98.62 145 ALA B C 1
ATOM 2704 O O . ALA B 1 145 ? -5.34 22.672 -5.066 1 98.62 145 ALA B O 1
ATOM 2705 N N . LEU B 1 146 ? -4.52 20.922 -3.951 1 98.06 146 LEU B N 1
ATOM 2706 C CA . LEU B 1 146 ? -5.809 20.25 -3.824 1 98.06 146 LEU B CA 1
ATOM 2707 C C . LEU B 1 146 ? -6.336 20.344 -2.396 1 98.06 146 LEU B C 1
ATOM 2709 O O . LEU B 1 146 ? -7.309 19.672 -2.045 1 98.06 146 LEU B O 1
ATOM 2713 N N . ALA B 1 147 ? -5.738 21.109 -1.544 1 98.06 147 ALA B N 1
ATOM 2714 C CA . ALA B 1 147 ? -5.984 21.094 -0.105 1 98.06 147 ALA B CA 1
ATOM 2715 C C . ALA B 1 147 ? -7.449 21.422 0.2 1 98.06 147 ALA B C 1
ATOM 2717 O O . ALA B 1 147 ? -8.031 20.844 1.129 1 98.06 147 ALA B O 1
ATOM 2718 N N . ASP B 1 148 ? -8.078 22.25 -0.606 1 95.62 148 ASP B N 1
ATOM 2719 C CA . ASP B 1 148 ? -9.453 22.672 -0.365 1 95.62 148 ASP B CA 1
ATOM 2720 C C . ASP B 1 148 ? -10.422 21.5 -0.484 1 95.62 148 ASP B C 1
ATOM 2722 O O . ASP B 1 148 ? -11.477 21.484 0.156 1 95.62 148 ASP B O 1
ATOM 2726 N N . ARG B 1 149 ? -10.062 20.5 -1.255 1 94.62 149 ARG B N 1
ATOM 2727 C CA . ARG B 1 149 ? -10.922 19.344 -1.477 1 94.62 149 ARG B CA 1
ATOM 2728 C C . ARG B 1 149 ? -10.906 18.422 -0.268 1 94.62 149 ARG B C 1
ATOM 2730 O O . ARG B 1 149 ? -11.75 17.516 -0.161 1 94.62 149 ARG B O 1
ATOM 2737 N N . MET B 1 150 ? -9.977 18.672 0.627 1 96.5 150 MET B N 1
ATOM 2738 C CA . MET B 1 150 ? -9.773 17.75 1.744 1 96.5 150 MET B CA 1
ATOM 2739 C C . MET B 1 150 ? -10.062 18.438 3.074 1 96.5 150 MET B C 1
ATOM 2741 O O . MET B 1 150 ? -9.883 17.844 4.137 1 96.5 150 MET B O 1
ATOM 2745 N N . ALA B 1 151 ? -10.539 19.656 3.039 1 94.44 151 ALA B N 1
ATOM 2746 C CA . ALA B 1 151 ? -10.781 20.438 4.242 1 94.44 151 ALA B CA 1
ATOM 2747 C C . ALA B 1 151 ? -12.023 19.953 4.977 1 94.44 151 ALA B C 1
ATOM 2749 O O . ALA B 1 151 ? -12.906 19.328 4.379 1 94.44 151 ALA B O 1
ATOM 2750 N N . PRO B 1 152 ? -12.094 20.219 6.316 1 89.81 152 PRO B N 1
ATOM 2751 C CA . PRO B 1 152 ? -13.328 19.922 7.043 1 89.81 152 PRO B CA 1
ATOM 2752 C C . PRO B 1 152 ? -14.547 20.625 6.449 1 89.81 152 PRO B C 1
ATOM 2754 O O . PRO B 1 152 ? -14.438 21.75 5.973 1 89.81 152 PRO B O 1
ATOM 2757 N N . GLY B 1 153 ? -15.711 19.953 6.605 1 78.94 153 GLY B N 1
ATOM 2758 C CA . GLY B 1 153 ? -16.953 20.562 6.156 1 78.94 153 GLY B CA 1
ATOM 2759 C C . GLY B 1 153 ? -17.219 20.359 4.676 1 78.94 153 GLY B C 1
ATOM 2760 O O . GLY B 1 153 ? -18.25 20.781 4.16 1 78.94 153 GLY B O 1
ATOM 2761 N N . THR B 1 154 ? -16.281 19.734 4.043 1 69 154 THR B N 1
ATOM 2762 C CA . THR B 1 154 ? -16.516 19.406 2.645 1 69 154 THR B CA 1
ATOM 2763 C C . THR B 1 154 ? -17.672 18.406 2.52 1 69 154 THR B C 1
ATOM 2765 O O . THR B 1 154 ? -18.125 17.859 3.52 1 69 154 THR B O 1
ATOM 2768 N N . PRO B 1 155 ? -18.281 18.375 1.465 1 54.84 155 PRO B N 1
ATOM 2769 C CA . PRO B 1 155 ? -19.406 17.453 1.3 1 54.84 155 PRO B CA 1
ATOM 2770 C C . PRO B 1 155 ? -19.094 16.047 1.825 1 54.84 155 PRO B C 1
ATOM 2772 O O . PRO B 1 155 ? -20.016 15.242 2.02 1 54.84 155 PRO B O 1
ATOM 2775 N N . ALA B 1 156 ? -17.812 15.766 1.896 1 54.22 156 ALA B N 1
ATOM 2776 C CA . ALA B 1 156 ? -17.469 14.453 2.428 1 54.22 156 ALA B CA 1
ATOM 2777 C C . ALA B 1 156 ? -17.906 14.312 3.879 1 54.22 156 ALA B C 1
ATOM 2779 O O . ALA B 1 156 ? -18.016 13.195 4.398 1 54.22 156 ALA B O 1
ATOM 2780 N N . GLY B 1 157 ? -18.266 15.344 4.473 1 61.56 157 GLY B N 1
ATOM 2781 C CA . GLY B 1 157 ? -18.812 15.297 5.816 1 61.56 157 GLY B CA 1
ATOM 2782 C C . GLY B 1 157 ? -17.891 15.898 6.863 1 61.56 157 GLY B C 1
ATOM 2783 O O . GLY B 1 157 ? -16.969 16.641 6.531 1 61.56 157 GLY B O 1
ATOM 2784 N N . THR B 1 158 ? -18.266 15.648 8.031 1 80 158 THR B N 1
ATOM 2785 C CA . THR B 1 158 ? -17.547 16.219 9.172 1 80 158 THR B CA 1
ATOM 2786 C C . THR B 1 158 ? -16.359 15.344 9.562 1 80 158 THR B C 1
ATOM 2788 O O . THR B 1 158 ? -15.445 15.805 10.242 1 80 158 THR B O 1
ATOM 2791 N N . ALA B 1 159 ? -16.312 14.141 9 1 91.75 159 ALA B N 1
ATOM 2792 C CA . ALA B 1 159 ? -15.211 13.234 9.328 1 91.75 159 ALA B CA 1
ATOM 2793 C C . ALA B 1 159 ? -14.172 13.203 8.219 1 91.75 159 ALA B C 1
ATOM 2795 O O . ALA B 1 159 ? -14.508 13.367 7.039 1 91.75 159 ALA B O 1
ATOM 2796 N N . PRO B 1 160 ? -12.922 13.039 8.562 1 96.56 160 PRO B N 1
ATOM 2797 C CA . PRO B 1 160 ? -11.875 12.984 7.539 1 96.56 160 PRO B CA 1
ATOM 2798 C C . PRO B 1 160 ? -11.953 11.734 6.676 1 96.56 160 PRO B C 1
ATOM 2800 O O . PRO B 1 160 ? -12.281 10.656 7.176 1 96.56 160 PRO B O 1
ATOM 2803 N N . THR B 1 161 ? -11.711 11.938 5.418 1 97 161 THR B N 1
ATOM 2804 C CA . THR B 1 161 ? -11.539 10.797 4.527 1 97 161 THR B CA 1
ATOM 2805 C C . THR B 1 161 ? -10.062 10.43 4.41 1 97 161 THR B C 1
ATOM 2807 O O . THR B 1 161 ? -9.195 11.117 4.965 1 97 161 THR B O 1
ATOM 2810 N N . LEU B 1 162 ? -9.789 9.32 3.729 1 98.31 162 LEU B N 1
ATOM 2811 C CA . LEU B 1 162 ? -8.453 8.742 3.635 1 98.31 162 LEU B CA 1
ATOM 2812 C C . LEU B 1 162 ? -7.469 9.742 3.045 1 98.31 162 LEU B C 1
ATOM 2814 O O . LEU B 1 162 ? -6.301 9.773 3.438 1 98.31 162 LEU B O 1
ATOM 2818 N N . ASP B 1 163 ? -7.934 10.531 2.043 1 98.25 163 ASP B N 1
ATOM 2819 C CA . ASP B 1 163 ? -7.051 11.508 1.419 1 98.25 163 ASP B CA 1
ATOM 2820 C C . ASP B 1 163 ? -6.582 12.555 2.432 1 98.25 163 ASP B C 1
ATOM 2822 O O . ASP B 1 163 ? -5.391 12.844 2.529 1 98.25 163 ASP B O 1
ATOM 2826 N N . ALA B 1 164 ? -7.477 13.102 3.254 1 98.44 164 ALA B N 1
ATOM 2827 C CA . ALA B 1 164 ? -7.105 14.055 4.293 1 98.44 164 ALA B CA 1
ATOM 2828 C C . ALA B 1 164 ? -6.184 13.406 5.328 1 98.44 164 ALA B C 1
ATOM 2830 O O . ALA B 1 164 ? -5.191 14.008 5.742 1 98.44 164 ALA B O 1
ATOM 2831 N N . ILE B 1 165 ? -6.484 12.211 5.734 1 98.81 165 ILE B N 1
ATOM 2832 C CA . ILE B 1 165 ? -5.676 11.484 6.703 1 98.81 165 ILE B CA 1
ATOM 2833 C C . ILE B 1 165 ? -4.25 11.328 6.172 1 98.81 165 ILE B C 1
ATOM 2835 O O . ILE B 1 165 ? -3.283 11.648 6.863 1 98.81 165 ILE B O 1
ATOM 2839 N N . CYS B 1 166 ? -4.121 10.898 4.953 1 98.94 166 CYS B N 1
ATOM 2840 C CA . CYS B 1 166 ? -2.809 10.648 4.367 1 98.94 166 CYS B CA 1
ATOM 2841 C C . CYS B 1 166 ? -2.062 11.953 4.121 1 98.94 166 CYS B C 1
ATOM 2843 O O . CYS B 1 166 ? -0.858 12.039 4.367 1 98.94 166 CYS B O 1
ATOM 2845 N N . ALA B 1 167 ? -2.793 12.961 3.643 1 98.88 167 ALA B N 1
ATOM 2846 C CA . ALA B 1 167 ? -2.154 14.234 3.322 1 98.88 167 ALA B CA 1
ATOM 2847 C C . ALA B 1 167 ? -1.601 14.906 4.578 1 98.88 167 ALA B C 1
ATOM 2849 O O . ALA B 1 167 ? -0.462 15.375 4.59 1 98.88 167 ALA B O 1
ATOM 2850 N N . VAL B 1 168 ? -2.391 14.922 5.602 1 98.88 168 VAL B N 1
ATOM 2851 C CA . VAL B 1 168 ? -1.961 15.539 6.855 1 98.88 168 VAL B CA 1
ATOM 2852 C C . VAL B 1 168 ? -0.827 14.719 7.469 1 98.88 168 VAL B C 1
ATOM 2854 O O . VAL B 1 168 ? 0.147 15.281 7.977 1 98.88 168 VAL B O 1
ATOM 2857 N N . THR B 1 169 ? -0.934 13.414 7.438 1 98.94 169 THR B N 1
ATOM 2858 C CA . THR B 1 169 ? 0.127 12.539 7.922 1 98.94 169 THR B CA 1
ATOM 2859 C C . THR B 1 169 ? 1.431 12.797 7.176 1 98.94 169 THR B C 1
ATOM 2861 O O . THR B 1 169 ? 2.494 12.906 7.789 1 98.94 169 THR B O 1
ATOM 2864 N N . LEU B 1 170 ? 1.355 12.914 5.832 1 98.94 170 LEU B N 1
ATOM 2865 C CA . LEU B 1 170 ? 2.529 13.219 5.027 1 98.94 170 LEU B CA 1
ATOM 2866 C C . LEU B 1 170 ? 3.156 14.539 5.465 1 98.94 170 LEU B C 1
ATOM 2868 O O . LEU B 1 170 ? 4.355 14.602 5.734 1 98.94 170 LEU B O 1
ATOM 2872 N N . PHE B 1 171 ? 2.32 15.57 5.52 1 98.81 171 PHE B N 1
ATOM 2873 C CA . PHE B 1 171 ? 2.805 16.906 5.871 1 98.81 171 PHE B CA 1
ATOM 2874 C C . PHE B 1 171 ? 3.527 16.875 7.215 1 98.81 171 PHE B C 1
ATOM 2876 O O . PHE B 1 171 ? 4.672 17.312 7.32 1 98.81 171 PHE B O 1
ATOM 2883 N N . ASP B 1 172 ? 2.893 16.312 8.195 1 98.75 172 ASP B N 1
ATOM 2884 C CA . ASP B 1 172 ? 3.451 16.297 9.539 1 98.75 172 ASP B CA 1
ATOM 2885 C C . ASP B 1 172 ? 4.711 15.438 9.609 1 98.75 172 ASP B C 1
ATOM 2887 O O . ASP B 1 172 ? 5.656 15.766 10.328 1 98.75 172 ASP B O 1
ATOM 2891 N N . TYR B 1 173 ? 4.734 14.359 8.898 1 98.75 173 TYR B N 1
ATOM 2892 C CA . TYR B 1 173 ? 5.91 13.5 8.891 1 98.75 173 TYR B CA 1
ATOM 2893 C C . TYR B 1 173 ? 7.109 14.219 8.289 1 98.75 173 TYR B C 1
ATOM 2895 O O . TYR B 1 173 ? 8.227 14.133 8.812 1 98.75 173 TYR B O 1
ATOM 2903 N N . GLN B 1 174 ? 6.867 14.891 7.16 1 98.5 174 GLN B N 1
ATOM 2904 C CA . GLN B 1 174 ? 7.969 15.57 6.492 1 98.5 174 GLN B CA 1
ATOM 2905 C C . GLN B 1 174 ? 8.453 16.766 7.312 1 98.5 174 GLN B C 1
ATOM 2907 O O . GLN B 1 174 ? 9.648 17.062 7.32 1 98.5 174 GLN B O 1
ATOM 2912 N N . GLN B 1 175 ? 7.523 17.438 8.047 1 97.69 175 GLN B N 1
ATOM 2913 C CA . GLN B 1 175 ? 7.957 18.469 8.984 1 97.69 175 GLN B CA 1
ATOM 2914 C C . GLN B 1 175 ? 8.766 17.875 10.125 1 97.69 175 GLN B C 1
ATOM 2916 O O . GLN B 1 175 ? 9.688 18.5 10.641 1 97.69 175 GLN B O 1
ATOM 2921 N N . PHE B 1 176 ? 8.445 16.703 10.516 1 97.88 176 PHE B N 1
ATOM 2922 C CA . PHE B 1 176 ? 9.07 15.984 11.625 1 97.88 176 PHE B CA 1
ATOM 2923 C C . PHE B 1 176 ? 10.469 15.516 11.234 1 97.88 176 PHE B C 1
ATOM 2925 O O . PHE B 1 176 ? 11.406 15.617 12.031 1 97.88 176 PHE B O 1
ATOM 2932 N N . ARG B 1 177 ? 10.68 15.078 9.969 1 97.06 177 ARG B N 1
ATOM 2933 C CA . ARG B 1 177 ? 11.906 14.383 9.602 1 97.06 177 ARG B CA 1
ATOM 2934 C C . ARG B 1 177 ? 12.773 15.25 8.688 1 97.06 177 ARG B C 1
ATOM 2936 O O . ARG B 1 177 ? 13.984 15.047 8.594 1 97.06 177 ARG B O 1
ATOM 2943 N N . TYR B 1 178 ? 12.125 16.188 7.965 1 96.31 178 TYR B N 1
ATOM 2944 C CA . TYR B 1 178 ? 12.852 16.828 6.875 1 96.31 178 TYR B CA 1
ATOM 2945 C C . TYR B 1 178 ? 12.766 18.344 6.977 1 96.31 178 TYR B C 1
ATOM 2947 O O . TYR B 1 178 ? 13.047 19.047 6.008 1 96.31 178 TYR B O 1
ATOM 2955 N N . ALA B 1 179 ? 12.391 18.938 8.07 1 94.25 179 ALA B N 1
ATOM 2956 C CA . ALA B 1 179 ? 12.148 20.375 8.211 1 94.25 179 ALA B CA 1
ATOM 2957 C C . ALA B 1 179 ? 13.406 21.172 7.887 1 94.25 179 ALA B C 1
ATOM 2959 O O . ALA B 1 179 ? 13.32 22.328 7.461 1 94.25 179 ALA B O 1
ATOM 2960 N N . ASP B 1 180 ? 14.5 20.547 7.984 1 94.06 180 ASP B N 1
ATOM 2961 C CA . ASP B 1 180 ? 15.773 21.25 7.793 1 94.06 180 ASP B CA 1
ATOM 2962 C C . ASP B 1 180 ? 16.25 21.125 6.352 1 94.06 180 ASP B C 1
ATOM 2964 O O . ASP B 1 180 ? 17.297 21.672 5.992 1 94.06 180 ASP B O 1
ATOM 2968 N N . GLN B 1 181 ? 15.531 20.438 5.543 1 95.12 181 GLN B N 1
ATOM 2969 C CA . GLN B 1 181 ? 15.945 20.25 4.156 1 95.12 181 GLN B CA 1
ATOM 2970 C C . GLN B 1 181 ? 15.523 21.422 3.287 1 95.12 181 GLN B C 1
ATOM 2972 O O . GLN B 1 181 ? 14.336 21.703 3.154 1 95.12 181 GLN B O 1
ATOM 2977 N N . PRO B 1 182 ? 16.438 22.031 2.562 1 95.06 182 PRO B N 1
ATOM 2978 C CA . PRO B 1 182 ? 16.109 23.219 1.773 1 95.06 182 PRO B CA 1
ATOM 2979 C C . PRO B 1 182 ? 15.211 22.922 0.584 1 95.06 182 PRO B C 1
ATOM 2981 O O . PRO B 1 182 ? 14.562 23.812 0.05 1 95.06 182 PRO B O 1
ATOM 2984 N N . TRP B 1 183 ? 15.219 21.625 0.219 1 95.44 183 TRP B N 1
ATOM 2985 C CA . TRP B 1 183 ? 14.438 21.281 -0.962 1 95.44 183 TRP B CA 1
ATOM 2986 C C . TRP B 1 183 ? 12.977 21.031 -0.594 1 95.44 183 TRP B C 1
ATOM 2988 O O . TRP B 1 183 ? 12.133 20.812 -1.471 1 95.44 183 TRP B O 1
ATOM 2998 N N . LEU B 1 184 ? 12.695 21 0.716 1 96.69 184 LEU B N 1
ATOM 2999 C CA . LEU B 1 184 ? 11.297 20.844 1.104 1 96.69 184 LEU B CA 1
ATOM 3000 C C . LEU B 1 184 ? 10.5 22.109 0.792 1 96.69 184 LEU B C 1
ATOM 3002 O O . LEU B 1 184 ? 10.812 23.188 1.318 1 96.69 184 LEU B O 1
ATOM 3006 N N . PRO B 1 185 ? 9.445 22.031 -0.037 1 97.44 185 PRO B N 1
ATOM 3007 C CA . PRO B 1 185 ? 8.758 23.234 -0.488 1 97.44 185 PRO B CA 1
ATOM 3008 C C . PRO B 1 185 ? 7.816 23.812 0.569 1 97.44 185 PRO B C 1
ATOM 3010 O O . PRO B 1 185 ? 7.285 23.062 1.396 1 97.44 185 PRO B O 1
ATOM 3013 N N . ALA B 1 186 ? 7.578 25.094 0.467 1 96.5 186 ALA B N 1
ATOM 3014 C CA . ALA B 1 186 ? 6.492 25.703 1.23 1 96.5 186 ALA B CA 1
ATOM 3015 C C . ALA B 1 186 ? 5.133 25.281 0.68 1 96.5 186 ALA B C 1
ATOM 3017 O O . ALA B 1 186 ? 4.902 25.328 -0.532 1 96.5 186 ALA B O 1
ATOM 3018 N N . THR B 1 187 ? 4.301 24.781 1.535 1 98.31 187 THR B N 1
ATOM 3019 C CA . THR B 1 187 ? 2.951 24.375 1.168 1 98.31 187 THR B CA 1
ATOM 3020 C C . THR B 1 187 ? 1.927 24.953 2.141 1 98.31 187 THR B C 1
ATOM 3022 O O . THR B 1 187 ? 1.394 24.234 2.988 1 98.31 187 THR B O 1
ATOM 3025 N N . PRO B 1 188 ? 1.559 26.234 1.948 1 98.56 188 PRO B N 1
ATOM 3026 C CA . PRO B 1 188 ? 0.737 26.938 2.939 1 98.56 188 PRO B CA 1
ATOM 3027 C C . PRO B 1 188 ? -0.674 26.359 3.045 1 98.56 188 PRO B C 1
ATOM 3029 O O . PRO B 1 188 ? -1.269 26.375 4.125 1 98.56 188 PRO B O 1
ATOM 3032 N N . ARG B 1 189 ? -1.232 25.922 1.959 1 98.69 189 ARG B N 1
ATOM 3033 C CA . ARG B 1 189 ? -2.588 25.375 2.02 1 98.69 189 ARG B CA 1
ATOM 3034 C C . ARG B 1 189 ? -2.613 24.031 2.74 1 98.69 189 ARG B C 1
ATOM 3036 O O . ARG B 1 189 ? -3.557 23.734 3.477 1 98.69 189 ARG B O 1
ATOM 3043 N N . LEU B 1 190 ? -1.607 23.219 2.516 1 98.44 190 LEU B N 1
ATOM 3044 C CA . LEU B 1 190 ? -1.5 21.969 3.242 1 98.44 190 LEU B CA 1
ATOM 3045 C C . LEU B 1 190 ? -1.28 22.219 4.73 1 98.44 190 LEU B C 1
ATOM 3047 O O . LEU B 1 190 ? -1.788 21.469 5.57 1 98.44 190 LEU B O 1
ATOM 3051 N N . ARG B 1 191 ? -0.419 23.203 5.012 1 98.38 191 ARG B N 1
ATOM 3052 C CA . ARG B 1 191 ? -0.223 23.578 6.406 1 98.38 191 ARG B CA 1
ATOM 3053 C C . ARG B 1 191 ? -1.548 23.953 7.066 1 98.38 191 ARG B C 1
ATOM 3055 O O . ARG B 1 191 ? -1.85 23.484 8.164 1 98.38 191 ARG B O 1
ATOM 3062 N N . ALA B 1 192 ? -2.312 24.766 6.414 1 98.5 192 ALA B N 1
ATOM 3063 C CA . ALA B 1 192 ? -3.615 25.172 6.934 1 98.5 192 ALA B CA 1
ATOM 3064 C C . ALA B 1 192 ? -4.539 23.969 7.102 1 98.5 192 ALA B C 1
ATOM 3066 O O . ALA B 1 192 ? -5.273 23.875 8.086 1 98.5 192 ALA B O 1
ATOM 3067 N N . LEU B 1 193 ? -4.559 23.094 6.145 1 98.31 193 LEU B N 1
ATOM 3068 C CA . LEU B 1 193 ? -5.34 21.859 6.215 1 98.31 193 LEU B CA 1
ATOM 3069 C C . LEU B 1 193 ? -4.957 21.047 7.441 1 98.31 193 LEU B C 1
ATOM 3071 O O . LEU B 1 193 ? -5.828 20.562 8.172 1 98.31 193 LEU B O 1
ATOM 3075 N N . ALA B 1 194 ? -3.627 20.859 7.621 1 98.38 194 ALA B N 1
ATOM 3076 C CA . ALA B 1 194 ? -3.121 20.094 8.75 1 98.38 194 ALA B CA 1
ATOM 3077 C C . ALA B 1 194 ? -3.547 20.719 10.078 1 98.38 194 ALA B C 1
ATOM 3079 O O . ALA B 1 194 ? -3.998 20.016 10.984 1 98.38 194 ALA B O 1
ATOM 3080 N N . GLU B 1 195 ? -3.395 22 10.164 1 98 195 GLU B N 1
ATOM 3081 C CA . GLU B 1 195 ? -3.789 22.703 11.375 1 98 195 GLU B CA 1
ATOM 3082 C C . GLU B 1 195 ? -5.277 22.531 11.656 1 98 195 GLU B C 1
ATOM 3084 O O . GLU B 1 195 ? -5.68 22.344 12.805 1 98 195 GLU B O 1
ATOM 3089 N N . ALA B 1 196 ? -6.094 22.578 10.68 1 97.12 196 ALA B N 1
ATOM 3090 C CA . ALA B 1 196 ? -7.539 22.422 10.828 1 97.12 196 ALA B CA 1
ATOM 3091 C C . ALA B 1 196 ? -7.891 21.031 11.328 1 97.12 196 ALA B C 1
ATOM 3093 O O . ALA B 1 196 ? -8.68 20.875 12.266 1 97.12 196 ALA B O 1
ATOM 3094 N N . TRP B 1 197 ? -7.316 20 10.742 1 97.56 197 TRP B N 1
ATOM 3095 C CA . TRP B 1 197 ? -7.656 18.625 11.102 1 97.56 197 TRP B CA 1
ATOM 3096 C C . TRP B 1 197 ? -7.051 18.25 12.453 1 97.56 197 TRP B C 1
ATOM 3098 O O . TRP B 1 197 ? -7.609 17.422 13.188 1 97.56 197 TRP B O 1
ATOM 3108 N N . ARG B 1 198 ? -5.938 18.859 12.828 1 96.94 198 ARG B N 1
ATOM 3109 C CA . ARG B 1 198 ? -5.242 18.547 14.07 1 96.94 198 ARG B CA 1
ATOM 3110 C C . ARG B 1 198 ? -6.086 18.922 15.289 1 96.94 198 ARG B C 1
ATOM 3112 O O . ARG B 1 198 ? -5.809 18.484 16.406 1 96.94 198 ARG B O 1
ATOM 3119 N N . THR B 1 199 ? -7.105 19.688 15.086 1 95.25 199 THR B N 1
ATOM 3120 C CA . THR B 1 199 ? -8.016 20 16.172 1 95.25 199 THR B CA 1
ATOM 3121 C C . THR B 1 199 ? -8.852 18.797 16.562 1 95.25 199 THR B C 1
ATOM 3123 O O . THR B 1 199 ? -9.461 18.766 17.625 1 95.25 199 THR B O 1
ATOM 3126 N N . ARG B 1 200 ? -8.93 17.859 15.688 1 94.88 200 ARG B N 1
ATOM 3127 C CA . ARG B 1 200 ? -9.664 16.625 15.945 1 94.88 200 ARG B CA 1
ATOM 3128 C C . ARG B 1 200 ? -8.836 15.672 16.797 1 94.88 200 ARG B C 1
ATOM 3130 O O . ARG B 1 200 ? -7.633 15.523 16.578 1 94.88 200 ARG B O 1
ATOM 3137 N N . PRO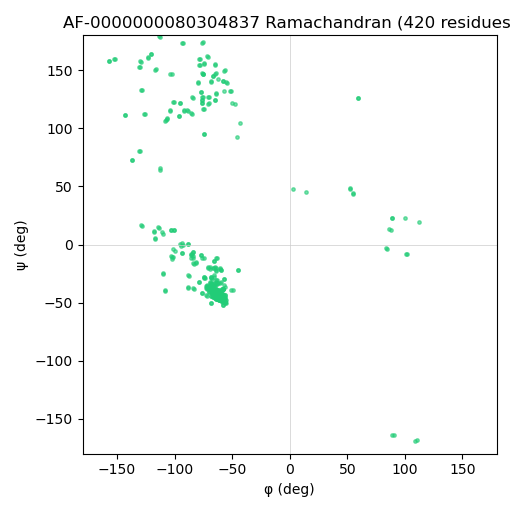 B 1 201 ? -9.43 14.984 17.766 1 96 201 PRO B N 1
ATOM 3138 C CA . PRO B 1 201 ? -8.68 14.125 18.672 1 96 201 PRO B CA 1
ATOM 3139 C C . PRO B 1 201 ? -7.883 13.039 17.953 1 96 201 PRO B C 1
ATOM 3141 O O . PRO B 1 201 ? -6.758 12.727 18.344 1 96 201 PRO B O 1
ATOM 3144 N N . SER B 1 202 ? -8.391 12.43 16.906 1 97.19 202 SER B N 1
ATOM 3145 C CA . SER B 1 202 ? -7.715 11.352 16.188 1 97.19 202 SER B CA 1
ATOM 3146 C C . SER B 1 202 ? -6.379 11.82 15.625 1 97.19 202 SER B C 1
ATOM 3148 O O . SER B 1 202 ? -5.387 11.094 15.68 1 97.19 202 SER B O 1
ATOM 3150 N N . PHE B 1 203 ? -6.328 13.055 15.078 1 98 203 PHE B N 1
ATOM 3151 C CA . PHE B 1 203 ? -5.094 13.617 14.531 1 98 203 PHE B CA 1
ATOM 3152 C C . PHE B 1 203 ? -4.172 14.086 15.656 1 98 203 PHE B C 1
ATOM 3154 O O . PHE B 1 203 ? -2.969 13.812 15.633 1 98 203 PHE B O 1
ATOM 3161 N N . ALA B 1 204 ? -4.723 14.711 16.672 1 97.75 204 ALA B N 1
ATOM 3162 C CA . ALA B 1 204 ? -3.932 15.273 17.75 1 97.75 204 ALA B CA 1
ATOM 3163 C C . ALA B 1 204 ? -3.213 14.172 18.531 1 97.75 204 ALA B C 1
ATOM 3165 O O . ALA B 1 204 ? -2.035 14.305 18.875 1 97.75 204 ALA B O 1
ATOM 3166 N N . ALA B 1 205 ? -3.855 13.102 18.766 1 96.81 205 ALA B N 1
ATOM 3167 C CA . ALA B 1 205 ? -3.348 12.039 19.625 1 96.81 205 ALA B CA 1
ATOM 3168 C C . ALA B 1 205 ? -2.285 11.211 18.906 1 96.81 205 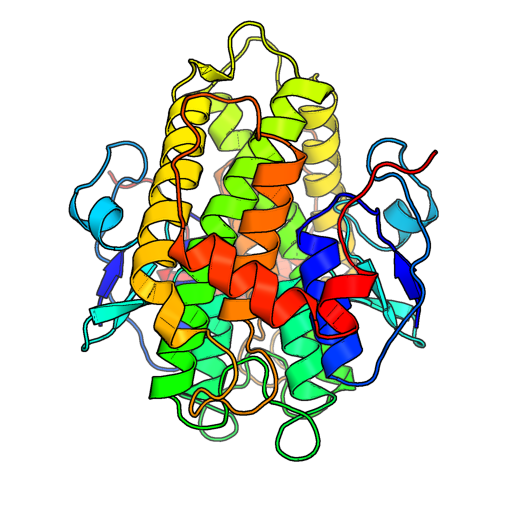ALA B C 1
ATOM 3170 O O . ALA B 1 205 ? -1.594 10.398 19.531 1 96.81 205 ALA B O 1
ATOM 3171 N N . THR B 1 206 ? -2.115 11.453 17.562 1 97.62 206 THR B N 1
ATOM 3172 C CA . THR B 1 206 ? -1.24 10.555 16.812 1 97.62 206 THR B CA 1
ATOM 3173 C C . THR B 1 206 ? -0.055 11.32 16.234 1 97.62 206 THR B C 1
ATOM 3175 O O . THR B 1 206 ? 0.67 10.797 15.383 1 97.62 206 THR B O 1
ATOM 3178 N N . MET B 1 207 ? 0.159 12.586 16.641 1 97.88 207 MET B N 1
ATOM 3179 C CA . MET B 1 207 ? 1.319 13.352 16.203 1 97.88 207 MET B CA 1
ATOM 3180 C C . MET B 1 207 ? 2.607 12.57 16.422 1 97.88 207 MET B C 1
ATOM 3182 O O . MET B 1 207 ? 2.775 11.93 17.469 1 97.88 207 MET B O 1
ATOM 3186 N N . PRO B 1 208 ? 3.463 12.516 15.391 1 97.12 208 PRO B N 1
ATOM 3187 C CA . PRO B 1 208 ? 4.699 11.75 15.562 1 97.12 208 PRO B CA 1
ATOM 3188 C C . PRO B 1 208 ? 5.637 12.367 16.594 1 97.12 208 PRO B C 1
ATOM 3190 O O . PRO B 1 208 ? 5.73 13.594 16.703 1 97.12 208 PRO B O 1
ATOM 3193 N N . PHE B 1 209 ? 6.316 11.57 17.297 1 93.44 209 PHE B N 1
ATOM 3194 C CA . PHE B 1 209 ? 7.332 12 18.266 1 93.44 209 PHE B CA 1
ATOM 3195 C C . PHE B 1 209 ? 8.328 10.883 18.531 1 93.44 209 PHE B C 1
ATOM 3197 O O . PHE B 1 209 ? 8.055 9.719 18.234 1 93.44 209 PHE B O 1
ATOM 3204 N N . VAL B 1 210 ? 9.508 11.227 19 1 90.31 210 VAL B N 1
ATOM 3205 C CA . VAL B 1 210 ? 10.5 10.258 19.453 1 90.31 210 VAL B CA 1
ATOM 3206 C C . VAL B 1 210 ? 10.336 10.023 20.953 1 90.31 210 VAL B C 1
ATOM 3208 O O . VAL B 1 210 ? 10.453 10.961 21.75 1 90.31 210 VAL B O 1
ATOM 3211 N N . PRO B 1 211 ? 9.992 8.844 21.219 1 84.44 211 PRO B N 1
ATOM 3212 C CA . PRO B 1 211 ? 9.875 8.602 22.656 1 84.44 211 PRO B CA 1
ATOM 3213 C C . PRO B 1 211 ? 11.148 8.945 23.422 1 84.44 211 PRO B C 1
ATOM 3215 O O . PRO B 1 211 ? 12.25 8.844 22.875 1 84.44 211 PRO B O 1
ATOM 3218 N N . ALA B 1 212 ? 10.914 9.57 24.656 1 75.88 212 ALA B N 1
ATOM 3219 C CA . ALA B 1 212 ? 12.031 9.945 25.531 1 75.88 212 ALA B CA 1
ATOM 3220 C C . ALA B 1 212 ? 12.859 8.719 25.922 1 75.88 212 ALA B C 1
ATOM 3222 O O . ALA B 1 212 ? 12.312 7.625 26.078 1 75.88 212 ALA B O 1
#